Protein AF-0000000075203165 (afdb_homodimer)

Structure (mmCIF, N/CA/C/O backbone):
data_AF-0000000075203165-model_v1
#
loop_
_entity.id
_entity.type
_entity.pdbx_description
1 polymer 'Diaminopimelate epimerase-like protein'
#
loop_
_atom_site.group_PDB
_atom_site.id
_atom_site.type_symbol
_atom_site.label_atom_id
_atom_site.label_alt_id
_atom_site.label_comp_id
_atom_site.label_asym_id
_atom_site.label_entity_id
_atom_site.label_seq_id
_atom_site.pdbx_PDB_ins_code
_atom_site.Cartn_x
_atom_site.Cartn_y
_atom_site.Cartn_z
_atom_site.occupancy
_atom_site.B_iso_or_equiv
_atom_site.auth_seq_id
_atom_site.auth_comp_id
_atom_site.auth_asym_id
_atom_site.auth_atom_id
_atom_site.pdbx_PDB_model_num
ATOM 1 N N . MET A 1 1 ? 20.281 -0.376 -19.406 1 46.47 1 MET A N 1
ATOM 2 C CA . MET A 1 1 ? 20.969 0.023 -18.188 1 46.47 1 MET A CA 1
ATOM 3 C C . MET A 1 1 ? 19.984 0.314 -17.062 1 46.47 1 MET A C 1
ATOM 5 O O . MET A 1 1 ? 19 1.026 -17.266 1 46.47 1 MET A O 1
ATOM 9 N N . THR A 1 2 ? 20 -0.547 -16.016 1 71.94 2 THR A N 1
ATOM 10 C CA . THR A 1 2 ? 19.172 -0.411 -14.82 1 71.94 2 THR A CA 1
ATOM 11 C C . THR A 1 2 ? 19.469 0.906 -14.109 1 71.94 2 THR A C 1
ATOM 13 O O . THR A 1 2 ? 20.625 1.239 -13.859 1 71.94 2 THR A O 1
ATOM 16 N N . HIS A 1 3 ? 18.562 1.921 -14.336 1 83.69 3 HIS A N 1
ATOM 17 C CA . HIS A 1 3 ? 18.656 3.133 -13.523 1 83.69 3 HIS A CA 1
ATOM 18 C C . HIS A 1 3 ? 18.484 2.826 -12.047 1 83.69 3 HIS A C 1
ATOM 20 O O . HIS A 1 3 ? 17.688 1.962 -11.68 1 83.69 3 HIS A O 1
ATOM 26 N N . SER A 1 4 ? 19.438 3.387 -11.289 1 89.25 4 SER A N 1
ATOM 27 C CA . SER A 1 4 ? 19.344 3.205 -9.844 1 89.25 4 SER A CA 1
ATOM 28 C C . SER A 1 4 ? 19.062 4.527 -9.141 1 89.25 4 SER A C 1
ATOM 30 O O . SER A 1 4 ? 19.609 5.566 -9.516 1 89.25 4 SER A O 1
ATOM 32 N N . PHE A 1 5 ? 18.125 4.5 -8.219 1 89.38 5 PHE A N 1
ATOM 33 C CA . PHE A 1 5 ? 17.719 5.688 -7.473 1 89.38 5 PHE A CA 1
ATOM 34 C C . PHE A 1 5 ? 17.688 5.402 -5.977 1 89.38 5 PHE A C 1
ATOM 36 O O . PHE A 1 5 ? 17.125 4.391 -5.547 1 89.38 5 PHE A O 1
ATOM 43 N N . PRO A 1 6 ? 18.328 6.297 -5.25 1 91.94 6 PRO A N 1
ATOM 44 C CA . PRO A 1 6 ? 18.141 6.141 -3.805 1 91.94 6 PRO A CA 1
ATOM 45 C C . PRO A 1 6 ? 16.766 6.598 -3.334 1 91.94 6 PRO A C 1
ATOM 47 O O . PRO A 1 6 ? 16.219 7.582 -3.848 1 91.94 6 PRO A O 1
ATOM 50 N N . PHE A 1 7 ? 16.172 5.898 -2.439 1 94.19 7 PHE A N 1
ATOM 51 C CA . PHE A 1 7 ? 14.953 6.383 -1.816 1 94.19 7 PHE A CA 1
ATOM 52 C C . PHE A 1 7 ? 14.898 5.98 -0.347 1 94.19 7 PHE A C 1
ATOM 54 O O . PHE A 1 7 ? 15.688 5.148 0.105 1 94.19 7 PHE A O 1
ATOM 61 N N . TYR A 1 8 ? 14.102 6.668 0.383 1 96.62 8 TYR A N 1
ATOM 62 C CA . TYR A 1 8 ? 13.938 6.516 1.825 1 96.62 8 TYR A CA 1
ATOM 63 C C . TYR A 1 8 ? 12.469 6.379 2.195 1 96.62 8 TYR A C 1
ATOM 65 O O . TYR A 1 8 ? 11.594 6.898 1.497 1 96.62 8 TYR A O 1
ATOM 73 N N . LEU A 1 9 ? 12.219 5.582 3.197 1 97.12 9 LEU A N 1
ATOM 74 C CA . LEU A 1 9 ? 10.906 5.562 3.834 1 97.12 9 LEU A CA 1
ATOM 75 C C . LEU A 1 9 ? 10.953 6.246 5.195 1 97.12 9 LEU A C 1
ATOM 77 O O . LEU A 1 9 ? 11.867 6.004 5.984 1 97.12 9 LEU A O 1
ATOM 81 N N . ALA A 1 10 ? 10.047 7.137 5.426 1 97.5 10 ALA A N 1
ATOM 82 C CA . ALA A 1 10 ? 9.984 7.871 6.688 1 97.5 10 ALA A CA 1
ATOM 83 C C . ALA A 1 10 ? 8.547 8.016 7.168 1 97.5 10 ALA A C 1
ATOM 85 O O . ALA A 1 10 ? 7.621 8.133 6.359 1 97.5 10 ALA A O 1
ATOM 86 N N . SER A 1 11 ? 8.398 7.953 8.477 1 97.88 11 SER A N 1
ATOM 87 C CA . SER A 1 11 ? 7.117 8.266 9.102 1 97.88 11 SER A CA 1
ATOM 88 C C . SER A 1 11 ? 7.082 9.711 9.602 1 97.88 11 SER A C 1
ATOM 90 O O . SER A 1 11 ? 7.707 10.039 10.609 1 97.88 11 SER A O 1
ATOM 92 N N . ALA A 1 12 ? 6.328 10.539 8.883 1 98.44 12 ALA A N 1
ATOM 93 C CA . ALA A 1 12 ? 6.207 11.945 9.242 1 98.44 12 ALA A CA 1
ATOM 94 C C . ALA A 1 12 ? 5.289 12.125 10.453 1 98.44 12 ALA A C 1
ATOM 96 O O . ALA A 1 12 ? 4.332 11.367 10.625 1 98.44 12 ALA A O 1
ATOM 97 N N . PHE A 1 13 ? 5.594 13.102 11.281 1 98.56 13 PHE A N 1
ATOM 98 C CA . PHE A 1 13 ? 4.848 13.5 12.469 1 98.56 13 PHE A CA 1
ATOM 99 C C . PHE A 1 13 ? 4.941 12.422 13.547 1 98.56 13 PHE A C 1
ATOM 101 O O . PHE A 1 13 ? 3.977 12.188 14.281 1 98.56 13 PHE A O 1
ATOM 108 N N . SER A 1 14 ? 6.027 11.734 13.547 1 97.69 14 SER A N 1
ATOM 109 C CA . SER A 1 14 ? 6.328 10.734 14.57 1 97.69 14 SER A CA 1
ATOM 110 C C . SER A 1 14 ? 7.836 10.539 14.719 1 97.69 14 SER A C 1
ATOM 112 O O . SER A 1 14 ? 8.594 10.75 13.766 1 97.69 14 SER A O 1
ATOM 114 N N . ASN A 1 15 ? 8.273 10.211 15.898 1 95.88 15 ASN A N 1
ATOM 115 C CA . ASN A 1 15 ? 9.656 9.789 16.125 1 95.88 15 ASN A CA 1
ATOM 116 C C . ASN A 1 15 ? 9.773 8.266 16.172 1 95.88 15 ASN A C 1
ATOM 118 O O . ASN A 1 15 ? 10.828 7.734 16.516 1 95.88 15 ASN A O 1
ATOM 122 N N . ASP A 1 16 ? 8.648 7.66 15.836 1 95.5 16 ASP A N 1
ATOM 123 C CA . ASP A 1 16 ? 8.539 6.207 15.797 1 95.5 16 ASP A CA 1
ATOM 124 C C . ASP A 1 16 ? 8.195 5.719 14.391 1 95.5 16 ASP A C 1
ATOM 126 O O . ASP A 1 16 ? 7.359 6.324 13.711 1 95.5 16 ASP A O 1
ATOM 130 N N . ALA A 1 17 ? 8.859 4.648 13.969 1 95.38 17 ALA A N 1
ATOM 131 C CA . ALA A 1 17 ? 8.641 4.117 12.625 1 95.38 17 ALA A CA 1
ATOM 132 C C . ALA A 1 17 ? 7.191 3.688 12.438 1 95.38 17 ALA A C 1
ATOM 134 O O . ALA A 1 17 ? 6.684 3.68 11.312 1 95.38 17 ALA A O 1
ATOM 135 N N . PHE A 1 18 ? 6.527 3.293 13.516 1 95.44 18 PHE A N 1
ATOM 136 C CA . PHE A 1 18 ? 5.215 2.666 13.391 1 95.44 18 PHE A CA 1
ATOM 137 C C . PHE A 1 18 ? 4.109 3.664 13.703 1 95.44 18 PHE A C 1
ATOM 139 O O . PHE A 1 18 ? 2.936 3.293 13.781 1 95.44 18 PHE A O 1
ATOM 146 N N . GLY A 1 19 ? 4.449 4.949 13.844 1 97.19 19 GLY A N 1
ATOM 147 C CA . GLY A 1 19 ? 3.49 6.031 13.992 1 97.19 19 GLY A CA 1
ATOM 148 C C . GLY A 1 19 ? 3.492 6.996 12.82 1 97.19 19 GLY A C 1
ATOM 149 O O . GLY A 1 19 ? 4.102 6.719 11.789 1 97.19 19 GLY A O 1
ATOM 150 N N . GLY A 1 20 ? 2.742 8.023 12.969 1 98.19 20 GLY A N 1
ATOM 151 C CA . GLY A 1 20 ? 2.748 9.078 11.977 1 98.19 20 GLY A CA 1
ATOM 152 C C . GLY A 1 20 ? 2.199 8.641 10.633 1 98.19 20 GLY A C 1
ATOM 153 O O . GLY A 1 20 ? 1.329 7.773 10.562 1 98.19 20 GLY A O 1
ATOM 154 N N . ASN A 1 21 ? 2.584 9.336 9.68 1 98 21 ASN A N 1
ATOM 155 C CA . ASN A 1 21 ? 2.16 9.109 8.305 1 98 21 ASN A CA 1
ATOM 156 C C . ASN A 1 21 ? 3.346 8.773 7.406 1 98 21 ASN A C 1
ATOM 158 O O . ASN A 1 21 ? 4.184 9.625 7.125 1 98 21 ASN A O 1
ATOM 162 N N . PRO A 1 22 ? 3.41 7.539 6.938 1 96.81 22 PRO A N 1
ATOM 163 C CA . PRO A 1 22 ? 4.566 7.129 6.137 1 96.81 22 PRO A CA 1
ATOM 164 C C . PRO A 1 22 ? 4.598 7.789 4.762 1 96.81 22 PRO A C 1
ATOM 166 O O . PRO A 1 22 ? 3.545 8.102 4.199 1 96.81 22 PRO A O 1
ATOM 169 N N . ALA A 1 23 ? 5.77 8 4.258 1 97.44 23 ALA A N 1
ATOM 170 C CA . ALA A 1 23 ? 6.008 8.516 2.912 1 97.44 23 ALA A CA 1
ATOM 171 C C . ALA A 1 23 ? 7.34 8.023 2.357 1 97.44 23 ALA A C 1
ATOM 173 O O . ALA A 1 23 ? 8.273 7.758 3.117 1 97.44 23 ALA A O 1
ATOM 174 N N . ALA A 1 24 ? 7.391 7.84 1.071 1 97.19 24 ALA A N 1
ATOM 175 C CA . ALA A 1 24 ? 8.648 7.59 0.375 1 97.19 24 ALA A CA 1
ATOM 176 C C . ALA A 1 24 ? 9.258 8.891 -0.141 1 97.19 24 ALA A C 1
ATOM 178 O O . ALA A 1 24 ? 8.539 9.781 -0.601 1 97.19 24 ALA A O 1
ATOM 179 N N . VAL A 1 25 ? 10.492 9.008 0.014 1 97.25 25 VAL A N 1
ATOM 180 C CA . VAL A 1 25 ? 11.266 10.125 -0.516 1 97.25 25 VAL A CA 1
ATOM 181 C C . VAL A 1 25 ? 12.289 9.617 -1.53 1 97.25 25 VAL A C 1
ATOM 183 O O . VAL A 1 25 ? 13.203 8.867 -1.177 1 97.25 25 VAL A O 1
ATOM 186 N N . ILE A 1 26 ? 12.141 10.039 -2.742 1 95.62 26 ILE A N 1
ATOM 187 C CA . ILE A 1 26 ? 12.977 9.516 -3.811 1 95.62 26 ILE A CA 1
ATOM 188 C C . ILE A 1 26 ? 13.773 10.656 -4.449 1 95.62 26 ILE A C 1
ATOM 190 O O . ILE A 1 26 ? 13.211 11.695 -4.793 1 95.62 26 ILE A O 1
ATOM 194 N N . PHE A 1 27 ? 15.008 10.445 -4.59 1 93.38 27 PHE A N 1
ATOM 195 C CA . PHE A 1 27 ? 15.875 11.406 -5.262 1 93.38 27 PHE A CA 1
ATOM 196 C C . PHE A 1 27 ? 16.141 10.977 -6.699 1 93.38 27 PHE A C 1
ATOM 198 O O . PHE A 1 27 ? 16.703 9.906 -6.938 1 93.38 27 PHE A O 1
ATOM 205 N N . LEU A 1 28 ? 15.656 11.844 -7.57 1 92 28 LEU A N 1
ATOM 206 C CA . LEU A 1 28 ? 15.812 11.531 -8.984 1 92 28 LEU A CA 1
ATOM 207 C C . LEU A 1 28 ? 16.766 12.523 -9.656 1 92 28 LEU A C 1
ATOM 209 O O . LEU A 1 28 ? 16.688 13.727 -9.406 1 92 28 LEU A O 1
ATOM 213 N N . ASP A 1 29 ? 17.734 12.008 -10.219 1 79.62 29 ASP A N 1
ATOM 214 C CA . ASP A 1 29 ? 18.656 12.867 -10.945 1 79.62 29 ASP A CA 1
ATOM 215 C C . ASP A 1 29 ? 18.141 13.172 -12.344 1 79.62 29 ASP A C 1
ATOM 217 O O . ASP A 1 29 ? 17.062 12.719 -12.727 1 79.62 29 ASP A O 1
ATOM 221 N N . LYS A 1 30 ? 18.891 13.727 -13.281 1 65.44 30 LYS A N 1
ATOM 222 C CA . LYS A 1 30 ? 18.594 14.336 -14.57 1 65.44 30 LYS A CA 1
ATOM 223 C C . LYS A 1 30 ? 18.047 13.312 -15.562 1 65.44 30 LYS A C 1
ATOM 225 O O . LYS A 1 30 ? 18.734 12.953 -16.531 1 65.44 30 LYS A O 1
ATOM 230 N N . LEU A 1 31 ? 17.25 12.5 -15.008 1 63.91 31 LEU A N 1
ATOM 231 C CA . LEU A 1 31 ? 16.703 11.547 -15.969 1 63.91 31 LEU A CA 1
ATOM 232 C C . LEU A 1 31 ? 15.453 12.102 -16.641 1 63.91 31 LEU A C 1
ATOM 234 O O . LEU A 1 31 ? 14.812 13.008 -16.109 1 63.91 31 LEU A O 1
ATOM 238 N N . ASP A 1 32 ? 15.391 11.883 -17.859 1 76.38 32 ASP A N 1
ATOM 239 C CA . ASP A 1 32 ? 14.125 12.094 -18.562 1 76.38 32 ASP A CA 1
ATOM 240 C C . ASP A 1 32 ? 13.016 11.234 -17.969 1 76.38 32 ASP A C 1
ATOM 242 O O . ASP A 1 32 ? 12.719 10.148 -18.469 1 76.38 32 ASP A O 1
ATOM 246 N N . ILE A 1 33 ? 12.57 11.648 -16.922 1 84.5 33 ILE A N 1
ATOM 247 C CA . ILE A 1 33 ? 11.547 10.938 -16.172 1 84.5 33 ILE A CA 1
ATOM 248 C C . ILE A 1 33 ? 10.164 11.375 -16.641 1 84.5 33 ILE A C 1
ATOM 250 O O . ILE A 1 33 ? 9.859 12.57 -16.672 1 84.5 33 ILE A O 1
ATOM 254 N N . THR A 1 34 ? 9.406 10.375 -17.062 1 89.62 34 THR A N 1
ATOM 255 C CA . THR A 1 34 ? 8.047 10.641 -17.516 1 89.62 34 THR A CA 1
ATOM 256 C C . THR A 1 34 ? 7.066 10.586 -16.344 1 89.62 34 THR A C 1
ATOM 258 O O . THR A 1 34 ? 7.379 10.023 -15.297 1 89.62 34 THR A O 1
ATOM 261 N N . ASP A 1 35 ? 5.902 11.156 -16.578 1 91.94 35 ASP A N 1
ATOM 262 C CA . ASP A 1 35 ? 4.844 11.086 -15.578 1 91.94 35 ASP A CA 1
ATOM 263 C C . ASP A 1 35 ? 4.453 9.641 -15.289 1 91.94 35 ASP A C 1
ATOM 265 O O . ASP A 1 35 ? 4.262 9.258 -14.133 1 91.94 35 ASP A O 1
ATOM 269 N N . ASP A 1 36 ? 4.316 8.938 -16.359 1 91.38 36 ASP A N 1
ATOM 270 C CA . ASP A 1 36 ? 3.945 7.535 -16.219 1 91.38 36 ASP A CA 1
ATOM 271 C C . ASP A 1 36 ? 4.953 6.781 -15.352 1 91.38 36 ASP A C 1
ATOM 273 O O . ASP A 1 36 ? 4.57 5.926 -14.555 1 91.38 36 ASP A O 1
ATOM 277 N N . PHE A 1 37 ? 6.176 7.129 -15.539 1 90.88 37 PHE A N 1
ATOM 278 C CA . PHE A 1 37 ? 7.246 6.496 -14.781 1 90.88 37 PHE A CA 1
ATOM 279 C C . PHE A 1 37 ? 7.105 6.793 -13.297 1 90.88 37 PHE A C 1
ATOM 281 O O . PHE A 1 37 ? 7.238 5.895 -12.461 1 90.88 37 PHE A O 1
ATOM 288 N N . LEU A 1 38 ? 6.844 7.992 -12.93 1 93.56 38 LEU A N 1
ATOM 289 C CA . LEU A 1 38 ? 6.656 8.391 -11.539 1 93.56 38 LEU A CA 1
ATOM 290 C C . LEU A 1 38 ? 5.469 7.656 -10.922 1 93.56 38 LEU A C 1
ATOM 292 O O . LEU A 1 38 ? 5.551 7.18 -9.789 1 93.56 38 LEU A O 1
ATOM 296 N N . LEU A 1 39 ? 4.418 7.574 -11.703 1 94.44 39 LEU A N 1
ATOM 297 C CA . LEU A 1 39 ? 3.209 6.914 -11.219 1 94.44 39 LEU A CA 1
ATOM 298 C C . LEU A 1 39 ? 3.465 5.43 -10.961 1 94.44 39 LEU A C 1
ATOM 300 O O . LEU A 1 39 ? 2.998 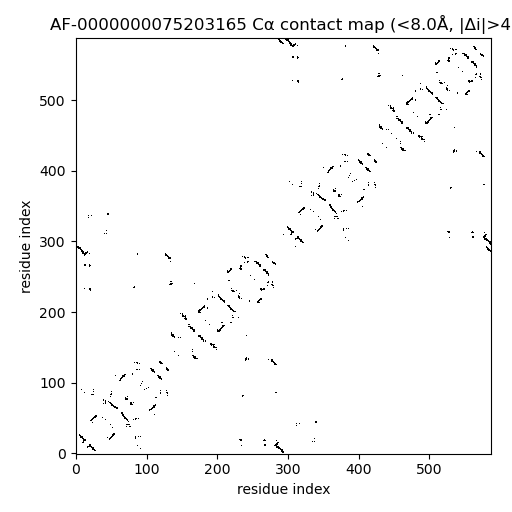4.879 -9.961 1 94.44 39 LEU A O 1
ATOM 304 N N . LYS A 1 40 ? 4.188 4.785 -11.844 1 92.56 40 LYS A N 1
ATOM 305 C CA . LYS A 1 40 ? 4.512 3.371 -11.688 1 92.56 40 LYS A CA 1
ATOM 306 C C . LYS A 1 40 ? 5.371 3.133 -10.453 1 92.56 40 LYS A C 1
ATOM 308 O O . LYS A 1 40 ? 5.168 2.158 -9.727 1 92.56 40 LYS A O 1
ATOM 313 N N . ILE A 1 41 ? 6.316 4.023 -10.188 1 93.12 41 ILE A N 1
ATOM 314 C CA . ILE A 1 41 ? 7.172 3.91 -9.016 1 93.12 41 ILE A CA 1
ATOM 315 C C . ILE A 1 41 ? 6.328 4.027 -7.746 1 93.12 41 ILE A C 1
ATOM 317 O O . ILE A 1 41 ? 6.457 3.211 -6.832 1 93.12 41 ILE A O 1
ATOM 321 N N . ALA A 1 42 ? 5.496 5.051 -7.77 1 94.69 42 ALA A N 1
ATOM 322 C CA . ALA A 1 42 ? 4.633 5.27 -6.613 1 94.69 42 ALA A CA 1
ATOM 323 C C . ALA A 1 42 ? 3.744 4.055 -6.355 1 94.69 42 ALA A C 1
ATOM 325 O O . ALA A 1 42 ? 3.574 3.633 -5.211 1 94.69 42 ALA A O 1
ATOM 326 N N . ASP A 1 43 ? 3.234 3.527 -7.422 1 92.44 43 ASP A N 1
ATOM 327 C CA . ASP A 1 43 ? 2.371 2.354 -7.32 1 92.44 43 ASP A CA 1
ATOM 328 C C . ASP A 1 43 ? 3.133 1.16 -6.746 1 92.44 43 ASP A C 1
ATOM 330 O O . ASP A 1 43 ? 2.607 0.429 -5.906 1 92.44 43 ASP A O 1
ATOM 334 N N . ASN A 1 44 ? 4.363 0.969 -7.137 1 93.25 44 ASN A N 1
ATOM 335 C CA . ASN A 1 44 ? 5.184 -0.137 -6.656 1 93.25 44 ASN A CA 1
ATOM 336 C C . ASN A 1 44 ? 5.512 0.012 -5.172 1 93.25 44 ASN A C 1
ATOM 338 O O . ASN A 1 44 ? 5.629 -0.983 -4.453 1 93.25 44 ASN A O 1
ATOM 342 N N . LEU A 1 45 ? 5.727 1.218 -4.758 1 93.5 45 LEU A N 1
ATOM 343 C CA . LEU A 1 45 ? 6.105 1.438 -3.365 1 93.5 45 LEU A CA 1
ATOM 344 C C . LEU A 1 45 ? 4.883 1.366 -2.453 1 93.5 45 LEU A C 1
ATOM 346 O O . LEU A 1 45 ? 5.004 1.01 -1.278 1 93.5 45 LEU A O 1
ATOM 350 N N . ASN A 1 46 ? 3.752 1.762 -3.021 1 92.38 46 ASN A N 1
ATOM 351 C CA . ASN A 1 46 ? 2.463 1.613 -2.355 1 92.38 46 ASN A CA 1
ATOM 352 C C . ASN A 1 46 ? 2.445 2.324 -1.005 1 92.38 46 ASN A C 1
ATOM 354 O O . ASN A 1 46 ? 1.959 1.773 -0.015 1 92.38 46 ASN A O 1
ATOM 358 N N . GLN A 1 47 ? 3.057 3.494 -0.896 1 94.5 47 GLN A N 1
ATOM 359 C CA . GLN A 1 47 ? 3.014 4.324 0.302 1 94.5 47 GLN A CA 1
ATOM 360 C C . GLN A 1 47 ? 1.894 5.359 0.216 1 94.5 47 GLN A C 1
ATOM 362 O O . GLN A 1 47 ? 1.436 5.695 -0.878 1 94.5 47 GLN A O 1
ATOM 367 N N . PRO A 1 48 ? 1.432 5.914 1.364 1 94.25 48 PRO A N 1
ATOM 368 C CA . PRO A 1 48 ? 0.386 6.941 1.356 1 94.25 48 PRO A CA 1
ATOM 369 C C . PRO A 1 48 ? 0.793 8.195 0.58 1 94.25 48 PRO A C 1
ATOM 371 O O . PRO A 1 48 ? -0.064 8.883 0.026 1 94.25 48 PRO A O 1
ATOM 374 N N . GLY A 1 49 ? 2.107 8.453 0.554 1 96 49 GLY A N 1
ATOM 375 C CA . GLY A 1 49 ? 2.648 9.578 -0.193 1 96 49 GLY A CA 1
ATOM 376 C C . GLY A 1 49 ? 4.066 9.344 -0.675 1 96 49 GLY A C 1
ATOM 377 O O . GLY A 1 49 ? 4.855 8.672 -0.003 1 96 49 GLY A O 1
ATOM 378 N N . VAL A 1 50 ? 4.355 9.883 -1.806 1 97 50 VAL A N 1
ATOM 379 C CA . VAL A 1 50 ? 5.703 9.836 -2.363 1 97 50 VAL A CA 1
ATOM 380 C C . VAL A 1 50 ? 6.148 11.234 -2.77 1 97 50 VAL A C 1
ATOM 382 O O . VAL A 1 50 ? 5.43 11.945 -3.479 1 97 50 VAL A O 1
ATOM 385 N N . ALA A 1 51 ? 7.266 11.617 -2.268 1 97.38 51 ALA A N 1
ATOM 386 C CA . ALA A 1 51 ? 7.918 12.852 -2.699 1 97.38 51 ALA A CA 1
ATOM 387 C C . ALA A 1 51 ? 9.07 12.555 -3.652 1 97.38 51 ALA A C 1
ATOM 389 O O . ALA A 1 51 ? 10.047 11.898 -3.271 1 97.38 51 ALA A O 1
ATOM 390 N N . PHE A 1 52 ? 8.914 13.008 -4.879 1 96.38 52 PHE A N 1
ATOM 391 C CA . PHE A 1 52 ? 9.992 12.922 -5.855 1 96.38 52 PHE A CA 1
ATOM 392 C C . PHE A 1 52 ? 10.805 14.211 -5.879 1 96.38 52 PHE A C 1
ATOM 394 O O . PHE A 1 52 ? 10.273 15.273 -6.211 1 96.38 52 PHE A O 1
ATOM 401 N N . LEU A 1 53 ? 12.055 14.117 -5.523 1 95.38 53 LEU A N 1
ATOM 402 C CA . LEU A 1 53 ? 12.93 15.281 -5.496 1 95.38 53 LEU A CA 1
ATOM 403 C C . LEU A 1 53 ? 13.844 15.305 -6.715 1 95.38 53 LEU A C 1
ATOM 405 O O . LEU A 1 53 ? 14.391 14.273 -7.105 1 95.38 53 LEU A O 1
ATOM 409 N N . PHE A 1 54 ? 13.93 16.453 -7.293 1 93.81 54 PHE A N 1
ATOM 410 C CA . PHE A 1 54 ? 14.797 16.703 -8.438 1 93.81 54 PHE A CA 1
ATOM 411 C C . PHE A 1 54 ? 15.758 17.859 -8.148 1 93.81 54 PHE A C 1
ATOM 413 O O . PHE A 1 54 ? 15.484 18.703 -7.293 1 93.81 54 PHE A O 1
ATOM 420 N N . PRO A 1 55 ? 16.875 17.828 -8.844 1 91.94 55 PRO A N 1
ATOM 421 C CA . PRO A 1 55 ? 17.75 18.984 -8.703 1 91.94 55 PRO A CA 1
ATOM 422 C C . PRO A 1 55 ? 17.094 20.297 -9.141 1 91.94 55 PRO A C 1
ATOM 424 O O . PRO A 1 55 ? 16.266 20.281 -10.055 1 91.94 55 PRO A O 1
ATOM 427 N N . ALA A 1 56 ? 17.422 21.328 -8.43 1 92.94 56 ALA A N 1
ATOM 428 C CA . ALA A 1 56 ? 17.016 22.688 -8.766 1 92.94 56 ALA A CA 1
ATOM 429 C C . ALA A 1 56 ? 18.219 23.625 -8.82 1 92.94 56 ALA A C 1
ATOM 431 O O . ALA A 1 56 ? 19.281 23.297 -8.289 1 92.94 56 ALA A O 1
ATOM 432 N N . PRO A 1 57 ? 18.109 24.75 -9.555 1 91.81 57 PRO A N 1
ATOM 433 C CA . PRO A 1 57 ? 19.219 25.719 -9.539 1 91.81 57 PRO A CA 1
ATOM 434 C C . PRO A 1 57 ? 19.609 26.141 -8.117 1 91.81 57 PRO A C 1
ATOM 436 O O . PRO A 1 57 ? 18.734 26.297 -7.254 1 91.81 57 PRO A O 1
ATOM 439 N N . PRO A 1 58 ? 20.859 26.281 -7.922 1 91.12 58 PRO A N 1
ATOM 440 C CA . PRO A 1 58 ? 21.328 26.609 -6.57 1 91.12 58 PRO A CA 1
ATOM 441 C C . PRO A 1 58 ? 20.828 27.969 -6.098 1 91.12 58 PRO A C 1
ATOM 443 O O . PRO A 1 58 ? 20.609 28.875 -6.91 1 91.12 58 PRO A O 1
ATOM 446 N N . SER A 1 59 ? 20.656 27.984 -4.828 1 92.44 59 SER A N 1
ATOM 447 C CA . SER A 1 59 ? 20.328 29.266 -4.211 1 92.44 59 SER A CA 1
ATOM 448 C C . SER A 1 59 ? 21.562 30.125 -4.008 1 92.44 59 SER A C 1
ATOM 450 O O . SER A 1 59 ? 22.672 29.609 -3.854 1 92.44 59 SER A O 1
ATOM 452 N N . THR A 1 60 ? 21.438 31.469 -4.008 1 93.31 60 THR A N 1
ATOM 453 C CA . THR A 1 60 ? 22.531 32.375 -3.705 1 93.31 60 THR A CA 1
ATOM 454 C C . THR A 1 60 ? 22.75 32.469 -2.197 1 93.31 60 THR A C 1
ATOM 456 O O . THR A 1 60 ? 23.797 32.938 -1.746 1 93.31 60 THR A O 1
ATOM 459 N N . ASP A 1 61 ? 21.812 32.125 -1.464 1 95.12 61 ASP A N 1
ATOM 460 C CA . ASP A 1 61 ? 21.906 32.062 -0.008 1 95.12 61 ASP A CA 1
ATOM 461 C C . ASP A 1 61 ? 22.438 30.719 0.459 1 95.12 61 ASP A C 1
ATOM 463 O O . ASP A 1 61 ? 21.812 29.688 0.228 1 95.12 61 ASP A O 1
ATOM 467 N N . PRO A 1 62 ? 23.578 30.734 1.133 1 93.06 62 PRO A N 1
ATOM 468 C CA . PRO A 1 62 ? 24.188 29.469 1.56 1 93.06 62 PRO A CA 1
ATOM 469 C C . PRO A 1 62 ? 23.328 28.719 2.582 1 93.06 62 PRO A C 1
ATOM 471 O O . PRO A 1 62 ? 23.547 27.531 2.822 1 93.06 62 PRO A O 1
ATOM 474 N N . LYS A 1 63 ? 22.406 29.344 3.189 1 96.5 63 LYS A N 1
ATOM 475 C CA . LYS A 1 63 ? 21.531 28.719 4.184 1 96.5 63 LYS A CA 1
ATOM 476 C C . LYS A 1 63 ? 20.312 28.078 3.527 1 96.5 63 LYS A C 1
ATOM 478 O O . LYS A 1 63 ? 19.516 27.422 4.199 1 96.5 63 LYS A O 1
ATOM 483 N N . VAL A 1 64 ? 20.203 28.266 2.201 1 96.69 64 VAL A N 1
ATOM 484 C CA . VAL A 1 64 ? 19.047 27.781 1.474 1 96.69 64 VAL A CA 1
ATOM 485 C C . VAL A 1 64 ? 19.484 26.75 0.428 1 96.69 64 VAL A C 1
ATOM 487 O O . VAL A 1 64 ? 20.438 27 -0.325 1 96.69 64 VAL A O 1
ATOM 490 N N . PHE A 1 65 ? 18.906 25.641 0.396 1 96.25 65 PHE A N 1
ATOM 491 C CA . PHE A 1 65 ? 19.078 24.641 -0.652 1 96.25 65 PHE A CA 1
ATOM 492 C C . PHE A 1 65 ? 17.766 24.375 -1.37 1 96.25 65 PHE A C 1
ATOM 494 O O . PHE A 1 65 ? 16.703 24.328 -0.738 1 96.25 65 PHE A O 1
ATOM 501 N N . LYS A 1 66 ? 17.875 24.172 -2.641 1 96 66 LYS A N 1
ATOM 502 C CA . LYS A 1 66 ? 16.656 24.094 -3.443 1 96 66 LYS A CA 1
ATOM 503 C C . LYS A 1 66 ? 16.5 22.719 -4.082 1 96 66 LYS A C 1
ATOM 505 O O . LYS A 1 66 ? 17.484 22.125 -4.523 1 96 66 LYS A O 1
ATOM 510 N N . PHE A 1 67 ? 15.305 22.219 -4.102 1 95.44 67 PHE A N 1
ATOM 511 C CA . PHE A 1 67 ? 14.875 21.078 -4.891 1 95.44 67 PHE A CA 1
ATOM 512 C C . PHE A 1 67 ? 13.641 21.422 -5.719 1 95.44 67 PHE A C 1
ATOM 514 O O . PHE A 1 67 ? 12.898 22.344 -5.383 1 95.44 67 PHE A O 1
ATOM 521 N N . LYS A 1 68 ? 13.5 20.781 -6.809 1 95.31 68 LYS A N 1
ATOM 522 C CA . LYS A 1 68 ? 12.148 20.578 -7.328 1 95.31 68 LYS A CA 1
ATOM 523 C C . LYS A 1 68 ? 11.492 19.359 -6.684 1 95.31 68 LYS A C 1
ATOM 525 O O . LYS A 1 68 ? 12.172 18.391 -6.332 1 95.31 68 LYS A O 1
ATOM 530 N N . ILE A 1 69 ? 10.203 19.422 -6.52 1 96.5 69 ILE A N 1
ATOM 531 C CA . ILE A 1 69 ? 9.539 18.328 -5.836 1 96.5 69 ILE A CA 1
ATOM 532 C C . ILE A 1 69 ? 8.195 18.031 -6.5 1 96.5 69 ILE A C 1
ATOM 534 O O . ILE A 1 69 ? 7.504 18.953 -6.941 1 96.5 69 ILE A O 1
ATOM 538 N N . ARG A 1 70 ? 7.82 16.812 -6.652 1 96 70 ARG A N 1
ATOM 539 C CA . ARG A 1 70 ? 6.508 16.344 -7.078 1 96 70 ARG A CA 1
ATOM 540 C C . ARG A 1 70 ? 5.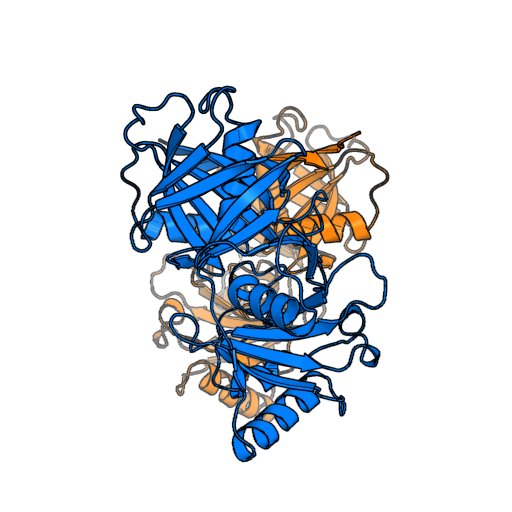949 15.312 -6.094 1 96 70 ARG A C 1
ATOM 542 O O . ARG A 1 70 ? 6.707 14.547 -5.492 1 96 70 ARG A O 1
ATOM 549 N N . TYR A 1 71 ? 4.672 15.344 -5.957 1 96.44 71 TYR A N 1
ATOM 550 C CA . TYR A 1 71 ? 4.023 14.484 -4.973 1 96.44 71 TYR A CA 1
ATOM 551 C C . TYR A 1 71 ? 3.025 13.547 -5.645 1 96.44 71 TYR A C 1
ATOM 553 O O . TYR A 1 71 ? 2.205 13.984 -6.453 1 96.44 71 TYR A O 1
ATOM 561 N N . ILE A 1 72 ? 3.104 12.297 -5.297 1 95.75 72 ILE A N 1
ATOM 562 C CA . ILE A 1 72 ? 2.076 11.336 -5.672 1 95.75 72 ILE A CA 1
ATOM 563 C C . ILE A 1 72 ? 1.49 10.688 -4.418 1 95.75 72 ILE A C 1
ATOM 565 O O . ILE A 1 72 ? 2.23 10.234 -3.543 1 95.75 72 ILE A O 1
ATOM 569 N N . VAL A 1 73 ? 0.243 10.75 -4.285 1 90.75 73 VAL A N 1
ATOM 570 C CA . VAL A 1 73 ? -0.434 10.148 -3.143 1 90.75 73 VAL A CA 1
ATOM 571 C C . VAL A 1 73 ? -1.285 8.969 -3.611 1 90.75 73 VAL A C 1
ATOM 573 O O . VAL A 1 73 ? -1.729 8.938 -4.762 1 90.75 73 VAL A O 1
ATOM 576 N N . GLY A 1 74 ? -1.371 7.926 -2.754 1 73.38 74 GLY A N 1
ATOM 577 C CA . GLY A 1 74 ? -2.08 6.66 -2.865 1 73.38 74 GLY A CA 1
ATOM 578 C C . GLY A 1 74 ? -2.633 6.406 -4.254 1 73.38 74 GLY A C 1
ATOM 579 O O . GLY A 1 74 ? -2.537 7.266 -5.133 1 73.38 74 GLY A O 1
ATOM 580 N N . PRO A 1 75 ? -3.463 5.395 -4.703 1 63.19 75 PRO A N 1
ATOM 581 C CA . PRO A 1 75 ? -2.828 4.609 -5.762 1 63.19 75 PRO A CA 1
ATOM 582 C C . PRO A 1 75 ? -2.602 5.418 -7.039 1 63.19 75 PRO A C 1
ATOM 584 O O . PRO A 1 75 ? -3.516 5.551 -7.859 1 63.19 75 PRO A O 1
ATOM 587 N N . GLY A 1 76 ? -1.632 6.484 -6.996 1 77.44 76 GLY A N 1
ATOM 588 C CA . GLY A 1 76 ? -1.124 6.91 -8.289 1 77.44 76 GLY A CA 1
ATOM 589 C C . GLY A 1 76 ? -1.67 8.258 -8.734 1 77.44 76 GLY A C 1
ATOM 590 O O . GLY A 1 76 ? -1.957 8.453 -9.914 1 77.44 76 GLY A O 1
ATOM 591 N N . THR A 1 77 ? -2.018 9.195 -7.738 1 87.75 77 THR A N 1
ATOM 592 C CA . THR A 1 77 ? -2.51 10.523 -8.094 1 87.75 77 THR A CA 1
ATOM 593 C C . THR A 1 77 ? -1.487 11.594 -7.727 1 87.75 77 THR A C 1
ATOM 595 O O . THR A 1 77 ? -1.085 11.703 -6.566 1 87.75 77 THR A O 1
ATOM 598 N N . GLU A 1 78 ? -1.177 12.359 -8.695 1 92.88 78 GLU A N 1
ATOM 599 C CA . GLU A 1 78 ? -0.311 13.5 -8.398 1 92.88 78 GLU A CA 1
ATOM 600 C C . GLU A 1 78 ? -1.091 14.625 -7.723 1 92.88 78 GLU A C 1
ATOM 602 O O . GLU A 1 78 ? -2.209 14.938 -8.133 1 92.88 78 GLU A O 1
ATOM 607 N N . VAL A 1 79 ? -0.607 15.156 -6.676 1 92.19 79 VAL A N 1
ATOM 608 C CA . VAL A 1 79 ? -1.239 16.25 -5.957 1 92.19 79 VAL A CA 1
ATOM 609 C C . VAL A 1 79 ? -0.3 17.453 -5.922 1 92.19 79 VAL A C 1
ATOM 611 O O . VAL A 1 79 ? 0.922 17.297 -5.988 1 92.19 79 VAL A O 1
ATOM 614 N N . PRO A 1 80 ? -0.857 18.594 -5.852 1 91 80 PRO A N 1
ATOM 615 C CA . PRO A 1 80 ? -0.017 19.797 -5.883 1 91 80 PRO A CA 1
ATOM 616 C C . PRO A 1 80 ? 0.827 19.969 -4.621 1 91 80 PRO A C 1
ATOM 618 O O . PRO A 1 80 ? 1.888 20.594 -4.66 1 91 80 PRO A O 1
ATOM 621 N N . LEU A 1 81 ? 0.34 19.484 -3.559 1 91.19 81 LEU A N 1
ATOM 622 C CA . LEU A 1 81 ? 1.014 19.625 -2.271 1 91.19 81 LEU A CA 1
ATOM 623 C C . LEU A 1 81 ? 0.679 18.453 -1.352 1 91.19 81 LEU A C 1
ATOM 625 O O . LEU A 1 81 ? -0.461 17.984 -1.328 1 91.19 81 LEU A O 1
ATOM 629 N N . CYS A 1 82 ? 1.64 18.047 -0.599 1 93.69 82 CYS A N 1
ATOM 630 C CA . CYS A 1 82 ? 1.47 17.016 0.414 1 93.69 82 CYS A CA 1
ATOM 631 C C . CYS A 1 82 ? 2.293 17.328 1.657 1 93.69 82 CYS A C 1
ATOM 633 O O . CYS A 1 82 ? 3.518 17.203 1.646 1 93.69 82 CYS A O 1
ATOM 635 N N . GLY A 1 83 ? 1.656 17.672 2.713 1 94.75 83 GLY A N 1
ATOM 636 C CA . GLY A 1 83 ? 2.322 18.125 3.922 1 94.75 83 GLY A CA 1
ATOM 637 C C . GLY A 1 83 ? 3.211 17.062 4.551 1 94.75 83 GLY A C 1
ATOM 638 O O . GLY A 1 83 ? 4.391 17.312 4.809 1 94.75 83 GLY A O 1
ATOM 639 N N . HIS A 1 84 ? 2.68 15.883 4.723 1 96.38 84 HIS A N 1
ATOM 640 C CA . HIS A 1 84 ? 3.461 14.867 5.418 1 96.38 84 HIS A CA 1
ATOM 641 C C . HIS A 1 84 ? 4.648 14.414 4.578 1 96.38 84 HIS A C 1
ATOM 643 O O . HIS A 1 84 ? 5.738 14.18 5.109 1 96.38 84 HIS A O 1
ATOM 649 N N . ALA A 1 85 ? 4.48 14.297 3.297 1 97.31 85 ALA A N 1
ATOM 650 C CA . ALA A 1 85 ? 5.598 13.93 2.434 1 97.31 85 ALA A CA 1
ATOM 651 C C . ALA A 1 85 ? 6.664 15.023 2.414 1 97.31 85 ALA A C 1
ATOM 653 O O . ALA A 1 85 ? 7.852 14.734 2.248 1 97.31 85 ALA A O 1
ATOM 654 N N . THR A 1 86 ? 6.234 16.297 2.576 1 97.69 86 THR A N 1
ATOM 655 C CA . THR A 1 86 ? 7.184 17.391 2.664 1 97.69 86 THR A CA 1
ATOM 656 C C . THR A 1 86 ? 8.023 17.281 3.936 1 97.69 86 THR A C 1
ATOM 658 O O . THR A 1 86 ? 9.242 17.469 3.9 1 97.69 86 THR A O 1
ATOM 661 N N . ILE A 1 87 ? 7.383 17 5.008 1 98.12 87 ILE A N 1
ATOM 662 C CA . ILE A 1 87 ? 8.078 16.828 6.277 1 98.12 87 ILE A CA 1
ATOM 663 C C . ILE A 1 87 ? 9.078 15.672 6.176 1 98.12 87 ILE A C 1
ATOM 665 O O . ILE A 1 87 ? 10.219 15.789 6.621 1 98.12 87 ILE A O 1
ATOM 669 N N . ALA A 1 88 ? 8.648 14.617 5.594 1 97.94 88 ALA A N 1
ATOM 670 C CA . ALA A 1 88 ? 9.539 13.469 5.383 1 97.94 88 ALA A CA 1
ATOM 671 C C . ALA A 1 88 ? 10.719 13.852 4.5 1 97.94 88 ALA A C 1
ATOM 673 O O . ALA A 1 88 ? 11.867 13.539 4.828 1 97.94 88 ALA A O 1
ATOM 674 N N . ALA A 1 89 ? 10.445 14.5 3.391 1 97.56 89 ALA A N 1
ATOM 675 C CA . ALA A 1 89 ? 11.484 14.93 2.465 1 97.56 89 ALA A CA 1
ATOM 676 C C . ALA A 1 89 ? 12.492 15.852 3.156 1 97.56 89 ALA A C 1
ATOM 678 O O . ALA A 1 89 ? 13.703 15.711 2.965 1 97.56 89 ALA A O 1
ATOM 679 N N . ALA A 1 90 ? 11.961 16.75 3.93 1 97.44 90 ALA A N 1
ATOM 680 C CA . ALA A 1 90 ? 12.828 17.672 4.66 1 97.44 90 ALA A CA 1
ATOM 681 C C . ALA A 1 90 ? 13.75 16.922 5.617 1 97.44 90 ALA A C 1
ATOM 683 O O . ALA A 1 90 ? 14.953 17.188 5.668 1 97.44 90 ALA A O 1
ATOM 684 N N . GLN A 1 91 ? 13.18 16.016 6.328 1 96.5 91 GLN A N 1
ATOM 685 C CA . GLN A 1 91 ? 13.961 15.234 7.281 1 96.5 91 GLN A CA 1
ATOM 686 C C . GLN A 1 91 ? 15.102 14.5 6.582 1 96.5 91 GLN A C 1
ATOM 688 O O . GLN A 1 91 ? 16.25 14.547 7.035 1 96.5 91 GLN A O 1
ATOM 693 N N . VAL A 1 92 ? 14.773 13.859 5.5 1 96.5 92 VAL A N 1
ATOM 694 C CA . VAL A 1 92 ? 15.766 13.094 4.762 1 96.5 92 VAL A CA 1
ATOM 695 C C . VAL A 1 92 ? 16.844 14.031 4.199 1 96.5 92 VAL A C 1
ATOM 697 O O . VAL A 1 92 ? 18.031 13.773 4.34 1 96.5 92 VAL A O 1
ATOM 700 N N . ALA A 1 93 ? 16.406 15.102 3.592 1 95.44 93 ALA A N 1
ATOM 701 C CA . ALA A 1 93 ? 17.328 16.031 2.939 1 95.44 93 ALA A CA 1
ATOM 702 C C . ALA A 1 93 ? 18.266 16.688 3.957 1 95.44 93 ALA A C 1
ATOM 704 O O . ALA A 1 93 ? 19.484 16.766 3.734 1 95.44 93 ALA A O 1
ATOM 705 N N . PHE A 1 94 ? 17.766 17.125 5.105 1 94.5 94 PHE A N 1
ATOM 706 C CA . PHE A 1 94 ? 18.547 17.797 6.125 1 94.5 94 PHE A CA 1
ATOM 707 C C . PHE A 1 94 ? 19.547 16.844 6.77 1 94.5 94 PHE A C 1
ATOM 709 O O . PHE A 1 94 ? 20.656 17.234 7.109 1 94.5 94 PHE A O 1
ATOM 716 N N . ASN A 1 95 ? 19.234 15.586 6.926 1 87.81 95 ASN A N 1
ATOM 717 C CA . ASN A 1 95 ? 20 14.742 7.836 1 87.81 95 ASN A CA 1
ATOM 718 C C . ASN A 1 95 ? 20.75 13.648 7.086 1 87.81 95 ASN A C 1
ATOM 720 O O . ASN A 1 95 ? 21.828 13.227 7.516 1 87.81 95 ASN A O 1
ATOM 724 N N . LEU A 1 96 ? 20.25 13.039 6.117 1 79.56 96 LEU A N 1
ATOM 725 C CA . LEU A 1 96 ? 20.859 11.867 5.5 1 79.56 96 LEU A CA 1
ATOM 726 C C . LEU A 1 96 ? 21.531 12.234 4.184 1 79.56 96 LEU A C 1
ATOM 728 O O . LEU A 1 96 ? 22.484 11.57 3.762 1 79.56 96 LEU A O 1
ATOM 732 N N . ARG A 1 97 ? 21.031 13.078 3.494 1 71.31 97 ARG A N 1
ATOM 733 C CA . ARG A 1 97 ? 21.688 13.508 2.262 1 71.31 97 ARG A CA 1
ATOM 734 C C . ARG A 1 97 ? 22.578 14.719 2.508 1 71.31 97 ARG A C 1
ATOM 736 O O . ARG A 1 97 ? 22.609 15.648 1.704 1 71.31 97 ARG A O 1
ATOM 743 N N . ARG A 1 98 ? 23.312 14.609 3.547 1 64.88 98 ARG A N 1
ATOM 744 C CA . ARG A 1 98 ? 24.188 15.695 3.984 1 64.88 98 ARG A CA 1
ATOM 745 C C . ARG A 1 98 ? 25.234 16.016 2.93 1 64.88 98 ARG A C 1
ATOM 747 O O . ARG A 1 98 ? 25.641 17.156 2.777 1 64.88 98 ARG A O 1
ATOM 754 N N . GLU A 1 99 ? 25.453 14.992 2.271 1 72.56 99 GLU A N 1
ATOM 755 C CA . GLU A 1 99 ? 26.438 15.25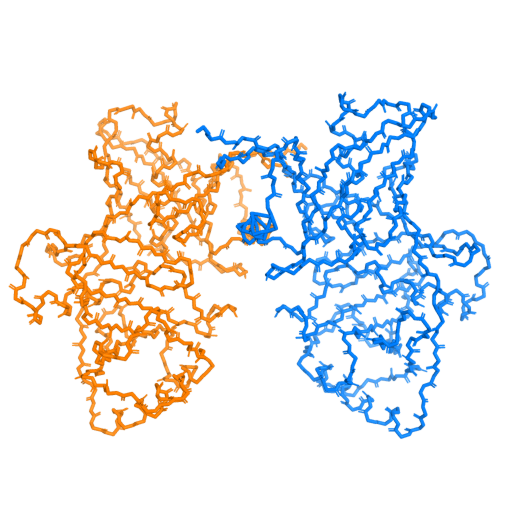8 1.229 1 72.56 99 GLU A CA 1
ATOM 756 C C . GLU A 1 99 ? 25.844 16.141 0.131 1 72.56 99 GLU A C 1
ATOM 758 O O . GLU A 1 99 ? 26.562 16.938 -0.484 1 72.56 99 GLU A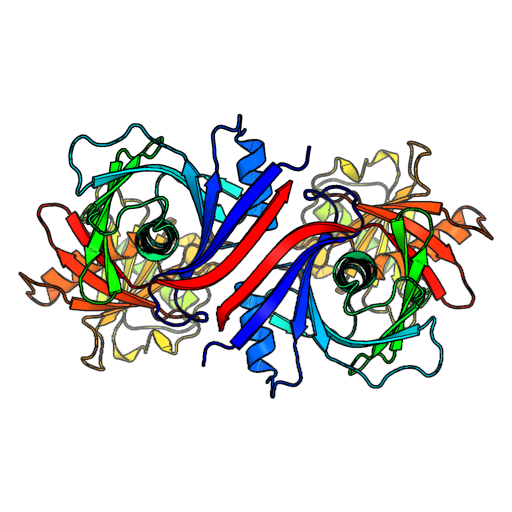 O 1
ATOM 763 N N . LEU A 1 100 ? 24.594 15.977 0.081 1 77.69 100 LEU A N 1
ATOM 764 C CA . LEU A 1 100 ? 23.938 16.812 -0.925 1 77.69 100 LEU A CA 1
ATOM 765 C C . LEU A 1 100 ? 23.594 18.188 -0.357 1 77.69 100 LEU A C 1
ATOM 767 O O . LEU A 1 100 ? 23.688 19.188 -1.063 1 77.69 100 LEU A O 1
ATOM 771 N N . VAL A 1 101 ? 23.234 18.125 0.924 1 87.06 101 VAL A N 1
ATOM 772 C CA . VAL A 1 101 ? 22.781 19.344 1.595 1 87.06 101 VAL A CA 1
ATOM 773 C C . VAL A 1 101 ? 23.75 19.688 2.721 1 87.06 101 VAL A C 1
ATOM 775 O O . VAL A 1 101 ? 23.891 18.953 3.693 1 87.06 101 VAL A O 1
ATOM 778 N N . SER A 1 102 ? 24.438 20.766 2.584 1 86.75 102 SER A N 1
ATOM 779 C CA . SER A 1 102 ? 25.422 21.188 3.57 1 86.75 102 SER A CA 1
ATOM 780 C C . SER A 1 102 ? 24.797 21.344 4.953 1 86.75 102 SER A C 1
ATOM 782 O O . SER A 1 102 ? 23.609 21.672 5.066 1 86.75 102 SER A O 1
ATOM 784 N N . GLY A 1 103 ? 25.547 21.141 5.988 1 88.56 103 GLY A N 1
ATOM 785 C CA . GLY A 1 103 ? 25.094 21.281 7.363 1 88.56 103 GLY A CA 1
ATOM 786 C C . GLY A 1 103 ? 24.688 22.703 7.703 1 88.56 103 GLY A C 1
ATOM 787 O O . GLY A 1 103 ? 23.953 22.922 8.68 1 88.56 103 GLY A O 1
ATOM 788 N N . GLU A 1 104 ? 25.109 23.625 6.891 1 91 104 GLU A N 1
ATOM 789 C CA . GLU A 1 104 ? 24.797 25.031 7.133 1 91 104 GLU A CA 1
ATOM 790 C C . GLU A 1 104 ? 23.375 25.359 6.668 1 91 104 GLU A C 1
ATOM 792 O O . GLU A 1 104 ? 22.828 26.406 7.047 1 91 104 GLU A O 1
ATOM 797 N N . VAL A 1 105 ? 22.891 24.5 5.848 1 94.06 105 VAL A N 1
ATOM 798 C CA . VAL A 1 105 ? 21.562 24.75 5.281 1 94.06 105 VAL A CA 1
ATOM 799 C C . VAL A 1 105 ? 20.516 24.672 6.383 1 94.06 105 VAL A C 1
ATOM 801 O O . VAL A 1 105 ? 20.469 23.719 7.152 1 94.06 105 VAL A O 1
ATOM 804 N N . ALA A 1 106 ? 19.688 25.734 6.461 1 96 106 ALA A N 1
ATOM 805 C CA . ALA A 1 106 ? 18.625 25.781 7.469 1 96 106 ALA A CA 1
ATOM 806 C C . ALA A 1 106 ? 17.25 25.844 6.82 1 96 106 ALA A C 1
ATOM 808 O O . ALA A 1 106 ? 16.234 25.656 7.496 1 96 106 ALA A O 1
ATOM 809 N N . VAL A 1 107 ? 17.266 26.094 5.527 1 97.56 107 VAL A N 1
ATOM 810 C CA . VAL A 1 107 ? 16 26.203 4.797 1 97.56 107 VAL A CA 1
ATOM 811 C C . VAL A 1 107 ? 16.078 25.391 3.514 1 97.56 107 VAL A C 1
ATOM 813 O O . VAL A 1 107 ? 17.047 25.484 2.76 1 97.56 107 VAL A O 1
ATOM 816 N N . LEU A 1 108 ? 15.102 24.562 3.346 1 97.25 108 LEU A N 1
ATOM 817 C CA . LEU A 1 108 ? 14.898 23.891 2.064 1 97.25 108 LEU A CA 1
ATOM 818 C C . LEU A 1 108 ? 13.758 24.531 1.29 1 97.25 108 LEU A C 1
ATOM 820 O O . LEU A 1 108 ? 12.68 24.781 1.844 1 97.25 108 LEU A O 1
ATOM 824 N N . GLU A 1 109 ? 14.008 24.859 0.08 1 97.38 109 GLU A N 1
ATOM 825 C CA . GLU A 1 109 ? 12.961 25.312 -0.83 1 97.38 109 GLU A CA 1
ATOM 826 C C . GLU A 1 109 ? 12.602 24.219 -1.845 1 97.38 109 GLU A C 1
ATOM 828 O O . GLU A 1 109 ? 13.453 23.781 -2.617 1 97.38 109 GLU A O 1
ATOM 833 N N . PHE A 1 110 ? 11.367 23.844 -1.789 1 96.94 110 PHE A N 1
ATOM 834 C CA . PHE A 1 110 ? 10.836 22.844 -2.717 1 96.94 110 PHE A CA 1
ATOM 835 C C . PHE A 1 110 ? 9.969 23.5 -3.779 1 96.94 110 PHE A C 1
ATOM 837 O O . PHE A 1 110 ? 8.836 23.906 -3.502 1 96.94 110 PHE A O 1
ATOM 844 N N . GLU A 1 111 ? 10.477 23.547 -4.965 1 96.31 111 GLU A N 1
ATOM 845 C CA . GLU A 1 111 ? 9.695 24.094 -6.074 1 96.31 111 GLU A CA 1
ATOM 846 C C . GLU A 1 111 ? 8.695 23.062 -6.594 1 96.31 111 GLU A C 1
ATOM 848 O O . GLU A 1 111 ? 9.086 22 -7.078 1 96.31 111 GLU A O 1
ATOM 853 N N . THR A 1 112 ? 7.43 23.391 -6.48 1 94.62 112 THR A N 1
ATOM 854 C CA . THR A 1 112 ? 6.375 22.5 -6.945 1 94.62 112 THR A CA 1
ATOM 855 C C . THR A 1 112 ? 5.871 22.922 -8.32 1 94.62 112 THR A C 1
ATOM 857 O O . THR A 1 112 ? 6.02 24.094 -8.711 1 94.62 112 THR A O 1
ATOM 860 N N . PRO A 1 113 ? 5.262 22.016 -9.078 1 89.56 113 PRO A N 1
ATOM 861 C CA . PRO A 1 113 ? 4.766 22.391 -10.406 1 89.56 113 PRO A CA 1
ATOM 862 C C . PRO A 1 113 ? 3.602 23.375 -10.344 1 89.56 113 PRO A C 1
ATOM 864 O O . PRO A 1 113 ? 3.482 24.25 -11.203 1 89.56 113 PRO A O 1
ATOM 867 N N . ALA A 1 114 ? 2.785 23.25 -9.32 1 86 114 ALA A N 1
ATOM 868 C CA . ALA A 1 114 ? 1.524 23.984 -9.406 1 86 114 ALA A CA 1
ATOM 869 C C . ALA A 1 114 ? 1.298 24.828 -8.156 1 86 114 ALA A C 1
ATOM 871 O O . ALA A 1 114 ? 0.392 25.672 -8.117 1 86 114 ALA A O 1
ATOM 872 N N . SER A 1 115 ? 2.1 24.625 -7.117 1 85.06 115 SER A N 1
ATOM 873 C CA . SER A 1 115 ? 1.787 25.281 -5.852 1 85.06 115 SER A CA 1
ATOM 874 C C . SER A 1 115 ? 2.912 26.219 -5.422 1 85.06 115 SER A C 1
ATOM 876 O O . SER A 1 115 ? 3.027 26.547 -4.238 1 85.06 115 SER A O 1
ATOM 878 N N . GLY A 1 116 ? 3.822 26.516 -6.367 1 91.31 116 GLY A N 1
ATOM 879 C CA . GLY A 1 116 ? 4.91 27.406 -6.02 1 91.31 116 GLY A CA 1
ATOM 880 C C . GLY A 1 116 ? 5.957 26.766 -5.129 1 91.31 116 GLY A C 1
ATOM 881 O O . GLY A 1 116 ? 6.211 25.562 -5.23 1 91.31 116 GLY A O 1
ATOM 882 N N . VAL A 1 117 ? 6.586 27.609 -4.293 1 94.5 117 VAL A N 1
ATOM 883 C CA . VAL A 1 117 ? 7.711 27.125 -3.492 1 94.5 117 VAL A CA 1
ATOM 884 C C . VAL A 1 117 ? 7.242 26.828 -2.068 1 94.5 117 VAL A C 1
ATOM 886 O O . VAL A 1 117 ? 6.66 27.688 -1.408 1 94.5 117 VAL A O 1
ATOM 889 N N . MET A 1 118 ? 7.426 25.609 -1.654 1 93.94 118 MET A N 1
ATOM 890 C CA . MET A 1 118 ? 7.234 25.203 -0.263 1 93.94 118 MET A CA 1
ATOM 891 C C . MET A 1 118 ? 8.547 25.266 0.503 1 93.94 118 MET A C 1
ATOM 893 O O . MET A 1 118 ? 9.57 24.75 0.033 1 93.94 118 MET A O 1
ATOM 897 N N . ARG A 1 119 ? 8.516 25.859 1.635 1 96.06 119 ARG A N 1
ATOM 898 C CA . ARG A 1 119 ? 9.734 25.938 2.443 1 96.06 119 ARG A CA 1
ATOM 899 C C . ARG A 1 119 ? 9.633 25.047 3.668 1 96.06 119 ARG A C 1
ATOM 901 O O . ARG A 1 119 ? 8.57 24.938 4.281 1 96.06 119 ARG A O 1
ATOM 908 N N . ALA A 1 120 ? 10.656 24.375 3.904 1 97.81 120 ALA A N 1
ATOM 909 C CA . ALA A 1 120 ? 10.844 23.656 5.16 1 97.81 120 ALA A CA 1
ATOM 910 C C . ALA A 1 120 ? 12 24.25 5.965 1 97.81 120 ALA A C 1
ATOM 912 O O . ALA A 1 120 ? 13.086 24.469 5.426 1 97.81 120 ALA A O 1
ATOM 913 N N . PHE A 1 121 ? 11.781 24.5 7.219 1 97.81 121 PHE A N 1
ATOM 914 C CA . PHE A 1 121 ? 12.781 25.078 8.109 1 97.81 121 PHE A CA 1
ATOM 915 C C . PHE A 1 121 ? 13.289 24.047 9.102 1 97.81 121 PHE A C 1
ATOM 917 O O . PHE A 1 121 ? 12.5 23.359 9.758 1 97.81 121 PHE A O 1
ATOM 924 N N . LYS A 1 122 ? 14.57 23.938 9.164 1 96.06 122 LYS A N 1
ATOM 925 C CA . LYS A 1 122 ? 15.203 23.047 10.141 1 96.06 122 LYS A CA 1
ATOM 926 C C . LYS A 1 122 ? 15.102 23.641 11.547 1 96.06 122 LYS A C 1
ATOM 928 O O . LYS A 1 122 ? 15.594 24.734 11.812 1 96.06 122 LYS A O 1
ATOM 933 N N . MET A 1 123 ? 14.453 22.891 12.414 1 95.31 123 MET A N 1
ATOM 934 C CA . MET A 1 123 ? 14.352 23.344 13.797 1 95.31 123 MET A CA 1
ATOM 935 C C . MET A 1 123 ? 15.406 22.672 14.664 1 95.31 123 MET A C 1
ATOM 937 O O . MET A 1 123 ? 15.992 21.656 14.273 1 95.31 123 MET A O 1
ATOM 941 N N . GLU A 1 124 ? 15.742 23.141 15.875 1 85.62 124 GLU A N 1
ATOM 942 C CA . GLU A 1 124 ? 16.844 22.688 16.719 1 85.62 124 GLU A CA 1
ATOM 943 C C . GLU A 1 124 ? 16.484 21.391 17.438 1 85.62 124 GLU A C 1
ATOM 945 O O . GLU A 1 124 ? 17.359 20.625 17.844 1 85.62 124 GLU A O 1
ATOM 950 N N . ASP A 1 125 ? 15.273 20.969 17.516 1 88.75 125 ASP A N 1
ATOM 951 C CA . ASP A 1 125 ? 14.883 19.844 18.375 1 88.75 125 ASP A CA 1
ATOM 952 C C . ASP A 1 125 ? 14.5 18.625 17.531 1 88.75 125 ASP A C 1
ATOM 954 O O . ASP A 1 125 ? 13.805 17.734 18 1 88.75 125 ASP A O 1
ATOM 958 N N . GLY A 1 126 ? 14.969 18.578 16.297 1 91.19 126 GLY A N 1
ATOM 959 C CA . GLY A 1 126 ? 14.656 17.438 15.453 1 91.19 126 GLY A CA 1
ATOM 960 C C . GLY A 1 126 ? 13.375 17.625 14.672 1 91.19 126 GLY A C 1
ATOM 961 O O . GLY A 1 126 ? 13.008 16.766 13.867 1 91.19 126 GLY A O 1
ATOM 962 N N . PHE A 1 127 ? 12.734 18.734 14.914 1 96.62 127 PHE A N 1
ATOM 963 C CA . PHE A 1 127 ? 11.523 19.062 14.172 1 96.62 127 PHE A CA 1
ATOM 964 C C . PHE A 1 127 ? 11.859 19.828 12.898 1 96.62 127 PHE A C 1
ATOM 966 O O . PHE A 1 127 ? 12.922 20.453 12.805 1 96.62 127 PHE A O 1
ATOM 973 N N . ASN A 1 128 ? 11.047 19.641 11.914 1 97.94 128 ASN A N 1
ATOM 974 C CA . ASN A 1 128 ? 11 20.5 10.742 1 97.94 128 ASN A CA 1
ATOM 975 C C . ASN A 1 128 ? 9.672 21.25 10.656 1 97.94 128 ASN A C 1
ATOM 977 O O . ASN A 1 128 ? 8.625 20.719 11.008 1 97.94 128 ASN A O 1
ATOM 981 N N . GLU A 1 129 ? 9.766 22.469 10.188 1 98.25 129 GLU A N 1
ATOM 982 C CA . GLU A 1 129 ? 8.562 23.297 10.102 1 98.25 129 GLU A CA 1
ATOM 983 C C . GLU A 1 129 ? 8.203 23.594 8.641 1 98.25 129 GLU A C 1
ATOM 985 O O . GLU A 1 129 ? 9.086 23.922 7.836 1 98.25 129 GLU A O 1
ATOM 990 N N . ILE A 1 130 ? 6.98 23.438 8.336 1 97.81 130 ILE A N 1
ATOM 991 C CA . ILE A 1 130 ? 6.422 23.953 7.09 1 97.81 130 ILE A CA 1
ATOM 992 C C . ILE A 1 130 ? 5.293 24.938 7.395 1 97.81 130 ILE A C 1
ATOM 994 O O . ILE A 1 130 ? 4.805 25 8.523 1 97.81 130 ILE A O 1
ATOM 998 N N . GLN A 1 131 ? 5.031 25.75 6.422 1 96.81 131 GLN A N 1
ATOM 999 C CA . GLN A 1 131 ? 3.965 26.734 6.562 1 96.81 131 GLN A CA 1
ATOM 1000 C C . GLN A 1 131 ? 2.902 26.547 5.484 1 96.81 131 GLN A C 1
ATOM 1002 O O . GLN A 1 131 ? 3.223 26.453 4.297 1 96.81 131 GLN A O 1
ATOM 1007 N N . LEU A 1 132 ? 1.68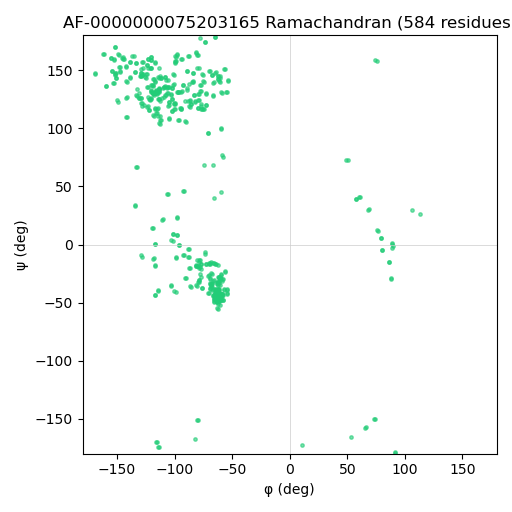6 26.406 5.91 1 95.06 132 LEU A N 1
ATOM 1008 C CA . LEU A 1 132 ? 0.542 26.234 5.02 1 95.06 132 LEU A CA 1
ATOM 1009 C C . LEU A 1 132 ? -0.475 27.344 5.219 1 95.06 132 LEU A C 1
ATOM 1011 O O . LEU A 1 132 ? -0.444 28.047 6.234 1 95.06 132 LEU A O 1
ATOM 1015 N N . PRO A 1 133 ? -1.323 27.531 4.27 1 94.75 133 PRO A N 1
ATOM 1016 C CA . PRO A 1 133 ? -2.287 28.625 4.387 1 94.75 133 PRO A CA 1
ATOM 1017 C C . PRO A 1 133 ? -3.207 28.484 5.594 1 94.75 133 PRO A C 1
ATOM 1019 O O . PRO A 1 133 ? -3.619 27.359 5.93 1 94.75 133 PRO A O 1
ATOM 1022 N N . LEU A 1 134 ? -3.443 29.594 6.188 1 96.75 134 LEU A N 1
ATOM 1023 C CA . LEU A 1 134 ? -4.438 29.656 7.254 1 96.75 134 LEU A CA 1
ATOM 1024 C C . LEU A 1 134 ? -5.84 29.812 6.684 1 96.75 134 LEU A C 1
ATOM 1026 O O . LEU A 1 134 ? -6.066 30.656 5.812 1 96.75 134 LEU A O 1
ATOM 1030 N N . ALA A 1 135 ? -6.746 28.938 7.125 1 97.06 135 ALA A N 1
ATOM 1031 C CA . ALA A 1 135 ? -8.133 29.031 6.672 1 97.06 135 ALA A CA 1
ATOM 1032 C C . ALA A 1 135 ? -9.094 29.031 7.852 1 97.06 135 ALA A C 1
ATOM 1034 O O . ALA A 1 135 ? -8.867 28.344 8.852 1 97.06 135 ALA A O 1
ATOM 1035 N N . LEU A 1 136 ? -10.18 29.781 7.652 1 97.12 136 LEU A N 1
ATOM 1036 C CA . LEU A 1 136 ? -11.211 29.844 8.68 1 97.12 136 LEU A CA 1
ATOM 1037 C C . LEU A 1 136 ? -12.375 28.922 8.344 1 97.12 136 LEU A C 1
ATOM 1039 O O . LEU A 1 136 ? -12.516 28.484 7.195 1 97.12 136 LEU A O 1
ATOM 1043 N N . VAL A 1 137 ? -13.078 28.547 9.367 1 98.06 137 VAL A N 1
ATOM 1044 C CA . VAL A 1 137 ? -14.273 27.734 9.18 1 98.06 137 VAL A CA 1
ATOM 1045 C C . VAL A 1 137 ? -15.516 28.578 9.453 1 98.06 137 VAL A C 1
ATOM 1047 O O . VAL A 1 137 ? -15.5 29.469 10.312 1 98.06 137 VAL A O 1
ATOM 1050 N N . GLU A 1 138 ? -16.516 28.297 8.688 1 97.75 138 GLU A N 1
ATOM 1051 C CA . GLU A 1 138 ? -17.812 28.938 8.883 1 97.75 138 GLU A CA 1
ATOM 1052 C C . GLU A 1 138 ? -18.859 27.922 9.328 1 97.75 138 GLU A C 1
ATOM 1054 O O . GLU A 1 138 ? -19.047 26.891 8.688 1 97.75 138 GLU A O 1
ATOM 1059 N N . GLU A 1 139 ? -19.562 28.281 10.32 1 98.19 139 GLU A N 1
ATOM 1060 C CA . GLU A 1 139 ? -20.594 27.375 10.836 1 98.19 139 GLU A CA 1
ATOM 1061 C C . GLU A 1 139 ? -21.719 27.188 9.812 1 98.19 139 GLU A C 1
ATOM 1063 O O . GLU A 1 139 ? -22.125 28.141 9.148 1 98.19 139 GLU A O 1
ATOM 1068 N N . VAL A 1 140 ? -22.141 25.969 9.734 1 98.12 140 VAL A N 1
ATOM 1069 C CA . VAL A 1 140 ? -23.188 25.672 8.766 1 98.12 140 VAL A CA 1
ATOM 1070 C C . VAL A 1 140 ? -24.547 26.078 9.32 1 98.12 140 VAL A C 1
ATOM 1072 O O . VAL A 1 140 ? -24.703 26.266 10.523 1 98.12 140 VAL A O 1
ATOM 1075 N N . GLY A 1 141 ? -25.516 26.188 8.414 1 97.56 141 GLY A N 1
ATOM 1076 C CA . GLY A 1 141 ? -26.859 26.516 8.828 1 97.56 141 GLY A CA 1
ATOM 1077 C C . GLY A 1 141 ? -27.562 25.344 9.508 1 97.56 141 GLY A C 1
ATOM 1078 O O . GLY A 1 141 ? -27.062 24.234 9.523 1 97.56 141 GLY A O 1
ATOM 1079 N N . ALA A 1 142 ? -28.766 25.641 10.016 1 97.38 142 ALA A N 1
ATOM 1080 C CA . ALA A 1 142 ? -29.516 24.688 10.844 1 97.38 142 ALA A CA 1
ATOM 1081 C C . ALA A 1 142 ? -29.859 23.422 10.055 1 97.38 142 ALA A C 1
ATOM 1083 O O . ALA A 1 142 ? -29.688 22.312 10.555 1 97.38 142 ALA A O 1
ATOM 1084 N N . ASP A 1 143 ? -30.281 23.547 8.914 1 97.31 143 ASP A N 1
ATOM 1085 C CA . ASP A 1 143 ? -30.672 22.406 8.102 1 97.31 143 ASP A CA 1
ATOM 1086 C C . ASP A 1 143 ? -29.469 21.516 7.777 1 97.31 143 ASP A C 1
ATOM 1088 O O . ASP A 1 143 ? -29.547 20.297 7.891 1 97.31 143 ASP A O 1
ATOM 1092 N N . GLU A 1 144 ? -28.453 22.188 7.367 1 97.75 144 GLU A N 1
ATOM 1093 C CA . GLU A 1 144 ? -27.234 21.453 7.051 1 97.75 144 GLU A CA 1
ATOM 1094 C C . GLU A 1 144 ? -26.656 20.781 8.289 1 97.75 144 GLU A C 1
ATOM 1096 O O . GLU A 1 144 ? -26.109 19.672 8.211 1 97.75 144 GLU A O 1
ATOM 1101 N N . ARG A 1 145 ? -26.75 21.469 9.344 1 98.38 145 ARG A N 1
ATOM 1102 C CA . ARG A 1 145 ? -26.266 20.891 10.602 1 98.38 145 ARG A CA 1
ATOM 1103 C C . ARG A 1 145 ? -27.016 19.609 10.922 1 98.38 145 ARG A C 1
ATOM 1105 O O . ARG A 1 145 ? -26.406 18.625 11.359 1 98.38 145 ARG A O 1
ATOM 1112 N N . GLU A 1 146 ? -28.281 19.609 10.758 1 98.31 146 GLU A N 1
ATOM 1113 C CA . GLU A 1 146 ? -29.094 18.406 11.031 1 98.31 146 GLU A CA 1
ATOM 1114 C C . GLU A 1 146 ? -28.672 17.25 10.133 1 98.31 146 GLU A C 1
ATOM 1116 O O . GLU A 1 146 ? -28.469 16.141 10.609 1 98.31 146 GLU A O 1
ATOM 1121 N N . ARG A 1 147 ? -28.531 17.547 8.922 1 98.56 147 ARG A N 1
ATOM 1122 C CA . ARG A 1 147 ? -28.141 16.516 7.953 1 98.56 147 ARG A CA 1
ATOM 1123 C C . ARG A 1 147 ? -26.75 15.953 8.289 1 98.56 147 ARG A C 1
ATOM 1125 O O . ARG A 1 147 ? -26.578 14.734 8.359 1 98.56 147 ARG A O 1
ATOM 1132 N N . LEU A 1 148 ? -25.859 16.828 8.516 1 98.81 148 LEU A N 1
ATOM 1133 C CA . LEU A 1 148 ? -24.484 16.422 8.758 1 98.81 148 LEU A CA 1
ATOM 1134 C C . LEU A 1 148 ? -24.344 15.711 10.094 1 98.81 148 LEU A C 1
ATOM 1136 O O . LEU A 1 148 ? -23.562 14.773 10.227 1 98.81 148 LEU A O 1
ATOM 1140 N N . SER A 1 149 ? -25.156 16.156 11.078 1 98.81 149 SER A N 1
ATOM 1141 C CA . SER A 1 149 ? -25.141 15.5 12.375 1 98.81 149 SER A CA 1
ATOM 1142 C C . SER A 1 149 ? -25.547 14.031 12.266 1 98.81 149 SER A C 1
ATOM 1144 O O . SER A 1 149 ? -24.969 13.164 12.922 1 98.81 149 SER A O 1
ATOM 1146 N N . LYS A 1 150 ? -26.484 13.781 11.445 1 98.69 150 LYS A N 1
ATOM 1147 C CA . LYS A 1 150 ? -26.938 12.414 11.242 1 98.69 150 LYS A CA 1
ATOM 1148 C C . LYS A 1 150 ? -25.844 11.547 10.633 1 98.69 150 LYS A C 1
ATOM 1150 O O . LYS A 1 150 ? -25.641 10.406 11.039 1 98.69 150 LYS A O 1
ATOM 1155 N N . LEU A 1 151 ? -25.156 12.117 9.711 1 98.75 151 LEU A N 1
ATOM 1156 C CA . LEU A 1 151 ? -24.078 11.391 9.055 1 98.75 151 LEU A CA 1
ATOM 1157 C C . LEU A 1 151 ? -22.938 11.125 10.023 1 98.75 151 LEU A C 1
ATOM 1159 O O . LEU A 1 151 ? -22.359 10.039 10.016 1 98.75 151 LEU A O 1
ATOM 1163 N N . VAL A 1 152 ? -22.656 12.094 10.852 1 98.81 152 VAL A N 1
ATOM 1164 C CA . VAL A 1 152 ? -21.609 11.938 11.852 1 98.81 152 VAL A CA 1
ATOM 1165 C C . VAL A 1 152 ? -22.016 10.859 12.859 1 98.81 152 VAL A C 1
ATOM 1167 O O . VAL A 1 152 ? -21.203 9.992 13.203 1 98.81 152 VAL A O 1
ATOM 1170 N N . ASN A 1 153 ? -23.281 10.914 13.281 1 98.81 153 ASN A N 1
ATOM 1171 C CA . ASN A 1 153 ? -23.781 9.883 14.188 1 98.81 153 ASN A CA 1
ATOM 1172 C C . ASN A 1 153 ? -23.672 8.492 13.562 1 98.81 153 ASN A C 1
ATOM 1174 O O . ASN A 1 153 ? -23.266 7.543 14.234 1 98.81 153 ASN A O 1
ATOM 1178 N N . ASN A 1 154 ? -24.016 8.453 12.352 1 98.62 154 ASN A N 1
ATOM 1179 C CA . ASN A 1 154 ? -23.906 7.184 11.648 1 98.62 154 ASN A CA 1
ATOM 1180 C C . ASN A 1 154 ? -22.453 6.695 11.594 1 98.62 154 ASN A C 1
ATOM 1182 O O . ASN A 1 154 ? -22.188 5.5 11.734 1 98.62 154 ASN A O 1
ATOM 1186 N N . ALA A 1 155 ? -21.547 7.582 11.352 1 98.56 155 ALA A N 1
ATOM 1187 C CA . ALA A 1 155 ? -20.141 7.223 11.305 1 98.56 155 ALA A CA 1
ATOM 1188 C C . ALA A 1 155 ? -19.656 6.691 12.656 1 98.56 155 ALA A C 1
ATOM 1190 O O . ALA A 1 155 ? -18.906 5.723 12.719 1 98.56 155 ALA A O 1
ATOM 1191 N N . PHE A 1 156 ? -20.156 7.293 13.688 1 98.5 156 PHE A N 1
ATOM 1192 C CA . PHE A 1 156 ? -19.781 6.863 15.031 1 98.5 156 PHE A CA 1
ATOM 1193 C C . PHE A 1 156 ? -20.531 5.59 15.422 1 98.5 156 PHE A C 1
ATOM 1195 O O . PHE A 1 156 ? -20.125 4.895 16.359 1 98.5 156 PHE A O 1
ATOM 1202 N N . GLY A 1 157 ? -21.594 5.305 14.773 1 98.06 157 GLY A N 1
ATOM 1203 C CA . GLY A 1 157 ? -22.438 4.176 15.141 1 98.06 157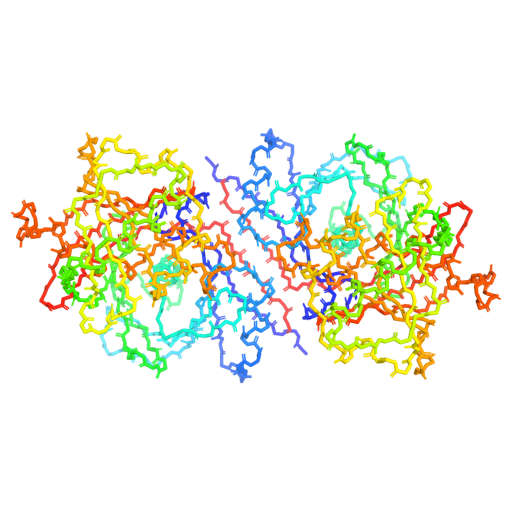 GLY A CA 1
ATOM 1204 C C . GLY A 1 157 ? -23.281 4.434 16.375 1 98.06 157 GLY A C 1
ATOM 1205 O O . GLY A 1 157 ? -23.828 3.496 16.969 1 98.06 157 GLY A O 1
ATOM 1206 N N . ARG A 1 158 ? -23.375 5.648 16.812 1 98.12 158 ARG A N 1
ATOM 1207 C CA . ARG A 1 158 ? -24.141 6.125 17.969 1 98.12 158 ARG A CA 1
ATOM 1208 C C . ARG A 1 158 ? -24.359 7.633 17.891 1 98.12 158 ARG A C 1
ATOM 1210 O O . ARG A 1 158 ? -23.672 8.328 17.125 1 98.12 158 ARG A O 1
ATOM 1217 N N . GLU A 1 159 ? -25.281 8.086 18.672 1 97.88 159 GLU A N 1
ATOM 1218 C CA . GLU A 1 159 ? -25.453 9.531 18.797 1 97.88 159 GLU A CA 1
ATOM 1219 C C . GLU A 1 159 ? -24.312 10.141 19.609 1 97.88 159 GLU A C 1
ATOM 1221 O O . GLU A 1 159 ? -23.953 9.625 20.672 1 97.88 159 GLU A O 1
ATOM 1226 N N . VAL A 1 160 ? -23.734 11.164 19.078 1 98.5 160 VAL A N 1
ATOM 1227 C CA . VAL A 1 160 ? -22.656 11.859 19.797 1 98.5 160 VAL A CA 1
ATOM 1228 C C . VAL A 1 160 ? -23.031 13.328 19.969 1 98.5 160 VAL A C 1
ATOM 1230 O O . VAL A 1 160 ? -23.797 13.883 19.172 1 98.5 160 VAL A O 1
ATOM 1233 N N . ASN A 1 161 ? -22.547 13.961 21 1 98.5 161 ASN A N 1
ATOM 1234 C CA . ASN A 1 161 ? -22.734 15.391 21.219 1 98.5 161 ASN A CA 1
ATOM 1235 C C . ASN A 1 161 ? -21.812 16.219 20.312 1 98.5 161 ASN A C 1
ATOM 1237 O O . ASN A 1 161 ? -20.594 16.141 20.438 1 98.5 161 ASN A O 1
ATOM 1241 N N . ILE A 1 162 ? -22.406 16.984 19.453 1 98.69 162 ILE A N 1
ATOM 1242 C CA . ILE A 1 162 ? -21.672 17.797 18.484 1 98.69 162 ILE A CA 1
ATOM 1243 C C . ILE A 1 162 ? -21.688 19.266 18.922 1 98.69 162 ILE A C 1
ATOM 1245 O O . ILE A 1 162 ? -22.766 19.859 19.062 1 98.69 162 ILE A O 1
ATOM 1249 N N . ASN A 1 163 ? -20.5 19.828 19.078 1 98.62 163 ASN A N 1
ATOM 1250 C CA . ASN A 1 163 ? -20.375 21.203 19.547 1 98.62 163 ASN A CA 1
ATOM 1251 C C . ASN A 1 163 ? -20.344 22.188 18.391 1 98.62 163 ASN A C 1
ATOM 1253 O O . ASN A 1 163 ? -20.719 23.359 18.562 1 98.62 163 ASN A O 1
ATOM 1257 N N . PHE A 1 164 ? -19.859 21.766 17.25 1 98.69 164 PHE A N 1
ATOM 1258 C CA . PHE A 1 164 ? -19.656 22.688 16.125 1 98.69 164 PHE A CA 1
ATOM 1259 C C . PHE A 1 164 ? -19.578 21.922 14.812 1 98.69 164 PHE A C 1
ATOM 1261 O O . PHE A 1 164 ? -19.031 20.812 14.766 1 98.69 164 PHE A O 1
ATOM 1268 N N . ILE A 1 165 ? -20.188 22.359 13.812 1 98.88 165 ILE A N 1
ATOM 1269 C CA . ILE A 1 165 ? -20.016 21.906 12.438 1 98.88 165 ILE A CA 1
ATOM 1270 C C . ILE A 1 165 ? -19.781 23.125 11.531 1 98.88 165 ILE A C 1
ATOM 1272 O O . ILE A 1 165 ? -20.609 24.031 11.469 1 98.88 165 ILE A O 1
ATOM 1276 N N . GLY A 1 166 ? -18.641 23.078 10.859 1 98.75 166 GLY A N 1
ATOM 1277 C CA . GLY A 1 166 ? -18.328 24.188 9.977 1 98.75 166 GLY A CA 1
ATOM 1278 C C . GLY A 1 166 ? -17.641 23.766 8.695 1 98.75 166 GLY A C 1
ATOM 1279 O O . GLY A 1 166 ? -17.016 22.703 8.641 1 98.75 166 GLY A O 1
ATOM 1280 N N . LYS A 1 167 ? -17.828 24.547 7.672 1 98.38 167 LYS A N 1
ATOM 1281 C CA . LYS A 1 167 ? -17.188 24.328 6.379 1 98.38 167 LYS A CA 1
ATOM 1282 C C . LYS A 1 167 ? -15.969 25.25 6.203 1 98.38 167 LYS A C 1
ATOM 1284 O O . LYS A 1 167 ? -15.969 26.375 6.684 1 98.38 167 LYS A O 1
ATOM 1289 N N . GLY A 1 168 ? -14.984 24.75 5.523 1 98.12 168 GLY A N 1
ATOM 1290 C CA . GLY A 1 168 ? -13.789 25.531 5.262 1 98.12 168 GLY A CA 1
ATOM 1291 C C . GLY A 1 168 ? -14.031 26.703 4.324 1 98.12 168 GLY A C 1
ATOM 1292 O O . GLY A 1 168 ? -14.844 26.609 3.4 1 98.12 168 GLY A O 1
ATOM 1293 N N . GLY A 1 169 ? -13.32 27.734 4.586 1 96.06 169 GLY A N 1
ATOM 1294 C CA . GLY A 1 169 ? -13.406 28.922 3.74 1 96.06 169 GLY A CA 1
ATOM 1295 C C . GLY A 1 169 ? -12.602 28.797 2.463 1 96.06 169 GLY A C 1
ATOM 1296 O O . GLY A 1 169 ? -12.453 27.703 1.913 1 96.06 169 GLY A O 1
ATOM 1297 N N . GLU A 1 170 ? -12.141 29.906 1.948 1 91.38 170 GLU A N 1
ATOM 1298 C CA . GLU A 1 170 ? -11.422 29.969 0.681 1 91.38 170 GLU A CA 1
ATOM 1299 C C . GLU A 1 170 ? -10.219 29.031 0.677 1 91.38 170 GLU A C 1
ATOM 1301 O O . GLU A 1 170 ? -9.453 29 1.642 1 91.38 170 GLU A O 1
ATOM 1306 N N . GLY A 1 171 ? -10.086 28.234 -0.378 1 91.38 171 GLY A N 1
ATOM 1307 C CA . GLY A 1 171 ? -8.992 27.281 -0.508 1 91.38 171 GLY A CA 1
ATOM 1308 C C . GLY A 1 171 ? -9.273 25.953 0.162 1 91.38 171 GLY A C 1
ATOM 1309 O O . GLY A 1 171 ? -8.555 24.969 -0.069 1 91.38 171 GLY A O 1
ATOM 1310 N N . PHE A 1 172 ? -10.297 25.969 1 1 96.38 172 PHE A N 1
ATOM 1311 C CA . PHE A 1 172 ? -10.609 24.766 1.761 1 96.38 172 PHE A CA 1
ATOM 1312 C C . PHE A 1 172 ? -12.109 24.484 1.735 1 96.38 172 PHE A C 1
ATOM 1314 O O . PHE A 1 172 ? -12.672 23.984 2.713 1 96.38 172 PHE A O 1
ATOM 1321 N N . ARG A 1 173 ? -12.758 24.797 0.658 1 95.94 173 ARG A N 1
ATOM 1322 C CA . ARG A 1 173 ? -14.211 24.734 0.565 1 95.94 173 ARG A CA 1
ATOM 1323 C C . ARG A 1 173 ? -14.695 23.281 0.577 1 95.94 173 ARG A C 1
ATOM 1325 O O . ARG A 1 173 ? -15.859 23.016 0.878 1 95.94 173 ARG A O 1
ATOM 1332 N N . ASN A 1 174 ? -13.82 22.391 0.332 1 96.31 174 ASN A N 1
ATOM 1333 C CA . ASN A 1 174 ? -14.188 20.984 0.315 1 96.31 174 ASN A CA 1
ATOM 1334 C C . ASN A 1 174 ? -13.852 20.297 1.64 1 96.31 174 ASN A C 1
ATOM 1336 O O . ASN A 1 174 ? -13.688 19.078 1.69 1 96.31 174 ASN A O 1
ATOM 1340 N N . SER A 1 175 ? -13.766 21.125 2.664 1 98.25 175 SER A N 1
ATOM 1341 C CA . SER A 1 175 ? -13.43 20.594 3.982 1 98.25 175 SER A CA 1
ATOM 1342 C C . SER A 1 175 ? -14.539 20.875 4.988 1 98.25 175 SER A C 1
ATOM 1344 O O . SER A 1 175 ? -15.125 21.969 5 1 98.25 175 SER A O 1
ATOM 1346 N N . LEU A 1 176 ? -14.812 19.875 5.758 1 98.81 176 LEU A N 1
ATOM 1347 C CA . LEU A 1 176 ? -15.766 19.953 6.863 1 98.81 176 LEU A CA 1
ATOM 1348 C C . LEU A 1 176 ? -15.062 19.75 8.203 1 98.81 176 LEU A C 1
ATOM 1350 O O . LEU A 1 176 ? -14.25 18.828 8.344 1 98.81 176 LEU A O 1
ATOM 1354 N N . LEU A 1 177 ? -15.281 20.594 9.109 1 98.94 177 LEU A N 1
ATOM 1355 C CA . LEU A 1 177 ? -14.75 20.453 10.461 1 98.94 177 LEU A CA 1
ATOM 1356 C C . LEU A 1 177 ? -15.875 20.234 11.469 1 98.94 177 LEU A C 1
ATOM 1358 O O . LEU A 1 177 ? -16.828 21.031 11.523 1 98.94 177 LEU A O 1
ATOM 1362 N N . VAL A 1 178 ? -15.797 19.203 12.211 1 98.94 178 VAL A N 1
ATOM 1363 C CA . VAL A 1 178 ? -16.797 18.844 13.219 1 98.94 178 VAL A CA 1
ATOM 1364 C C . VAL A 1 178 ? -16.125 18.703 14.578 1 98.94 178 VAL A C 1
ATOM 1366 O O . VAL A 1 178 ? -15.227 17.875 14.758 1 98.94 178 VAL A O 1
ATOM 1369 N N . GLU A 1 179 ? -16.484 19.469 15.508 1 98.94 179 GLU A N 1
ATOM 1370 C CA . GLU A 1 179 ? -16.062 19.281 16.891 1 98.94 179 GLU A CA 1
ATOM 1371 C C . GLU A 1 179 ? -17.094 18.484 17.688 1 98.94 179 GLU A C 1
ATOM 1373 O O . GLU A 1 179 ? -18.25 18.891 17.797 1 98.94 179 GLU A O 1
ATOM 1378 N N . VAL A 1 180 ? -16.688 17.391 18.125 1 98.62 180 VAL A N 1
ATOM 1379 C CA . VAL A 1 180 ? -17.531 16.625 19.047 1 98.62 180 VAL A CA 1
ATOM 1380 C C . VAL A 1 180 ? -17.078 16.844 20.484 1 98.62 180 VAL A C 1
ATOM 1382 O O . VAL A 1 180 ? -15.961 17.312 20.719 1 98.62 180 VAL A O 1
ATOM 1385 N N . ASP A 1 181 ? -17.984 16.516 21.406 1 98.19 181 ASP A N 1
ATOM 1386 C CA . ASP A 1 181 ? -17.672 16.688 22.812 1 98.19 181 ASP A CA 1
ATOM 1387 C C . ASP A 1 181 ? -16.484 15.82 23.234 1 98.19 181 ASP A C 1
ATOM 1389 O O . ASP A 1 181 ? -16.344 14.68 22.781 1 98.19 181 ASP A O 1
ATOM 1393 N N . ALA A 1 182 ? -15.672 16.391 24.109 1 96.38 182 ALA A N 1
ATOM 1394 C CA . ALA A 1 182 ? -14.461 15.703 24.547 1 96.38 182 ALA A CA 1
ATOM 1395 C C . ALA A 1 182 ? -14.797 14.359 25.188 1 96.38 182 ALA A C 1
ATOM 1397 O O . ALA A 1 182 ? -14.016 13.406 25.094 1 96.38 182 ALA A O 1
ATOM 1398 N N . LYS A 1 183 ? -15.93 14.195 25.797 1 95.69 183 LYS A N 1
ATOM 1399 C CA . LYS A 1 183 ? -16.344 12.984 26.5 1 95.69 183 LYS A CA 1
ATOM 1400 C C . LYS A 1 183 ? -16.594 11.844 25.516 1 95.69 183 LYS A C 1
ATOM 1402 O O . LYS A 1 183 ? -16.656 10.68 25.906 1 95.69 183 LYS A O 1
ATOM 1407 N N . GLU A 1 184 ? -16.734 12.164 24.219 1 96.31 184 GLU A N 1
ATOM 1408 C CA . GLU A 1 184 ? -17 11.141 23.219 1 96.31 184 GLU A CA 1
ATOM 1409 C C . GLU A 1 184 ? -15.742 10.312 22.938 1 96.31 184 GLU A C 1
ATOM 1411 O O . GLU A 1 184 ? -15.805 9.297 22.234 1 96.31 184 GLU A O 1
ATOM 1416 N N . ASN A 1 185 ? -14.609 10.68 23.453 1 95.75 185 ASN A N 1
ATOM 1417 C CA . ASN A 1 185 ? -13.344 9.961 23.344 1 95.75 185 ASN A CA 1
ATOM 1418 C C . ASN A 1 185 ? -13.031 9.602 21.891 1 95.75 185 ASN A C 1
ATOM 1420 O O . ASN A 1 185 ? -13.016 8.43 21.531 1 95.75 185 ASN A O 1
ATOM 1424 N N . LEU A 1 186 ? -12.688 10.578 21.156 1 97.56 186 LEU A N 1
ATOM 1425 C CA . LEU A 1 186 ? -12.422 10.43 19.719 1 97.56 186 LEU A CA 1
ATOM 1426 C C . LEU A 1 186 ? -11.367 9.352 19.469 1 97.56 186 LEU A C 1
ATOM 1428 O O . LEU A 1 186 ? -11.516 8.539 18.562 1 97.56 186 LEU A O 1
ATOM 1432 N N . LYS A 1 187 ? -10.367 9.242 20.281 1 95.81 187 LYS A N 1
ATOM 1433 C CA . LYS A 1 187 ? -9.266 8.297 20.141 1 95.81 187 LYS A CA 1
ATOM 1434 C C . LYS A 1 187 ? -9.758 6.859 20.25 1 95.81 187 LYS A C 1
ATOM 1436 O O . LYS A 1 187 ? -9.328 5.996 19.484 1 95.81 187 LYS A O 1
ATOM 1441 N N . ALA A 1 188 ? -10.633 6.625 21.078 1 95.81 188 ALA A N 1
ATOM 1442 C CA . ALA A 1 188 ? -11.055 5.258 21.375 1 95.81 188 ALA A CA 1
ATOM 1443 C C . ALA A 1 188 ? -12.25 4.859 20.5 1 95.81 188 ALA A C 1
ATOM 1445 O O . ALA A 1 188 ? -12.633 3.689 20.469 1 95.81 188 ALA A O 1
ATOM 1446 N N . SER A 1 189 ? -12.82 5.805 19.781 1 97.38 189 SER A N 1
ATOM 1447 C CA . SER A 1 189 ? -14.031 5.535 19.016 1 97.38 189 SER A CA 1
ATOM 1448 C C . SER A 1 189 ? -13.711 4.816 17.703 1 97.38 189 SER A C 1
ATOM 1450 O O . SER A 1 189 ? -12.742 5.152 17.031 1 97.38 189 SER A O 1
ATOM 1452 N N . SER A 1 190 ? -14.422 3.73 17.484 1 96.38 190 SER A N 1
ATOM 1453 C CA . SER A 1 190 ? -14.414 3.135 16.141 1 96.38 190 SER A CA 1
ATOM 1454 C C . SER A 1 190 ? -15.305 3.916 15.188 1 96.38 190 SER A C 1
ATOM 1456 O O . SER A 1 190 ? -16.516 4.031 15.406 1 96.38 190 SER A O 1
ATOM 1458 N N . ILE A 1 191 ? -14.781 4.441 14.156 1 97.75 191 ILE A N 1
ATOM 1459 C CA . ILE A 1 191 ? -15.531 5.312 13.25 1 97.75 191 ILE A CA 1
ATOM 1460 C C . ILE A 1 191 ? -15.539 4.711 11.852 1 97.75 191 ILE A C 1
ATOM 1462 O O . ILE A 1 191 ? -14.492 4.375 11.297 1 97.75 191 ILE A O 1
ATOM 1466 N N . ASP A 1 192 ? -16.703 4.531 11.32 1 96.88 192 ASP A N 1
ATOM 1467 C CA . ASP A 1 192 ? -16.906 4.102 9.938 1 96.88 192 ASP A CA 1
ATOM 1468 C C . ASP A 1 192 ? -16.891 5.293 8.984 1 96.88 192 ASP A C 1
ATOM 1470 O O . ASP A 1 192 ? -17.75 6.176 9.078 1 96.88 192 ASP A O 1
ATOM 1474 N N . ALA A 1 193 ? -15.984 5.266 8.055 1 97.31 193 ALA A N 1
ATOM 1475 C CA . ALA A 1 193 ? -15.82 6.414 7.164 1 97.31 193 ALA A CA 1
ATOM 1476 C C . ALA A 1 193 ? -16.906 6.445 6.102 1 97.31 193 ALA A C 1
ATOM 1478 O O . ALA A 1 193 ? -17.109 7.465 5.438 1 97.31 193 ALA A O 1
ATOM 1479 N N . ASN A 1 194 ? -17.594 5.406 5.875 1 94.56 194 ASN A N 1
ATOM 1480 C CA . ASN A 1 194 ? -18.5 5.262 4.742 1 94.56 194 ASN A CA 1
ATOM 1481 C C . ASN A 1 194 ? -19.594 6.32 4.766 1 94.56 194 ASN A C 1
ATOM 1483 O O . ASN A 1 194 ? -19.859 6.969 3.752 1 94.56 194 ASN A O 1
ATOM 1487 N N . PRO A 1 195 ? -20.281 6.547 5.938 1 97.88 195 PRO A N 1
ATOM 1488 C CA . PRO A 1 195 ? -21.328 7.566 5.953 1 97.88 195 PRO A CA 1
ATOM 1489 C C . PRO A 1 195 ? -20.812 8.953 5.59 1 97.88 195 PRO A C 1
ATOM 1491 O O . PRO A 1 195 ? -21.578 9.789 5.094 1 97.88 195 PRO A O 1
ATOM 1494 N N . LEU A 1 196 ? -19.609 9.195 5.801 1 98.44 196 LEU A N 1
ATOM 1495 C CA . LEU A 1 196 ? -19.031 10.516 5.578 1 98.44 196 LEU A CA 1
ATOM 1496 C C . LEU A 1 196 ? -18.906 10.805 4.086 1 98.44 196 LEU A C 1
ATOM 1498 O O . LEU A 1 196 ? -18.688 11.953 3.688 1 98.44 196 LEU A O 1
ATOM 1502 N N . LYS A 1 197 ? -18.984 9.758 3.238 1 96.81 197 LYS A N 1
ATOM 1503 C CA . LYS A 1 197 ? -19.016 9.953 1.793 1 96.81 197 LYS A CA 1
ATOM 1504 C C . LYS A 1 197 ? -20.172 10.867 1.39 1 96.81 197 LYS A C 1
ATOM 1506 O O . LYS A 1 197 ? -20.109 11.547 0.362 1 96.81 197 LYS A O 1
ATOM 1511 N N . GLU A 1 198 ? -21.141 10.93 2.217 1 97.81 198 GLU A N 1
ATOM 1512 C CA . GLU A 1 198 ? -22.391 11.617 1.857 1 97.81 198 GLU A CA 1
ATOM 1513 C C . GLU A 1 198 ? -22.391 13.047 2.385 1 97.81 198 GLU A C 1
ATOM 1515 O O . GLU A 1 198 ? -23.359 13.781 2.186 1 97.81 198 GLU A O 1
ATOM 1520 N N . THR A 1 199 ? -21.375 13.477 3.059 1 98.31 199 THR A N 1
ATOM 1521 C CA . THR A 1 199 ? -21.328 14.844 3.578 1 98.31 199 THR A CA 1
ATOM 1522 C C . THR A 1 199 ? -21.234 15.852 2.438 1 98.31 199 THR A C 1
ATOM 1524 O O . THR A 1 199 ? -21.609 17.016 2.6 1 98.31 199 THR A O 1
ATOM 1527 N N . GLY A 1 200 ? -20.688 15.383 1.298 1 97.19 200 GLY A N 1
ATOM 1528 C CA . GLY A 1 200 ? -20.438 16.266 0.177 1 97.19 200 GLY A CA 1
ATOM 1529 C C . GLY A 1 200 ? -19.062 16.922 0.225 1 97.19 200 GLY A C 1
ATOM 1530 O O . GLY A 1 200 ? -18.719 17.719 -0.647 1 97.19 200 GLY A O 1
ATOM 1531 N N . PHE A 1 201 ? -18.281 16.594 1.244 1 97.81 201 PHE A N 1
ATOM 1532 C CA . PHE A 1 201 ? -16.938 17.141 1.42 1 97.81 201 PHE A CA 1
ATOM 1533 C C . PHE A 1 201 ? -15.891 16.062 1.227 1 97.81 201 PHE A C 1
ATOM 1535 O O . PHE A 1 201 ? -16.094 14.914 1.64 1 97.81 201 PHE A O 1
ATOM 1542 N N . SER A 1 202 ? -14.789 16.406 0.644 1 95.62 202 SER A N 1
ATOM 1543 C CA . SER A 1 202 ? -13.711 15.453 0.41 1 95.62 202 SER A CA 1
ATOM 1544 C C . SER A 1 202 ? -12.898 15.211 1.677 1 95.62 202 SER A C 1
ATOM 1546 O O . SER A 1 202 ? -12.344 14.133 1.873 1 95.62 202 SER A O 1
ATOM 1548 N N . MET A 1 203 ? -12.797 16.266 2.498 1 97.38 203 MET A N 1
ATOM 1549 C CA . MET A 1 203 ? -12.086 16.172 3.768 1 97.38 203 MET A CA 1
ATOM 1550 C C . MET A 1 203 ? -13.039 16.359 4.945 1 97.38 203 MET A C 1
ATOM 1552 O O . MET A 1 203 ? -13.68 17.406 5.059 1 97.38 203 MET A O 1
ATOM 1556 N N . ASN A 1 204 ? -13.172 15.367 5.766 1 98.81 204 ASN A N 1
ATOM 1557 C CA . ASN A 1 204 ? -14 15.406 6.965 1 98.81 204 ASN A CA 1
ATOM 1558 C C . ASN A 1 204 ? -13.148 15.344 8.234 1 98.81 204 ASN A C 1
ATOM 1560 O O . ASN A 1 204 ? -12.617 14.289 8.578 1 98.81 204 ASN A O 1
ATOM 1564 N N . ILE A 1 205 ? -13.062 16.438 8.898 1 98.88 205 ILE A N 1
ATOM 1565 C CA . ILE A 1 205 ? -12.211 16.562 10.078 1 98.88 205 ILE A CA 1
ATOM 1566 C C . ILE A 1 205 ? -13.062 16.422 11.344 1 98.88 205 ILE A C 1
ATOM 1568 O O . ILE A 1 205 ? -14.023 17.172 11.531 1 98.88 205 ILE A O 1
ATOM 1572 N N . LEU A 1 206 ? -12.766 15.484 12.18 1 98.94 206 LEU A N 1
ATOM 1573 C CA . LEU A 1 206 ? -13.344 15.344 13.508 1 98.94 206 LEU A CA 1
ATOM 1574 C C . LEU A 1 206 ? -12.344 15.758 14.586 1 98.94 206 LEU A C 1
ATOM 1576 O O . LEU A 1 206 ? -11.172 15.383 14.531 1 98.94 206 LEU A O 1
ATOM 1580 N N . THR A 1 207 ? -12.82 16.516 15.547 1 98.88 207 THR A N 1
ATOM 1581 C CA . THR A 1 207 ? -11.883 17.016 16.547 1 98.88 207 THR A CA 1
ATOM 1582 C C . THR A 1 207 ? -12.562 17.156 17.906 1 98.88 207 THR A C 1
ATOM 1584 O O . THR A 1 207 ? -13.789 17.266 17.969 1 98.88 207 THR A O 1
ATOM 1587 N N . THR A 1 208 ? -11.805 17.062 18.938 1 98.31 208 THR A N 1
ATOM 1588 C CA . THR A 1 208 ? -12.211 17.359 20.297 1 98.31 208 THR A CA 1
ATOM 1589 C C . THR A 1 208 ? -11.109 18.109 21.047 1 98.31 208 THR A C 1
ATOM 1591 O O . THR A 1 208 ? -9.938 18.031 20.672 1 98.31 208 THR A O 1
ATOM 1594 N N . GLU A 1 209 ? -11.547 18.781 22.031 1 96.62 209 GLU A N 1
ATOM 1595 C CA . GLU A 1 209 ? -10.57 19.281 22.984 1 96.62 209 GLU A CA 1
ATOM 1596 C C . GLU A 1 209 ? -9.828 18.125 23.672 1 96.62 209 GLU A C 1
ATOM 1598 O O . GLU A 1 209 ? -10.383 17.047 23.859 1 96.62 209 GLU A O 1
ATOM 1603 N N . SER A 1 210 ? -8.562 18.406 23.938 1 94.5 210 SER A N 1
ATOM 1604 C CA . SER A 1 210 ? -7.805 17.406 24.672 1 94.5 210 SER A CA 1
ATOM 1605 C C . SER A 1 210 ? -8.141 17.422 26.156 1 94.5 210 SER A C 1
ATOM 1607 O O . SER A 1 210 ? -8.211 18.5 26.766 1 94.5 210 SER A O 1
ATOM 1609 N N . LEU A 1 211 ? -8.281 16.234 26.688 1 89.75 211 LEU A N 1
ATOM 1610 C CA . LEU A 1 211 ? -8.578 16.156 28.109 1 89.75 211 LEU A CA 1
ATOM 1611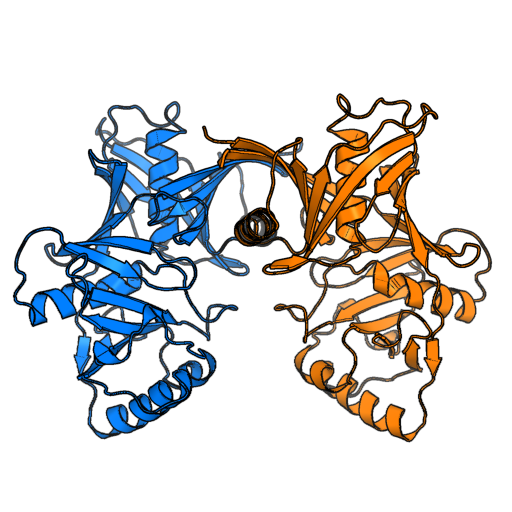 C C . LEU A 1 211 ? -7.316 15.883 28.922 1 89.75 211 LEU A C 1
ATOM 1613 O O . LEU A 1 211 ? -7.309 16.031 30.141 1 89.75 211 LEU A O 1
ATOM 1617 N N . THR A 1 212 ? -6.234 15.539 28.281 1 89.56 212 THR A N 1
ATOM 1618 C CA . THR A 1 212 ? -5.016 15.133 28.969 1 89.56 212 THR A CA 1
ATOM 1619 C C . THR A 1 212 ? -4.156 16.344 29.297 1 89.56 212 THR A C 1
ATOM 1621 O O . THR A 1 212 ? -3.285 16.281 30.172 1 89.56 212 THR A O 1
ATOM 1624 N N . GLY A 1 213 ? -4.348 17.469 28.625 1 88.38 213 GLY A N 1
ATOM 1625 C CA . GLY A 1 213 ? -3.514 18.641 28.797 1 88.38 213 GLY A CA 1
ATOM 1626 C C . GLY A 1 213 ? -2.205 18.562 28.031 1 88.38 213 GLY A C 1
ATOM 1627 O O . GLY A 1 213 ? -1.454 19.547 27.969 1 88.38 213 GLY A O 1
ATOM 1628 N N . GLU A 1 214 ? -1.931 17.453 27.406 1 92.12 214 GLU A N 1
ATOM 1629 C CA . GLU A 1 214 ? -0.686 17.25 26.672 1 92.12 214 GLU A CA 1
ATOM 1630 C C . GLU A 1 214 ? -0.727 17.969 25.328 1 92.12 214 GLU A C 1
ATOM 1632 O O . GLU A 1 214 ? 0.318 18.281 24.75 1 92.12 214 GLU A O 1
ATOM 1637 N N . GLU A 1 215 ? -1.905 18.141 24.781 1 97.06 215 GLU A N 1
ATOM 1638 C CA . GLU A 1 215 ? -2.123 18.828 23.516 1 97.06 215 GLU A CA 1
ATOM 1639 C C . GLU A 1 215 ? -3.305 19.797 23.609 1 97.06 215 GLU A C 1
ATOM 1641 O O . GLU A 1 215 ? -4.078 19.734 24.562 1 97.06 215 GLU A O 1
ATOM 1646 N N . ILE A 1 216 ? -3.395 20.719 22.688 1 97.69 216 ILE A N 1
ATOM 1647 C CA . ILE A 1 216 ? -4.512 21.656 22.641 1 97.69 216 ILE A CA 1
ATOM 1648 C C . ILE A 1 216 ? -5.781 20.922 22.203 1 97.69 216 ILE A C 1
ATOM 1650 O O . ILE A 1 216 ? -6.848 21.125 22.797 1 97.69 216 ILE A O 1
ATOM 1654 N N . PHE A 1 217 ? -5.656 20.047 21.234 1 98.44 217 PHE A N 1
ATOM 1655 C CA . PHE A 1 217 ? -6.77 19.297 20.672 1 98.44 217 PHE A CA 1
ATOM 1656 C C . PHE A 1 217 ? -6.281 17.984 20.047 1 98.44 217 PHE A C 1
ATOM 1658 O O . PHE A 1 217 ? -5.082 17.812 19.828 1 98.44 217 PHE A O 1
ATOM 1665 N N . VAL A 1 218 ? -7.18 17.062 19.875 1 98.5 218 VAL A N 1
ATOM 1666 C CA . VAL A 1 218 ? -6.938 15.867 19.078 1 98.5 218 VAL A CA 1
ATOM 1667 C C . VAL A 1 218 ? -7.875 15.844 17.875 1 98.5 218 VAL A C 1
ATOM 1669 O O . VAL A 1 218 ? -8.906 16.531 17.875 1 98.5 218 VAL A O 1
ATOM 1672 N N . SER A 1 219 ? -7.5 15.156 16.859 1 98.81 219 SER A N 1
ATOM 1673 C CA . SER A 1 219 ? -8.305 15.133 15.641 1 98.81 219 SER A CA 1
ATOM 1674 C C . SER A 1 219 ? -8.18 13.797 14.922 1 98.81 219 SER A C 1
ATOM 1676 O O . SER A 1 219 ? -7.336 12.977 15.273 1 98.81 219 SER A O 1
ATOM 1678 N N . ARG A 1 220 ? -9.047 13.531 14.062 1 98.75 220 ARG A N 1
ATOM 1679 C CA . ARG A 1 220 ? -9.016 12.531 13 1 98.75 220 ARG A CA 1
ATOM 1680 C C . ARG A 1 220 ? -9.5 13.109 11.68 1 98.75 220 ARG A C 1
ATOM 1682 O O . ARG A 1 220 ? -10.305 14.047 11.664 1 98.75 220 ARG A O 1
ATOM 1689 N N . MET A 1 221 ? -9.023 12.672 10.648 1 98.62 221 MET A N 1
ATOM 1690 C CA . MET A 1 221 ? -9.406 13.195 9.336 1 98.62 221 MET A CA 1
ATOM 1691 C C . MET A 1 221 ? -9.766 12.062 8.383 1 98.62 221 MET A C 1
ATOM 1693 O O . MET A 1 221 ? -8.984 11.133 8.188 1 98.62 221 MET A O 1
ATOM 1697 N N . PHE A 1 222 ? -10.938 12.125 7.785 1 98.19 222 PHE A N 1
ATOM 1698 C CA . PHE A 1 222 ? -11.469 11.102 6.895 1 98.19 222 PHE A CA 1
ATOM 1699 C C . PHE A 1 222 ? -11.711 11.664 5.5 1 98.19 222 PHE A C 1
ATOM 1701 O O . PHE A 1 222 ? -12.266 12.758 5.355 1 98.19 222 PHE A O 1
ATOM 1708 N N . ALA A 1 223 ? -11.227 10.992 4.5 1 94.94 223 ALA A N 1
ATOM 1709 C CA . ALA A 1 223 ? -11.445 11.305 3.092 1 94.94 223 ALA A CA 1
ATOM 1710 C C . ALA A 1 223 ? -11.836 10.055 2.307 1 94.94 223 ALA A C 1
ATOM 1712 O O . ALA A 1 223 ? -11.109 9.625 1.403 1 94.94 223 ALA A O 1
ATOM 1713 N N . PRO A 1 224 ? -12.992 9.5 2.58 1 93.94 224 PRO A N 1
ATOM 1714 C CA . PRO A 1 224 ? -13.367 8.18 2.059 1 93.94 224 PRO A CA 1
ATOM 1715 C C . PRO A 1 224 ? -13.578 8.188 0.545 1 93.94 224 PRO A C 1
ATOM 1717 O O . PRO A 1 224 ? -13.625 7.121 -0.076 1 93.94 224 PRO A O 1
ATOM 1720 N N . THR A 1 225 ? -13.719 9.336 -0.098 1 89.81 225 THR A N 1
ATOM 1721 C CA . THR A 1 225 ? -13.891 9.391 -1.546 1 89.81 225 THR A CA 1
ATOM 1722 C C . THR A 1 225 ? -12.531 9.445 -2.244 1 89.81 225 THR A C 1
ATOM 1724 O O . THR A 1 225 ? -12.453 9.305 -3.469 1 89.81 225 THR A O 1
ATOM 1727 N N . ILE A 1 226 ? -11.508 9.648 -1.467 1 86.25 226 ILE A N 1
ATOM 1728 C CA . ILE A 1 226 ? -10.172 9.828 -2.033 1 86.25 226 ILE A CA 1
ATOM 1729 C C . ILE A 1 226 ? -9.258 8.695 -1.57 1 86.25 226 ILE A C 1
ATOM 1731 O O . ILE A 1 226 ? -8.547 8.094 -2.379 1 86.25 226 ILE A O 1
ATOM 1735 N N . LEU A 1 227 ? -9.375 8.422 -0.345 1 87.25 227 LEU A N 1
ATOM 1736 C CA . LEU A 1 227 ? -8.484 7.434 0.258 1 87.25 227 LEU A CA 1
ATOM 1737 C C . LEU A 1 227 ? -9.164 6.066 0.323 1 87.25 227 LEU A C 1
ATOM 1739 O O . LEU A 1 227 ? -10.281 5.945 0.831 1 87.25 227 LEU A O 1
ATOM 1743 N N . SER A 1 228 ? -8.422 5.051 -0.139 1 78.94 228 SER A N 1
ATOM 1744 C CA . SER A 1 228 ? -8.977 3.699 -0.099 1 78.94 228 SER A CA 1
ATOM 1745 C C . SER A 1 228 ? -9.266 3.262 1.333 1 78.94 228 SER A C 1
ATOM 1747 O O . SER A 1 228 ? -10.242 2.562 1.59 1 78.94 228 SER A O 1
ATOM 1749 N N . SER A 1 229 ? -8.477 3.701 2.301 1 83.12 229 SER A N 1
ATOM 1750 C CA . SER A 1 229 ? -8.672 3.342 3.701 1 83.12 229 SER A CA 1
ATOM 1751 C C . SER A 1 229 ? -9.742 4.207 4.352 1 83.12 229 SER A C 1
ATOM 1753 O O . SER A 1 229 ? -10.227 3.895 5.438 1 83.12 229 SER A O 1
ATOM 1755 N N . GLY A 1 230 ? -10.055 5.312 3.732 1 91.81 230 GLY A N 1
ATOM 1756 C CA . GLY A 1 230 ? -11.047 6.246 4.246 1 91.81 230 GLY A CA 1
ATOM 1757 C C . GLY A 1 230 ? -10.461 7.27 5.199 1 91.81 230 GLY A C 1
ATOM 1758 O O . GLY A 1 230 ? -11 8.367 5.348 1 91.81 230 GLY A O 1
ATOM 1759 N N . GLU A 1 231 ? -9.398 6.906 5.918 1 96.56 231 GLU A N 1
ATOM 1760 C CA . GLU A 1 231 ? -8.828 7.77 6.945 1 96.56 231 GLU A CA 1
ATOM 1761 C C . GLU A 1 231 ? -7.352 8.047 6.676 1 96.56 231 GLU A C 1
ATOM 1763 O O . GLU A 1 231 ? -6.602 7.148 6.297 1 96.56 231 GLU A O 1
ATOM 1768 N N . ASP A 1 232 ? -7.039 9.32 6.836 1 96.31 232 ASP A N 1
ATOM 1769 C CA . ASP A 1 232 ? -5.629 9.703 6.758 1 96.31 232 ASP A CA 1
ATOM 1770 C C . ASP A 1 232 ? -4.934 9.5 8.102 1 96.31 232 ASP A C 1
ATOM 1772 O O . ASP A 1 232 ? -5.504 9.797 9.156 1 96.31 232 ASP A O 1
ATOM 1776 N N . HIS A 1 233 ? -3.699 9.023 8.078 1 97.12 233 HIS A N 1
ATOM 1777 C CA . HIS A 1 233 ? -2.963 8.773 9.312 1 97.12 233 HIS A CA 1
ATOM 1778 C C . HIS A 1 233 ? -2.672 10.078 10.055 1 97.12 233 HIS A C 1
ATOM 1780 O O . HIS A 1 233 ? -2.85 10.148 11.273 1 97.12 233 HIS A O 1
ATOM 1786 N N . VAL A 1 234 ? -2.168 11.039 9.414 1 98.38 234 VAL A N 1
ATOM 1787 C CA . VAL A 1 234 ? -1.936 12.398 9.867 1 98.38 234 VAL A CA 1
ATOM 1788 C C . VAL A 1 234 ? -2.047 13.367 8.695 1 98.38 234 VAL A C 1
ATOM 1790 O O . VAL A 1 234 ? -1.307 13.25 7.715 1 98.38 234 VAL A O 1
ATOM 1793 N N . CYS A 1 235 ? -2.914 14.297 8.844 1 97.06 235 CYS A N 1
ATOM 1794 C CA . CYS A 1 235 ? -3.205 15.203 7.742 1 97.06 235 CYS A CA 1
ATOM 1795 C C . CYS A 1 235 ? -2.74 16.625 8.062 1 97.06 235 CYS A C 1
ATOM 1797 O O . CYS A 1 235 ? -3.404 17.344 8.805 1 97.06 235 CYS A O 1
ATOM 1799 N N . GLY A 1 236 ? -1.701 17.078 7.371 1 95.62 236 GLY A N 1
ATOM 1800 C CA . GLY A 1 236 ? -1.221 18.438 7.555 1 95.62 236 GLY A CA 1
ATOM 1801 C C . GLY A 1 236 ? -2.252 19.484 7.188 1 95.62 236 GLY A C 1
ATOM 1802 O O . GLY A 1 236 ? -2.439 20.453 7.922 1 95.62 236 GLY A O 1
ATOM 1803 N N . ALA A 1 237 ? -2.932 19.281 6.074 1 94.44 237 ALA A N 1
ATOM 1804 C CA . ALA A 1 237 ? -3.885 20.25 5.559 1 94.44 237 ALA A CA 1
ATOM 1805 C C . ALA A 1 237 ? -5.043 20.469 6.531 1 94.44 237 ALA A C 1
ATOM 1807 O O . ALA A 1 237 ? -5.598 21.562 6.625 1 94.44 237 ALA A O 1
ATOM 1808 N N . ALA A 1 238 ? -5.395 19.438 7.25 1 97.94 238 ALA A N 1
ATOM 1809 C CA . ALA A 1 238 ? -6.473 19.562 8.227 1 97.94 238 ALA A CA 1
ATOM 1810 C C . ALA A 1 238 ? -6.137 20.609 9.281 1 97.94 238 ALA A C 1
ATOM 1812 O O . ALA A 1 238 ? -7.031 21.281 9.805 1 97.94 238 ALA A O 1
ATOM 1813 N N . HIS A 1 239 ? -4.891 20.766 9.555 1 98.19 239 HIS A N 1
ATOM 1814 C CA . HIS A 1 239 ? -4.469 21.656 10.625 1 98.19 239 HIS A CA 1
ATOM 1815 C C . HIS A 1 239 ? -4.5 23.109 10.172 1 98.19 239 HIS A C 1
ATOM 1817 O O . HIS A 1 239 ? -4.41 24.016 11 1 98.19 239 HIS A O 1
ATOM 1823 N N . CYS A 1 240 ? -4.621 23.281 8.844 1 97.62 240 CYS A N 1
ATOM 1824 C CA . CYS A 1 240 ? -4.852 24.625 8.336 1 97.62 240 CYS A CA 1
ATOM 1825 C C . CYS A 1 240 ? -6.164 25.203 8.859 1 97.62 240 CYS A C 1
ATOM 1827 O O . CYS A 1 240 ? -6.316 26.422 8.984 1 97.62 240 CYS A O 1
ATOM 1829 N N . LEU A 1 241 ? -7.117 24.344 9.164 1 98.56 241 LEU A N 1
ATOM 1830 C CA . LEU A 1 241 ? -8.422 24.734 9.703 1 98.56 241 LEU A CA 1
ATOM 1831 C C . LEU A 1 241 ? -8.453 24.531 11.219 1 98.56 241 LEU A C 1
ATOM 1833 O O . LEU A 1 241 ? -8.977 25.391 11.945 1 98.56 241 LEU A O 1
ATOM 1837 N N . LEU A 1 242 ? -7.879 23.469 11.648 1 98.81 242 LEU A N 1
ATOM 1838 C CA . LEU A 1 242 ? -7.93 23.094 13.062 1 98.81 242 LEU A CA 1
ATOM 1839 C C . LEU A 1 242 ? -7.227 24.125 13.922 1 98.81 242 LEU A C 1
ATOM 1841 O O . LEU A 1 242 ? -7.73 24.5 14.984 1 98.81 242 LEU A O 1
ATOM 1845 N N . THR A 1 243 ? -6.066 24.562 13.477 1 98.62 243 THR A N 1
ATOM 1846 C CA . THR A 1 243 ? -5.234 25.453 14.273 1 98.62 243 THR A CA 1
ATOM 1847 C C . THR A 1 243 ? -5.934 26.797 14.516 1 98.62 243 THR A C 1
ATOM 1849 O O . THR A 1 243 ? -6.18 27.172 15.656 1 98.62 243 THR A O 1
ATOM 1852 N N . PRO A 1 244 ? -6.359 27.484 13.438 1 98 244 PRO A N 1
ATOM 1853 C CA . PRO A 1 244 ? -7.055 28.75 13.711 1 98 244 PRO A CA 1
ATOM 1854 C C . PRO A 1 244 ? -8.352 28.547 14.484 1 98 244 PRO A C 1
ATOM 1856 O O . PRO A 1 244 ? -8.719 29.391 15.312 1 98 244 PRO A O 1
ATOM 1859 N N . TYR A 1 245 ? -9.102 27.469 14.305 1 98.62 245 TYR A N 1
ATOM 1860 C CA . TYR A 1 245 ? -10.344 27.203 15.016 1 98.62 245 TYR A CA 1
ATOM 1861 C C . TYR A 1 245 ? -10.102 27.078 16.516 1 98.62 245 TYR A C 1
ATOM 1863 O O . TYR A 1 245 ? -10.719 27.812 17.312 1 98.62 245 TYR A O 1
ATOM 1871 N N . TRP A 1 246 ? -9.156 26.266 16.906 1 98.44 246 TRP A N 1
ATOM 1872 C CA . TRP A 1 246 ? -8.922 26 18.328 1 98.44 246 TRP A CA 1
ATOM 1873 C C . TRP A 1 246 ? -8.203 27.172 18.984 1 98.44 246 TRP A C 1
ATOM 1875 O O . TRP A 1 246 ? -8.438 27.469 20.156 1 98.44 246 TRP A O 1
ATOM 1885 N N . PHE A 1 247 ? -7.277 27.781 18.234 1 98.12 247 PHE A N 1
ATOM 1886 C CA . PHE A 1 247 ? -6.59 28.938 18.781 1 98.12 247 PHE A CA 1
ATOM 1887 C C . PHE A 1 247 ? -7.578 30.047 19.109 1 98.12 247 PHE A C 1
ATOM 1889 O O . PHE A 1 247 ? -7.484 30.672 20.172 1 98.12 247 PHE A O 1
ATOM 1896 N N . SER A 1 248 ? -8.5 30.281 18.203 1 97.44 248 SER A N 1
ATOM 1897 C CA . SER A 1 248 ? -9.531 31.281 18.453 1 97.44 248 SER A CA 1
ATOM 1898 C C . SER A 1 248 ? -10.406 30.875 19.641 1 97.44 248 SER A C 1
ATOM 1900 O O . SER A 1 248 ? -10.641 31.672 20.547 1 97.44 248 SER A O 1
ATOM 1902 N N . LYS A 1 249 ? -10.852 29.688 19.656 1 97.19 249 LYS A N 1
ATOM 1903 C CA . LYS A 1 249 ? -11.758 29.188 20.688 1 97.19 249 LYS A CA 1
ATOM 1904 C C . LYS A 1 249 ? -11.102 29.234 22.062 1 97.19 249 LYS A C 1
ATOM 1906 O O . LYS A 1 249 ? -11.773 29.516 23.062 1 97.19 249 LYS A O 1
ATOM 1911 N N . LYS A 1 250 ? -9.852 29 22.094 1 96.44 250 LYS A N 1
ATOM 1912 C CA . LYS A 1 250 ? -9.141 28.922 23.375 1 96.44 250 LYS A CA 1
ATOM 1913 C C . LYS A 1 250 ? -8.375 30.203 23.672 1 96.44 250 LYS A C 1
ATOM 1915 O O . LYS A 1 250 ? -7.613 30.266 24.641 1 96.44 250 LYS A O 1
ATOM 1920 N N . ASN A 1 251 ? -8.445 31.203 22.875 1 96.94 251 ASN A N 1
ATOM 1921 C CA . ASN A 1 251 ? -7.82 32.531 23.016 1 96.94 251 ASN A CA 1
ATOM 1922 C C . ASN A 1 251 ? -6.297 32.406 23.062 1 96.94 251 ASN A C 1
ATOM 1924 O O . ASN A 1 251 ? -5.648 33 23.922 1 96.94 251 ASN A O 1
ATOM 1928 N N . ILE A 1 252 ? -5.809 31.516 22.203 1 96.12 252 ILE A N 1
ATOM 1929 C CA . ILE A 1 252 ? -4.367 31.406 22.016 1 96.12 252 ILE A CA 1
ATOM 1930 C C . ILE A 1 252 ? -3.912 32.406 20.953 1 96.12 252 ILE A C 1
ATOM 1932 O O . ILE A 1 252 ? -4.363 32.312 19.797 1 96.12 252 ILE A O 1
ATOM 1936 N N . THR A 1 253 ? -2.984 33.281 21.219 1 92.5 253 THR A N 1
ATOM 1937 C CA . THR A 1 253 ? -2.68 34.375 20.297 1 92.5 253 THR A CA 1
ATOM 1938 C C . THR A 1 253 ? -1.247 34.25 19.781 1 92.5 253 THR A C 1
ATOM 1940 O O . THR A 1 253 ? -0.886 34.906 18.781 1 92.5 253 THR A O 1
ATOM 1943 N N . GLU A 1 254 ? -0.41 33.438 20.516 1 90.75 254 GLU A N 1
ATOM 1944 C CA . GLU A 1 254 ? 0.989 33.344 20.109 1 90.75 254 GLU A CA 1
ATOM 1945 C C . GLU A 1 254 ? 1.581 32 20.531 1 90.75 254 GLU A C 1
ATOM 1947 O O . GLU A 1 254 ? 1.006 31.297 21.375 1 90.75 254 GLU A O 1
ATOM 1952 N N . GLY A 1 255 ? 2.723 31.688 19.781 1 94.12 255 GLY A N 1
ATOM 1953 C CA . GLY A 1 255 ? 3.457 30.5 20.188 1 94.12 255 GLY A CA 1
ATOM 1954 C C . GLY A 1 255 ? 3 29.234 19.469 1 94.12 255 GLY A C 1
ATOM 1955 O O . GLY A 1 255 ? 2.195 29.312 18.547 1 94.12 255 GLY A O 1
ATOM 1956 N N . LEU A 1 256 ? 3.639 28.141 19.859 1 96 256 LEU A N 1
ATOM 1957 C CA . LEU A 1 256 ? 3.309 26.828 19.328 1 96 256 LEU A CA 1
ATOM 1958 C C . LEU A 1 256 ? 2.58 25.984 20.375 1 96 256 LEU A C 1
ATOM 1960 O O . LEU A 1 256 ? 2.865 26.094 21.562 1 96 256 LEU A O 1
ATOM 1964 N N . GLY A 1 257 ? 1.639 25.266 19.906 1 96.94 257 GLY A N 1
ATOM 1965 C CA . GLY A 1 257 ? 0.982 24.266 20.719 1 96.94 257 GLY A CA 1
ATOM 1966 C C . GLY A 1 257 ? 1.039 22.875 20.109 1 96.94 257 GLY A C 1
ATOM 1967 O O . GLY A 1 257 ? 1.299 22.719 18.922 1 96.94 257 GLY A O 1
ATOM 1968 N N . THR A 1 258 ? 0.833 21.906 21.016 1 98.06 258 THR A N 1
ATOM 1969 C CA . THR A 1 258 ? 0.853 20.531 20.547 1 98.06 258 THR A CA 1
ATOM 1970 C C . THR A 1 258 ? -0.539 20.094 20.109 1 98.06 258 THR A C 1
ATOM 1972 O O . THR A 1 258 ? -1.535 20.406 20.766 1 98.06 258 THR A O 1
ATOM 1975 N N . ALA A 1 259 ? -0.642 19.469 19 1 98.44 259 ALA A N 1
ATOM 1976 C CA . ALA A 1 259 ? -1.834 18.812 18.484 1 98.44 259 ALA A CA 1
ATOM 1977 C C . ALA A 1 259 ? -1.541 17.344 18.141 1 98.44 259 ALA A C 1
ATOM 1979 O O . ALA A 1 259 ? -0.429 17.016 17.719 1 98.44 259 ALA A O 1
ATOM 1980 N N . THR A 1 260 ? -2.486 16.469 18.359 1 98.31 260 THR A N 1
ATOM 1981 C CA . THR A 1 260 ? -2.283 15.062 18.078 1 98.31 260 THR A CA 1
ATOM 1982 C C . THR A 1 260 ? -3.404 14.523 17.203 1 98.31 260 THR A C 1
ATOM 1984 O O . THR A 1 260 ? -4.586 14.719 17.5 1 98.31 260 THR A O 1
ATOM 1987 N N . GLN A 1 261 ? -3.078 14.031 16.031 1 98.5 261 GLN A N 1
ATOM 1988 C CA . GLN A 1 261 ? -4.059 13.227 15.32 1 98.5 261 GLN A CA 1
ATOM 1989 C C . GLN A 1 261 ? -4.117 11.805 15.875 1 98.5 261 GLN A C 1
ATOM 1991 O O . GLN A 1 261 ? -3.115 11.086 15.859 1 98.5 261 GLN A O 1
ATOM 1996 N N . VAL A 1 262 ? -5.266 11.391 16.266 1 97.94 262 VAL A N 1
ATOM 1997 C CA . VAL A 1 262 ? -5.402 10.148 17.016 1 97.94 262 VAL A CA 1
ATOM 1998 C C . VAL A 1 262 ? -5.988 9.062 16.125 1 97.94 262 VAL A C 1
ATOM 2000 O O . VAL A 1 262 ? -6.938 8.375 16.5 1 97.94 262 VAL A O 1
ATOM 2003 N N . SER A 1 263 ? -5.5 8.977 14.898 1 97.31 263 SER A N 1
ATOM 2004 C CA . SER A 1 263 ? -5.758 7.816 14.047 1 97.31 263 SER A CA 1
ATOM 2005 C C . SER A 1 263 ? -5.133 6.555 14.625 1 97.31 263 SER A C 1
ATOM 2007 O O . SER A 1 263 ? -4.492 6.598 15.68 1 97.31 263 SER A O 1
ATOM 2009 N N . LYS A 1 264 ? -5.316 5.438 13.969 1 93.62 264 LYS A N 1
ATOM 2010 C CA . LYS A 1 264 ? -4.742 4.18 14.43 1 93.62 264 LYS A CA 1
ATOM 2011 C C . LYS A 1 264 ? -3.234 4.301 14.625 1 93.62 264 LYS A C 1
ATOM 2013 O O . LYS A 1 264 ? -2.689 3.83 15.625 1 93.62 264 LYS A O 1
ATOM 2018 N N . ARG A 1 265 ? -2.525 4.957 13.711 1 95.56 265 ARG A N 1
ATOM 2019 C CA . ARG A 1 265 ? -1.081 5.129 13.812 1 95.56 265 ARG A CA 1
ATOM 2020 C C . ARG A 1 265 ? -0.732 6.273 14.766 1 95.56 265 ARG A C 1
ATOM 2022 O O . ARG A 1 265 ? 0.267 6.207 15.484 1 95.56 265 ARG A O 1
ATOM 2029 N N . GLY A 1 266 ? -1.594 7.289 14.711 1 97.38 266 GLY A N 1
ATOM 2030 C CA . GLY A 1 266 ? -1.341 8.453 15.539 1 97.38 266 GLY A CA 1
ATOM 2031 C C . GLY A 1 266 ? -0.226 9.336 15 1 97.38 266 GLY A C 1
ATOM 2032 O O . GLY A 1 266 ? 0.615 8.875 14.227 1 97.38 266 GLY A O 1
ATOM 2033 N N . GLY A 1 267 ? -0.223 10.539 15.375 1 98.12 267 GLY A N 1
ATOM 2034 C CA . GLY A 1 267 ? 0.834 11.477 15.039 1 98.12 267 GLY A CA 1
ATOM 2035 C C . GLY A 1 267 ? 0.75 12.773 15.82 1 98.12 267 GLY A C 1
ATOM 2036 O O . GLY A 1 267 ? -0.345 13.234 16.156 1 98.12 267 GLY A O 1
ATOM 2037 N N . MET A 1 268 ? 1.891 13.352 16.109 1 97.88 268 MET A N 1
ATOM 2038 C CA . MET A 1 268 ? 1.984 14.57 16.906 1 97.88 268 MET A CA 1
ATOM 2039 C C . MET A 1 268 ? 2.562 15.711 16.078 1 97.88 268 MET A C 1
ATOM 2041 O O . MET A 1 268 ? 3.533 15.523 15.344 1 97.88 268 MET A O 1
ATOM 2045 N N . LEU A 1 269 ? 1.895 16.828 16.172 1 98.12 269 LEU A N 1
ATOM 2046 C CA . LEU A 1 269 ? 2.326 18.047 15.5 1 98.12 269 LEU A CA 1
ATOM 2047 C C . LEU A 1 269 ? 2.469 19.188 16.5 1 98.12 269 LEU A C 1
ATOM 2049 O O . LEU A 1 269 ? 1.771 19.219 17.516 1 98.12 269 LEU A O 1
ATOM 2053 N N . LYS A 1 270 ? 3.375 20.062 16.297 1 98.19 270 LYS A N 1
ATOM 2054 C CA . LYS A 1 270 ? 3.318 21.391 16.875 1 98.19 270 LYS A CA 1
ATOM 2055 C C . LYS A 1 270 ? 2.744 22.391 15.875 1 98.19 270 LYS A C 1
ATOM 2057 O O . LYS A 1 270 ? 3.129 22.406 14.703 1 98.19 270 LYS A O 1
ATOM 2062 N N . VAL A 1 271 ? 1.791 23.156 16.359 1 98.44 271 VAL A N 1
ATOM 2063 C CA . VAL A 1 271 ? 1.107 24.047 15.422 1 98.44 271 VAL A CA 1
ATOM 2064 C C . VAL A 1 271 ? 1.101 25.469 15.984 1 98.44 271 VAL A C 1
ATOM 2066 O O . VAL A 1 271 ? 1.058 25.656 17.203 1 98.44 271 VAL A O 1
ATOM 2069 N N . GLY A 1 272 ? 1.154 26.438 15.117 1 98.19 272 GLY A N 1
ATOM 2070 C CA . GLY A 1 272 ? 1.072 27.859 15.438 1 98.19 272 GLY A CA 1
ATOM 2071 C C . GLY A 1 272 ? 0.497 28.688 14.312 1 98.19 272 GLY A C 1
ATOM 2072 O O . GLY A 1 272 ? 0.275 28.188 13.211 1 98.19 272 GLY A O 1
ATOM 2073 N N . LYS A 1 273 ? 0.214 29.938 14.648 1 96.94 273 LYS A N 1
ATOM 2074 C CA . LYS A 1 273 ? -0.309 30.875 13.648 1 96.94 273 LYS A CA 1
ATOM 2075 C C . LYS A 1 273 ? 0.748 31.891 13.25 1 96.94 273 LYS A C 1
ATOM 2077 O O . LYS A 1 273 ? 1.522 32.344 14.086 1 96.94 273 LYS A O 1
ATOM 2082 N N . GLY A 1 274 ? 0.821 32.062 12.047 1 93.75 274 GLY A N 1
ATOM 2083 C CA . GLY A 1 274 ? 1.529 33.188 11.484 1 93.75 274 GLY A CA 1
ATOM 2084 C C . GLY A 1 274 ? 0.623 34.156 10.719 1 93.75 274 GLY A C 1
ATOM 2085 O O . GLY A 1 274 ? -0.593 34.156 10.922 1 93.75 274 GLY A O 1
ATOM 2086 N N . GLU A 1 275 ? 1.322 35.094 10.008 1 93.31 275 GLU A N 1
ATOM 2087 C CA . GLU A 1 275 ? 0.546 36 9.18 1 93.31 275 GLU A CA 1
ATOM 2088 C C . GLU A 1 275 ? -0.044 35.281 7.969 1 93.31 275 GLU A C 1
ATOM 2090 O O . GLU A 1 275 ? 0.606 35.188 6.93 1 93.31 275 GLU A O 1
ATOM 2095 N N . GLY A 1 276 ? -1.196 34.875 8.078 1 94.38 276 GLY A N 1
ATOM 2096 C CA . GLY A 1 276 ? -1.896 34.25 6.977 1 94.38 276 GLY A CA 1
ATOM 2097 C C . GLY A 1 276 ? -1.495 32.781 6.777 1 94.38 276 GLY A C 1
ATOM 2098 O O . GLY A 1 276 ? -1.861 32.156 5.777 1 94.38 276 GLY A O 1
ATOM 2099 N N . VAL A 1 277 ? -0.676 32.312 7.707 1 96.12 277 VAL A N 1
ATOM 2100 C CA . VAL A 1 277 ? -0.216 30.938 7.539 1 96.12 277 VAL A CA 1
ATOM 2101 C C . VAL A 1 277 ? -0.338 30.188 8.867 1 96.12 277 VAL A C 1
ATOM 2103 O O . VAL A 1 277 ? -0.462 30.797 9.922 1 96.12 277 VAL A O 1
ATOM 2106 N N . VAL A 1 278 ? -0.424 28.906 8.758 1 97.44 278 VAL A N 1
ATOM 2107 C CA . VAL A 1 278 ? -0.273 28 9.891 1 97.44 278 VAL A CA 1
ATOM 2108 C C . VAL A 1 278 ? 1.118 27.375 9.867 1 97.44 278 VAL A C 1
ATOM 2110 O O . VAL A 1 278 ? 1.564 26.875 8.828 1 97.44 278 VAL A O 1
ATOM 2113 N N . ARG A 1 279 ? 1.814 27.531 10.969 1 97.94 279 ARG A N 1
ATOM 2114 C CA . ARG A 1 279 ? 3.086 26.844 11.172 1 97.94 279 ARG A CA 1
ATOM 2115 C C . ARG A 1 279 ? 2.865 25.422 11.656 1 97.94 279 ARG A C 1
ATOM 2117 O O . ARG A 1 279 ? 2.166 25.188 12.648 1 97.94 279 ARG A O 1
ATOM 2124 N N . ILE A 1 280 ? 3.383 24.5 10.938 1 98.19 280 ILE A N 1
ATOM 2125 C CA . ILE A 1 280 ? 3.258 23.094 11.281 1 98.19 280 ILE A CA 1
ATOM 2126 C C . ILE A 1 280 ? 4.645 22.469 11.438 1 98.19 280 ILE A C 1
ATOM 2128 O O . ILE A 1 280 ? 5.426 22.438 10.484 1 98.19 280 ILE A O 1
ATOM 2132 N N . GLN A 1 281 ? 4.953 22.031 12.625 1 98.25 281 GLN A N 1
ATOM 2133 C CA . GLN A 1 281 ? 6.219 21.359 12.906 1 98.25 281 GLN A CA 1
ATOM 2134 C C . GLN A 1 281 ? 6.004 19.875 13.188 1 98.25 281 GLN A C 1
ATOM 2136 O O . GLN A 1 281 ? 5.035 19.5 13.844 1 98.25 281 GLN A O 1
ATOM 2141 N N . GLY A 1 282 ? 6.781 19.094 12.625 1 98 282 GLY A N 1
ATOM 2142 C CA . GLY A 1 282 ? 6.75 17.656 12.891 1 98 282 GLY A CA 1
ATOM 2143 C C . GLY A 1 282 ? 8.117 17 12.797 1 98 282 GLY A C 1
ATOM 2144 O O . GLY A 1 282 ? 9.008 17.5 12.109 1 98 282 GLY A O 1
ATOM 2145 N N . GLN A 1 283 ? 8.336 15.969 13.555 1 97.69 283 GLN A N 1
ATOM 2146 C CA . GLN A 1 283 ? 9.461 15.062 13.352 1 97.69 283 GLN A CA 1
ATOM 2147 C C . GLN A 1 283 ? 9.156 14.047 12.25 1 97.69 283 GLN A C 1
ATOM 2149 O O . GLN A 1 283 ? 8.023 13.953 11.781 1 97.69 283 GLN A O 1
ATOM 2154 N N . ALA A 1 284 ? 10.117 13.398 11.789 1 97.56 284 ALA A N 1
ATOM 2155 C CA . ALA A 1 284 ? 9.961 12.266 10.883 1 97.56 284 ALA A CA 1
ATOM 2156 C C . ALA A 1 284 ? 10.977 11.172 11.195 1 97.56 284 ALA A C 1
ATOM 2158 O O . ALA A 1 284 ? 12.18 11.43 11.25 1 97.56 284 ALA A O 1
ATOM 2159 N N . CYS A 1 285 ? 10.547 10.016 11.398 1 96.94 285 CYS A N 1
ATOM 2160 C CA . CYS A 1 285 ? 11.414 8.875 11.633 1 96.94 285 CYS A CA 1
ATOM 2161 C C . CYS A 1 285 ? 11.781 8.188 10.32 1 96.94 285 CYS A C 1
ATOM 2163 O O . CYS A 1 285 ? 10.938 7.547 9.695 1 96.94 285 CYS A O 1
ATOM 2165 N N . VAL A 1 286 ? 12.977 8.383 9.898 1 96.19 286 VAL A N 1
ATOM 2166 C CA . VAL A 1 286 ? 13.445 7.645 8.734 1 96.19 286 VAL A CA 1
ATOM 2167 C C . VAL A 1 286 ? 13.734 6.195 9.117 1 96.19 286 VAL A C 1
ATOM 2169 O O . VAL A 1 286 ? 14.656 5.918 9.883 1 96.19 286 VAL A O 1
ATOM 2172 N N . PHE A 1 287 ? 12.953 5.281 8.5 1 95.81 287 PHE A N 1
ATOM 2173 C CA . PHE A 1 287 ? 13.07 3.918 9.008 1 95.81 287 PHE A CA 1
ATOM 2174 C C . PHE A 1 287 ? 13.609 2.986 7.926 1 95.81 287 PHE A C 1
ATOM 2176 O O . PHE A 1 287 ? 13.75 1.783 8.156 1 95.81 287 PHE A O 1
ATOM 2183 N N . SER A 1 288 ? 13.883 3.508 6.77 1 95.75 288 SER A N 1
ATOM 2184 C CA . SER A 1 288 ? 14.461 2.674 5.723 1 95.75 288 SER A CA 1
ATOM 2185 C C . SER A 1 288 ? 15.297 3.508 4.75 1 95.75 288 SER A C 1
ATOM 2187 O O . SER A 1 288 ? 14.953 4.656 4.461 1 95.75 288 SER A O 1
ATOM 2189 N N . SER A 1 289 ? 16.453 3.008 4.312 1 95.44 289 SER A N 1
ATOM 2190 C CA . SER A 1 289 ? 17.25 3.48 3.186 1 95.44 289 SER A CA 1
ATOM 2191 C C . SER A 1 289 ? 17.344 2.416 2.098 1 95.44 289 SER A C 1
ATOM 2193 O O . SER A 1 289 ? 17.609 1.248 2.387 1 95.44 289 SER A O 1
ATOM 2195 N N . ALA A 1 290 ? 17.094 2.863 0.878 1 95 290 ALA A N 1
ATOM 2196 C CA . ALA A 1 290 ? 17 1.852 -0.17 1 95 290 ALA A CA 1
ATOM 2197 C C . ALA A 1 290 ? 17.531 2.377 -1.496 1 95 290 ALA A C 1
ATOM 2199 O O . ALA A 1 290 ? 17.781 3.578 -1.643 1 95 290 ALA A O 1
ATOM 2200 N N . THR A 1 291 ? 17.859 1.435 -2.369 1 94.38 291 THR A N 1
ATOM 2201 C CA . THR A 1 291 ? 18.141 1.682 -3.779 1 94.38 291 THR A CA 1
ATOM 2202 C C . THR A 1 291 ? 17.125 0.965 -4.664 1 94.38 291 THR A C 1
ATOM 2204 O O . THR A 1 291 ? 16.828 -0.21 -4.449 1 94.38 291 THR A O 1
ATOM 2207 N N . MET A 1 292 ? 16.578 1.654 -5.551 1 92.81 292 MET A N 1
ATOM 2208 C CA . MET A 1 292 ? 15.688 1.066 -6.547 1 92.81 292 MET A CA 1
ATOM 2209 C C . MET A 1 292 ? 16.422 0.87 -7.875 1 92.81 292 MET A C 1
ATOM 2211 O O . MET A 1 292 ? 17.172 1.735 -8.305 1 92.81 292 MET A O 1
ATOM 2215 N N . TYR A 1 293 ? 16.156 -0.3 -8.469 1 91 293 TYR A N 1
ATOM 2216 C CA . TYR A 1 293 ? 16.75 -0.677 -9.742 1 91 293 TYR A CA 1
ATOM 2217 C C . TYR A 1 293 ? 15.695 -0.763 -10.836 1 91 293 TYR A C 1
ATOM 2219 O O . TYR A 1 293 ? 14.859 -1.671 -10.836 1 91 293 TYR A O 1
ATOM 2227 N N . LEU A 1 294 ? 15.703 0.275 -11.688 1 85.94 294 LEU A N 1
ATOM 2228 C CA . LEU A 1 294 ? 14.711 0.202 -12.758 1 85.94 294 LEU A CA 1
ATOM 2229 C C . LEU A 1 294 ? 15.375 0.342 -14.125 1 85.94 294 LEU A C 1
ATOM 2231 O O . LEU A 1 294 ? 16.359 1.06 -14.266 1 85.94 294 LEU A O 1
ATOM 2235 N N . MET B 1 1 ? 18.906 0.282 20.672 1 46.47 1 MET B N 1
ATOM 2236 C CA . MET B 1 1 ? 19.672 -0.113 19.5 1 46.47 1 MET B CA 1
ATOM 2237 C C . MET B 1 1 ? 18.766 -0.385 18.297 1 46.47 1 MET B C 1
ATOM 2239 O O . MET B 1 1 ? 17.75 -1.076 18.438 1 46.47 1 MET B O 1
ATOM 2243 N N . THR B 1 2 ? 18.859 0.5 17.266 1 71.69 2 THR B N 1
ATOM 2244 C CA . THR B 1 2 ? 18.125 0.382 16.031 1 71.69 2 THR B CA 1
ATOM 2245 C C . THR B 1 2 ? 18.453 -0.926 15.312 1 71.69 2 THR B C 1
ATOM 2247 O O . THR B 1 2 ? 19.625 -1.256 15.133 1 71.69 2 THR B O 1
ATOM 2250 N N . HIS B 1 3 ? 17.547 -1.949 15.477 1 83.19 3 HIS B N 1
ATOM 2251 C CA . HIS B 1 3 ? 17.703 -3.156 14.672 1 83.19 3 HIS B CA 1
ATOM 2252 C C . HIS B 1 3 ? 17.641 -2.836 13.18 1 83.19 3 HIS B C 1
ATOM 2254 O O . HIS B 1 3 ? 16.859 -1.975 12.758 1 83.19 3 HIS B O 1
ATOM 2260 N N . SER B 1 4 ? 18.656 -3.375 12.5 1 89.12 4 SER B N 1
ATOM 2261 C CA . SER B 1 4 ? 18.672 -3.188 11.055 1 89.12 4 SER B CA 1
ATOM 2262 C C . SER B 1 4 ? 18.484 -4.512 10.328 1 89.12 4 SER B C 1
ATOM 2264 O O . SER B 1 4 ? 19.016 -5.539 10.742 1 89.12 4 SER B O 1
ATOM 2266 N N . PHE B 1 5 ? 17.609 -4.508 9.336 1 89.31 5 PHE B N 1
ATOM 2267 C CA . PHE B 1 5 ? 17.312 -5.711 8.57 1 89.31 5 PHE B CA 1
ATOM 2268 C C . PHE B 1 5 ? 17.344 -5.418 7.07 1 89.31 5 PHE B C 1
ATOM 2270 O O . PHE B 1 5 ? 16.812 -4.406 6.617 1 89.31 5 PHE B O 1
ATOM 2277 N N . PRO B 1 6 ? 18.016 -6.312 6.371 1 91.94 6 PRO B N 1
ATOM 2278 C CA . PRO B 1 6 ? 17.906 -6.152 4.918 1 91.94 6 PRO B CA 1
ATOM 2279 C C . PRO B 1 6 ? 16.562 -6.617 4.367 1 91.94 6 PRO B C 1
ATOM 2281 O O . PRO B 1 6 ? 16 -7.609 4.848 1 91.94 6 PRO B O 1
ATOM 2284 N N . PHE B 1 7 ? 16.047 -5.926 3.443 1 94.19 7 PHE B N 1
ATOM 2285 C CA . PHE B 1 7 ? 14.867 -6.422 2.736 1 94.19 7 PHE B CA 1
ATOM 2286 C C . PHE B 1 7 ? 14.914 -6.023 1.268 1 94.19 7 PHE B C 1
ATOM 2288 O O . PHE B 1 7 ? 15.719 -5.176 0.871 1 94.19 7 PHE B O 1
ATOM 2295 N N . TYR B 1 8 ? 14.172 -6.715 0.486 1 96.62 8 TYR B N 1
ATOM 2296 C CA . TYR B 1 8 ? 14.102 -6.566 -0.964 1 96.62 8 TYR B CA 1
ATOM 2297 C C . TYR B 1 8 ? 12.656 -6.449 -1.434 1 96.62 8 TYR B C 1
ATOM 2299 O O . TYR B 1 8 ? 11.75 -6.984 -0.8 1 96.62 8 TYR B O 1
ATOM 2307 N N . LEU B 1 9 ? 12.469 -5.66 -2.449 1 97.06 9 LEU B N 1
ATOM 2308 C CA . LEU B 1 9 ? 11.203 -5.66 -3.172 1 97.06 9 LEU B CA 1
ATOM 2309 C C . LEU B 1 9 ? 11.344 -6.344 -4.527 1 97.06 9 LEU B C 1
ATOM 2311 O O . LEU B 1 9 ? 12.312 -6.094 -5.254 1 97.06 9 LEU B O 1
ATOM 2315 N N . ALA B 1 10 ? 10.477 -7.234 -4.82 1 97.5 10 ALA B N 1
ATOM 2316 C CA . ALA B 1 10 ? 10.5 -7.973 -6.082 1 97.5 10 ALA B CA 1
ATOM 2317 C C . ALA B 1 10 ? 9.102 -8.133 -6.656 1 97.5 10 ALA B C 1
ATOM 2319 O O . ALA B 1 10 ? 8.125 -8.258 -5.906 1 97.5 10 ALA B O 1
ATOM 2320 N N . SER B 1 11 ? 9.031 -8.062 -7.957 1 97.88 11 SER B N 1
ATOM 2321 C CA . SER B 1 11 ? 7.797 -8.391 -8.664 1 97.88 11 SER B CA 1
ATOM 2322 C C . SER B 1 11 ? 7.812 -9.836 -9.164 1 97.88 11 SER B C 1
ATOM 2324 O O . SER B 1 11 ? 8.516 -10.156 -10.125 1 97.88 11 SER B O 1
ATOM 2326 N N . ALA B 1 12 ? 7.027 -10.672 -8.516 1 98.44 12 ALA B N 1
ATOM 2327 C CA . ALA B 1 12 ? 6.949 -12.086 -8.883 1 98.44 12 ALA B CA 1
ATOM 2328 C C . ALA B 1 12 ? 6.109 -12.273 -10.141 1 98.44 12 ALA B C 1
ATOM 2330 O O . ALA B 1 12 ? 5.156 -11.531 -10.383 1 98.44 12 ALA B O 1
ATOM 2331 N N . PHE B 1 13 ? 6.48 -13.258 -10.945 1 98.56 13 PHE B N 1
ATOM 2332 C CA . PHE B 1 13 ? 5.82 -13.656 -12.18 1 98.56 13 PHE B CA 1
ATOM 2333 C C . PHE B 1 13 ? 5.973 -12.586 -13.258 1 98.56 13 PHE B C 1
ATOM 2335 O O . PHE B 1 13 ? 5.059 -12.359 -14.047 1 98.56 13 PHE B O 1
ATOM 2342 N N . SER B 1 14 ? 7.051 -11.883 -13.18 1 97.75 14 SER B N 1
ATOM 2343 C CA . SER B 1 14 ? 7.41 -10.883 -14.188 1 97.75 14 SER B CA 1
ATOM 2344 C C . SER B 1 14 ? 8.922 -10.672 -14.234 1 97.75 14 SER B C 1
ATOM 2346 O O . SER B 1 14 ? 9.609 -10.859 -13.227 1 97.75 14 SER B O 1
ATOM 2348 N N . ASN B 1 15 ? 9.445 -10.344 -15.375 1 95.94 15 ASN B N 1
ATOM 2349 C CA . ASN B 1 15 ? 10.828 -9.898 -15.5 1 95.94 15 ASN B CA 1
ATOM 2350 C C . ASN B 1 15 ? 10.93 -8.375 -15.555 1 95.94 15 ASN B C 1
ATOM 2352 O O . ASN B 1 15 ? 12.008 -7.828 -15.805 1 95.94 15 ASN B O 1
ATOM 2356 N N . ASP B 1 16 ? 9.773 -7.781 -15.305 1 95.56 16 ASP B N 1
ATOM 2357 C CA . ASP B 1 16 ? 9.641 -6.328 -15.273 1 95.56 16 ASP B CA 1
ATOM 2358 C C . ASP B 1 16 ? 9.195 -5.848 -13.898 1 95.56 16 ASP B C 1
ATOM 2360 O O . ASP B 1 16 ? 8.32 -6.453 -13.273 1 95.56 16 ASP B O 1
ATOM 2364 N N . ALA B 1 17 ? 9.828 -4.777 -13.422 1 95.31 17 ALA B N 1
ATOM 2365 C CA . ALA B 1 17 ? 9.523 -4.246 -12.102 1 95.31 17 ALA B CA 1
ATOM 2366 C C . ALA B 1 17 ? 8.055 -3.82 -12.008 1 95.31 17 ALA B C 1
ATOM 2368 O O . ALA B 1 17 ? 7.473 -3.809 -10.922 1 95.31 17 ALA B O 1
ATOM 2369 N N . PHE B 1 18 ? 7.465 -3.436 -13.133 1 95.31 18 PHE B N 1
ATOM 2370 C CA . PHE B 1 18 ? 6.145 -2.818 -13.102 1 95.31 18 PHE B CA 1
ATOM 2371 C C . PHE B 1 18 ? 5.066 -3.828 -13.484 1 95.31 18 PHE B C 1
ATOM 2373 O O . PHE B 1 18 ? 3.898 -3.467 -13.633 1 95.31 18 PHE B O 1
ATOM 2380 N N . GLY B 1 19 ? 5.434 -5.109 -13.594 1 97.19 19 GLY B N 1
ATOM 2381 C CA . GLY B 1 19 ? 4.496 -6.203 -13.805 1 97.19 19 GLY B CA 1
ATOM 2382 C C . GLY B 1 19 ? 4.43 -7.164 -12.633 1 97.19 19 GLY B C 1
ATOM 2383 O O . GLY B 1 19 ? 4.969 -6.883 -11.562 1 97.19 19 GLY B O 1
ATOM 2384 N N . GLY B 1 20 ? 3.707 -8.203 -12.828 1 98.19 20 GLY B N 1
ATOM 2385 C CA . GLY B 1 20 ? 3.658 -9.258 -11.836 1 98.19 20 GLY B CA 1
ATOM 2386 C C . GLY B 1 20 ? 3.018 -8.82 -10.531 1 98.19 20 GLY B C 1
ATOM 2387 O O . GLY B 1 20 ? 2.145 -7.949 -10.523 1 98.19 20 GLY B O 1
ATOM 2388 N N . ASN B 1 21 ? 3.338 -9.516 -9.555 1 98 21 ASN B N 1
ATOM 2389 C CA . ASN B 1 21 ? 2.822 -9.289 -8.211 1 98 21 ASN B CA 1
ATOM 2390 C C . ASN B 1 21 ? 3.939 -8.938 -7.234 1 98 21 ASN B C 1
ATOM 2392 O O . ASN B 1 21 ? 4.77 -9.789 -6.902 1 98 21 ASN B O 1
ATOM 2396 N N . PRO B 1 22 ? 3.965 -7.699 -6.773 1 96.81 22 PRO B N 1
ATOM 2397 C CA . PRO B 1 22 ? 5.062 -7.277 -5.898 1 96.81 22 PRO B CA 1
ATOM 2398 C C . PRO B 1 22 ? 5.004 -7.934 -4.52 1 96.81 22 PRO B C 1
ATOM 2400 O O . PRO B 1 22 ? 3.916 -8.242 -4.027 1 96.81 22 PRO B O 1
ATOM 2403 N N . ALA B 1 23 ? 6.137 -8.141 -3.943 1 97.44 23 ALA B N 1
ATOM 2404 C CA . ALA B 1 23 ? 6.285 -8.656 -2.584 1 97.44 23 ALA B CA 1
ATOM 2405 C C . ALA B 1 23 ? 7.57 -8.148 -1.94 1 97.44 23 ALA B C 1
ATOM 2407 O O . ALA B 1 23 ? 8.555 -7.871 -2.633 1 97.44 23 ALA B O 1
ATOM 2408 N N . ALA B 1 24 ? 7.527 -7.961 -0.656 1 97.12 24 ALA B N 1
ATOM 2409 C CA . ALA B 1 24 ? 8.734 -7.699 0.125 1 97.12 24 ALA B CA 1
ATOM 2410 C C . ALA B 1 24 ? 9.32 -8.992 0.681 1 97.12 24 ALA B C 1
ATOM 2412 O O . ALA B 1 24 ? 8.578 -9.891 1.088 1 97.12 24 ALA B O 1
ATOM 2413 N N . VAL B 1 25 ? 10.57 -9.102 0.609 1 97.25 25 VAL B N 1
ATOM 2414 C CA . VAL B 1 25 ? 11.32 -10.211 1.19 1 97.25 25 VAL B CA 1
ATOM 2415 C C . VAL B 1 25 ? 12.266 -9.688 2.268 1 97.25 25 VAL B C 1
ATOM 2417 O O . VAL B 1 25 ? 13.188 -8.93 1.976 1 97.25 25 VAL B O 1
ATOM 2420 N N . ILE B 1 26 ? 12.039 -10.125 3.459 1 95.62 26 ILE B N 1
ATOM 2421 C CA . ILE B 1 26 ? 12.805 -9.586 4.582 1 95.62 26 ILE B CA 1
ATOM 2422 C C . ILE B 1 26 ? 13.562 -10.711 5.273 1 95.62 26 ILE B C 1
ATOM 2424 O O . ILE B 1 26 ? 12.984 -11.758 5.59 1 95.62 26 ILE B O 1
ATOM 2428 N N . PHE B 1 27 ? 14.781 -10.492 5.5 1 93.38 27 PHE B N 1
ATOM 2429 C CA . PHE B 1 27 ? 15.617 -11.438 6.23 1 93.38 27 PHE B CA 1
ATOM 2430 C C . PHE B 1 27 ? 15.789 -11 7.68 1 93.38 27 PHE B C 1
ATOM 2432 O O . PHE B 1 27 ? 16.312 -9.922 7.953 1 93.38 27 PHE B O 1
ATOM 2439 N N . LEU B 1 28 ? 15.273 -11.867 8.531 1 92.06 28 LEU B N 1
ATOM 2440 C CA . LEU B 1 28 ? 15.336 -11.562 9.953 1 92.06 28 LEU B CA 1
ATOM 2441 C C . LEU B 1 28 ? 16.25 -12.547 10.68 1 92.06 28 LEU B C 1
ATOM 2443 O O . LEU B 1 28 ? 16.172 -13.75 10.438 1 92.06 28 LEU B O 1
ATOM 2447 N N . ASP B 1 29 ? 17.172 -12.016 11.344 1 80.94 29 ASP B N 1
ATOM 2448 C CA . ASP B 1 29 ? 18.016 -12.875 12.164 1 80.94 29 ASP B CA 1
ATOM 2449 C C . ASP B 1 29 ? 17.312 -13.266 13.453 1 80.94 29 ASP B C 1
ATOM 2451 O O . ASP B 1 29 ? 16.188 -12.82 13.719 1 80.94 29 ASP B O 1
ATOM 2455 N N . LYS B 1 30 ? 17.859 -14.078 14.328 1 66.75 30 LYS B N 1
ATOM 2456 C CA . LYS B 1 30 ? 17.328 -14.695 15.539 1 66.75 30 LYS B CA 1
ATOM 2457 C C . LYS B 1 30 ? 16.875 -13.641 16.547 1 66.75 30 LYS B C 1
ATOM 2459 O O . LYS B 1 30 ? 17.641 -13.266 17.438 1 66.75 30 LYS B O 1
ATOM 2464 N N . LEU B 1 31 ? 16.219 -12.758 16.016 1 64.88 31 LEU B N 1
ATOM 2465 C CA . LEU B 1 31 ? 15.695 -11.789 16.969 1 64.88 31 LEU B CA 1
ATOM 2466 C C . LEU B 1 31 ? 14.375 -12.273 17.562 1 64.88 31 LEU B C 1
ATOM 2468 O O . LEU B 1 31 ? 13.727 -13.156 17 1 64.88 31 LEU B O 1
ATOM 2472 N N . ASP B 1 32 ? 14.234 -12.047 18.797 1 77.06 32 ASP B N 1
ATOM 2473 C CA . ASP B 1 32 ? 12.938 -12.227 19.438 1 77.06 32 ASP B CA 1
ATOM 2474 C C . ASP B 1 32 ? 11.875 -11.352 18.766 1 77.06 32 ASP B C 1
ATOM 2476 O O . ASP B 1 32 ? 11.547 -10.273 19.266 1 77.06 32 ASP B O 1
ATOM 2480 N N . ILE B 1 33 ? 11.492 -11.773 17.688 1 84.62 33 ILE B N 1
ATOM 2481 C CA . ILE B 1 33 ? 10.531 -11.039 16.875 1 84.62 33 ILE B CA 1
ATOM 2482 C C . ILE B 1 33 ? 9.109 -11.492 17.219 1 84.62 33 ILE B C 1
ATOM 2484 O O . ILE B 1 33 ? 8.812 -12.688 17.188 1 84.62 33 ILE B O 1
ATOM 2488 N N . THR B 1 34 ? 8.32 -10.492 17.609 1 89.75 34 THR B N 1
ATOM 2489 C CA . THR B 1 34 ? 6.93 -10.781 17.969 1 89.75 34 THR B CA 1
ATOM 2490 C C . THR B 1 34 ? 6.039 -10.727 16.734 1 89.75 34 THR B C 1
ATOM 2492 O O . THR B 1 34 ? 6.422 -10.164 15.703 1 89.75 34 THR B O 1
ATOM 2495 N N . ASP B 1 35 ? 4.867 -11.32 16.859 1 91.88 35 ASP B N 1
ATOM 2496 C CA . ASP B 1 35 ? 3.877 -11.258 15.789 1 91.88 35 ASP B CA 1
ATOM 2497 C C . ASP B 1 35 ? 3.496 -9.812 15.477 1 91.88 35 ASP B C 1
ATOM 2499 O O . ASP B 1 35 ? 3.375 -9.438 14.305 1 91.88 35 ASP B O 1
ATOM 2503 N N . ASP B 1 36 ? 3.279 -9.109 16.531 1 91.38 36 ASP B N 1
ATOM 2504 C CA . ASP B 1 36 ? 2.902 -7.711 16.375 1 91.38 36 ASP B CA 1
ATOM 2505 C C . ASP B 1 36 ? 3.959 -6.945 15.578 1 91.38 36 ASP B C 1
ATOM 2507 O O . ASP B 1 36 ? 3.623 -6.094 14.742 1 91.38 36 ASP B O 1
ATOM 2511 N N . PHE B 1 37 ? 5.176 -7.277 15.844 1 90.94 37 PHE B N 1
ATOM 2512 C CA . PHE B 1 37 ? 6.285 -6.629 15.164 1 90.94 37 PHE B CA 1
ATOM 2513 C C . PHE B 1 37 ? 6.25 -6.93 13.664 1 90.94 37 PHE B C 1
ATOM 2515 O O . PHE B 1 37 ? 6.43 -6.035 12.844 1 90.94 37 PHE B O 1
ATOM 2522 N N . LEU B 1 38 ? 6.035 -8.133 13.289 1 93.56 38 LEU B N 1
ATOM 2523 C CA . LEU B 1 38 ? 5.949 -8.531 11.891 1 93.56 38 LEU B CA 1
ATOM 2524 C C . LEU B 1 38 ? 4.801 -7.812 11.188 1 93.56 38 LEU B C 1
ATOM 2526 O O . LEU B 1 38 ? 4.957 -7.332 10.062 1 93.56 38 LEU B O 1
ATOM 2530 N N . LEU B 1 39 ? 3.695 -7.738 11.891 1 94.38 39 LEU B N 1
ATOM 2531 C CA . LEU B 1 39 ? 2.516 -7.094 11.328 1 94.38 39 LEU B CA 1
ATOM 2532 C C . LEU B 1 39 ? 2.771 -5.609 11.086 1 94.38 39 LEU B C 1
ATOM 2534 O O . LEU B 1 39 ? 2.365 -5.062 10.055 1 94.38 39 LEU B O 1
ATOM 2538 N N . LYS B 1 40 ? 3.428 -4.953 12.008 1 92.56 40 LYS B N 1
ATOM 2539 C CA . LYS B 1 40 ? 3.746 -3.531 11.883 1 92.56 40 LYS B CA 1
ATOM 2540 C C . LYS B 1 40 ? 4.684 -3.283 10.703 1 92.56 40 LYS B C 1
ATOM 2542 O O . LYS B 1 40 ? 4.516 -2.311 9.961 1 92.56 40 LYS B O 1
ATOM 2547 N N . ILE B 1 41 ? 5.652 -4.168 10.508 1 93.19 41 ILE B N 1
ATOM 2548 C CA . ILE B 1 41 ? 6.582 -4.047 9.391 1 93.19 41 ILE B CA 1
ATOM 2549 C C . ILE B 1 41 ? 5.824 -4.172 8.07 1 93.19 41 ILE B C 1
ATOM 2551 O O . ILE B 1 41 ? 6.008 -3.355 7.164 1 93.19 41 ILE B O 1
ATOM 2555 N N . ALA B 1 42 ? 5.012 -5.203 8.039 1 94.62 42 ALA B N 1
ATOM 2556 C CA . ALA B 1 42 ? 4.23 -5.43 6.828 1 94.62 42 ALA B CA 1
ATOM 2557 C C . ALA B 1 42 ? 3.344 -4.227 6.516 1 94.62 42 ALA B C 1
ATOM 2559 O O . ALA B 1 42 ? 3.246 -3.807 5.359 1 94.62 42 ALA B O 1
ATOM 2560 N N . ASP B 1 43 ? 2.75 -3.701 7.535 1 92.44 43 ASP B N 1
ATOM 2561 C CA . ASP B 1 43 ? 1.883 -2.539 7.379 1 92.44 43 ASP B CA 1
ATOM 2562 C C . ASP B 1 43 ? 2.666 -1.336 6.855 1 92.44 43 ASP B C 1
ATOM 2564 O O . ASP B 1 43 ? 2.191 -0.612 5.98 1 92.44 43 ASP B O 1
ATOM 2568 N N . ASN B 1 44 ? 3.871 -1.139 7.328 1 93.25 44 ASN B N 1
ATOM 2569 C CA . ASN B 1 44 ? 4.707 -0.02 6.906 1 93.25 44 ASN B CA 1
ATOM 2570 C C . ASN B 1 44 ? 5.145 -0.162 5.453 1 93.25 44 ASN B C 1
ATOM 2572 O O . ASN B 1 44 ? 5.301 0.835 4.746 1 93.25 44 ASN B O 1
ATOM 2576 N N . LEU B 1 45 ? 5.395 -1.361 5.051 1 93.44 45 LEU B N 1
ATOM 2577 C CA . LEU B 1 45 ? 5.871 -1.575 3.689 1 93.44 45 LEU B CA 1
ATOM 2578 C C . LEU B 1 45 ? 4.715 -1.519 2.695 1 93.44 45 LEU B C 1
ATOM 2580 O O . LEU B 1 45 ? 4.914 -1.168 1.529 1 93.44 45 LEU B O 1
ATOM 2584 N N . ASN B 1 46 ? 3.555 -1.918 3.188 1 92.31 46 ASN B N 1
ATOM 2585 C CA . ASN B 1 46 ? 2.314 -1.779 2.434 1 92.31 46 ASN B CA 1
ATOM 2586 C C . ASN B 1 46 ? 2.395 -2.492 1.087 1 92.31 46 ASN B C 1
ATOM 2588 O O . ASN B 1 46 ? 1.973 -1.948 0.065 1 92.31 46 ASN B O 1
ATOM 2592 N N . GLN B 1 47 ? 3.021 -3.66 1.023 1 94.5 47 GLN B N 1
ATOM 2593 C CA . GLN B 1 47 ? 3.072 -4.492 -0.173 1 94.5 47 GLN B CA 1
ATOM 2594 C C . GLN B 1 47 ? 1.958 -5.535 -0.166 1 94.5 47 GLN B C 1
ATOM 2596 O O . GLN B 1 47 ? 1.426 -5.875 0.893 1 94.5 47 GLN B O 1
ATOM 2601 N N . PRO B 1 48 ? 1.589 -6.098 -1.346 1 94.25 48 PRO B N 1
ATOM 2602 C CA . PRO B 1 48 ? 0.558 -7.137 -1.412 1 94.25 48 PRO B CA 1
ATOM 2603 C C . PRO B 1 48 ? 0.922 -8.383 -0.61 1 94.25 48 PRO B C 1
ATOM 2605 O O . PRO B 1 48 ? 0.036 -9.086 -0.119 1 94.25 48 PRO B O 1
ATOM 2608 N N . GLY B 1 49 ? 2.236 -8.625 -0.492 1 95.94 49 GLY B N 1
ATOM 2609 C CA . GLY B 1 49 ? 2.738 -9.742 0.29 1 95.94 49 GLY B CA 1
ATOM 2610 C C . GLY B 1 49 ? 4.121 -9.5 0.868 1 95.94 49 GLY B C 1
ATOM 2611 O O . GLY B 1 49 ? 4.945 -8.82 0.251 1 95.94 49 GLY B O 1
ATOM 2612 N N . VAL B 1 50 ? 4.328 -10.031 2.012 1 96.94 50 VAL B N 1
ATOM 2613 C CA . VAL B 1 50 ? 5.633 -9.961 2.66 1 96.94 50 VAL B CA 1
ATOM 2614 C C . VAL B 1 50 ? 6.066 -11.359 3.098 1 96.94 50 VAL B C 1
ATOM 2616 O O . VAL B 1 50 ? 5.312 -12.07 3.764 1 96.94 50 VAL B O 1
ATOM 2619 N N . ALA B 1 51 ? 7.219 -11.734 2.68 1 97.31 51 ALA B N 1
ATOM 2620 C CA . ALA B 1 51 ? 7.855 -12.961 3.156 1 97.31 51 ALA B CA 1
ATOM 2621 C C . ALA B 1 51 ? 8.938 -12.656 4.184 1 97.31 51 ALA B C 1
ATOM 2623 O O . ALA B 1 51 ? 9.93 -11.992 3.871 1 97.31 51 ALA B O 1
ATOM 2624 N N . PHE B 1 52 ? 8.703 -13.109 5.391 1 96.38 52 PHE B N 1
ATOM 2625 C CA . PHE B 1 52 ? 9.719 -13.008 6.438 1 96.38 52 PHE B CA 1
ATOM 2626 C C . PHE B 1 52 ? 10.531 -14.289 6.523 1 96.38 52 PHE B C 1
ATOM 2628 O O . PHE B 1 52 ? 9.992 -15.359 6.82 1 96.38 52 PHE B O 1
ATOM 2635 N N . LEU B 1 53 ? 11.805 -14.188 6.258 1 95.38 53 LEU B N 1
ATOM 2636 C CA . LEU B 1 53 ? 12.695 -15.344 6.289 1 95.38 53 LEU B CA 1
ATOM 2637 C C . LEU B 1 53 ? 13.523 -15.352 7.566 1 95.38 53 LEU B C 1
ATOM 2639 O O . LEU B 1 53 ? 14.047 -14.312 7.98 1 95.38 53 LEU B O 1
ATOM 2643 N N . PHE B 1 54 ? 13.586 -16.5 8.148 1 93.94 54 PHE B N 1
ATOM 2644 C CA . PHE B 1 54 ? 14.375 -16.734 9.352 1 93.94 54 PHE B CA 1
ATOM 2645 C C . PHE B 1 54 ? 15.367 -17.875 9.125 1 93.94 54 PHE B C 1
ATOM 2647 O O . PHE B 1 54 ? 15.164 -18.719 8.258 1 93.94 54 PHE B O 1
ATOM 2654 N N . PRO B 1 55 ? 16.438 -17.828 9.891 1 91.94 55 PRO B N 1
ATOM 2655 C CA . PRO B 1 55 ? 17.344 -18.984 9.805 1 91.94 55 PRO B CA 1
ATOM 2656 C C . PRO B 1 55 ? 16.672 -20.297 10.203 1 91.94 55 PRO B C 1
ATOM 2658 O O . PRO B 1 55 ? 15.781 -20.297 11.055 1 91.94 55 PRO B O 1
ATOM 2661 N N . ALA B 1 56 ? 17.078 -21.312 9.523 1 93 56 ALA B N 1
ATOM 2662 C CA . ALA B 1 56 ? 16.656 -22.688 9.836 1 93 56 ALA B CA 1
ATOM 2663 C C . ALA B 1 56 ? 17.875 -23.609 9.961 1 93 56 ALA B C 1
ATOM 2665 O O . ALA B 1 56 ? 18.953 -23.281 9.492 1 93 56 ALA B O 1
ATOM 2666 N N . PRO B 1 57 ? 17.719 -24.734 10.695 1 91.88 57 PRO B N 1
ATOM 2667 C CA . PRO B 1 57 ? 18.828 -25.688 10.742 1 91.88 57 PRO B CA 1
ATOM 2668 C C . PRO B 1 57 ? 19.312 -26.109 9.352 1 91.88 57 PRO B C 1
ATOM 2670 O O . PRO B 1 57 ? 18.516 -26.266 8.438 1 91.88 57 PRO B O 1
ATOM 2673 N N . PRO B 1 58 ? 20.578 -26.234 9.242 1 90.94 58 PRO B N 1
ATOM 2674 C CA . PRO B 1 58 ? 21.125 -26.562 7.926 1 90.94 58 PRO B CA 1
ATOM 2675 C C . PRO B 1 58 ? 20.703 -27.938 7.422 1 90.94 58 PRO B C 1
ATOM 2677 O O . PRO B 1 58 ? 20.438 -28.828 8.227 1 90.94 58 PRO B O 1
ATOM 2680 N N . SER B 1 59 ? 20.594 -27.953 6.141 1 92.31 59 SER B N 1
ATOM 2681 C CA . SER B 1 59 ? 20.328 -29.234 5.508 1 92.31 59 SER B CA 1
ATOM 2682 C C . SER B 1 59 ? 21.594 -30.078 5.395 1 92.31 59 SER B C 1
ATOM 2684 O O . SER B 1 59 ? 22.688 -29.547 5.312 1 92.31 59 SER B O 1
ATOM 2686 N N . THR B 1 60 ? 21.484 -31.422 5.391 1 93.25 60 THR B N 1
ATOM 2687 C CA . THR B 1 60 ? 22.609 -32.312 5.164 1 93.25 60 THR B CA 1
ATOM 2688 C C . THR B 1 60 ? 22.922 -32.438 3.674 1 93.25 60 THR B C 1
ATOM 2690 O O . THR B 1 60 ? 24.016 -32.875 3.295 1 93.25 60 THR B O 1
ATOM 2693 N N . ASP B 1 61 ? 22.031 -32.094 2.885 1 95 61 ASP B N 1
ATOM 2694 C CA . ASP B 1 61 ? 22.219 -32.031 1.438 1 95 61 ASP B CA 1
ATOM 2695 C C . ASP B 1 61 ? 22.766 -30.672 1.002 1 95 61 ASP B C 1
ATOM 2697 O O . ASP B 1 61 ? 22.109 -29.656 1.187 1 95 61 ASP B O 1
ATOM 2701 N N . PRO B 1 62 ? 23.938 -30.688 0.398 1 92.94 62 PRO B N 1
ATOM 2702 C CA . PRO B 1 62 ? 24.562 -29.406 0.008 1 92.94 62 PRO B CA 1
ATOM 2703 C C . PRO B 1 62 ? 23.766 -28.672 -1.068 1 92.94 62 PRO B C 1
ATOM 2705 O O . PRO B 1 62 ? 23.984 -27.484 -1.301 1 92.94 62 PRO B O 1
ATOM 2708 N N . LYS B 1 63 ? 22.891 -29.297 -1.728 1 96.38 63 LYS B N 1
ATOM 2709 C CA . LYS B 1 63 ? 22.078 -28.688 -2.777 1 96.38 63 LYS B CA 1
ATOM 2710 C C . LYS B 1 63 ? 20.812 -28.062 -2.203 1 96.38 63 LYS B C 1
ATOM 2712 O O . LYS B 1 63 ? 20.047 -27.422 -2.928 1 96.38 63 LYS B O 1
ATOM 2717 N N . VAL B 1 64 ? 20.625 -28.25 -0.896 1 96.62 64 VAL B N 1
ATOM 2718 C CA . VAL B 1 64 ? 19.406 -27.766 -0.247 1 96.62 64 VAL B CA 1
ATOM 2719 C C . VAL B 1 64 ? 19.766 -26.734 0.824 1 96.62 64 VAL B C 1
ATOM 2721 O O . VAL B 1 64 ? 20.656 -26.969 1.637 1 96.62 64 VAL B O 1
ATOM 2724 N N . PHE B 1 65 ? 19.172 -25.641 0.817 1 96.12 65 PHE B N 1
ATOM 2725 C CA . PHE B 1 65 ? 19.266 -24.625 1.872 1 96.12 65 PHE B CA 1
ATOM 2726 C C . PHE B 1 65 ? 17.906 -24.375 2.504 1 96.12 65 PHE B C 1
ATOM 2728 O O . PHE B 1 65 ? 16.891 -24.328 1.804 1 96.12 65 PHE B O 1
ATOM 2735 N N . LYS B 1 66 ? 17.922 -24.172 3.771 1 95.94 66 LYS B N 1
ATOM 2736 C CA . LYS B 1 66 ? 16.656 -24.109 4.492 1 95.94 66 LYS B CA 1
ATOM 2737 C C . LYS B 1 66 ? 16.453 -22.734 5.117 1 95.94 66 LYS B C 1
ATOM 2739 O O . LYS B 1 66 ? 17.391 -22.125 5.621 1 95.94 66 LYS B O 1
ATOM 2744 N N . PHE B 1 67 ? 15.242 -22.266 5.07 1 95.44 67 PHE B N 1
ATOM 2745 C CA . PHE B 1 67 ? 14.75 -21.109 5.824 1 95.44 67 PHE B CA 1
ATOM 2746 C C . PHE B 1 67 ? 13.461 -21.469 6.57 1 95.44 67 PHE B C 1
ATOM 2748 O O . PHE B 1 67 ? 12.758 -22.406 6.184 1 95.44 67 PHE B O 1
ATOM 2755 N N . LYS B 1 68 ? 13.234 -20.828 7.645 1 95.38 68 LYS B N 1
ATOM 2756 C CA . LYS B 1 68 ? 11.852 -20.641 8.07 1 95.38 68 LYS B CA 1
ATOM 2757 C C . LYS B 1 68 ? 11.227 -19.438 7.379 1 95.38 68 LYS B C 1
ATOM 2759 O O . LYS B 1 68 ? 11.914 -18.469 7.07 1 95.38 68 LYS B O 1
ATOM 2764 N N . ILE B 1 69 ? 9.945 -19.516 7.137 1 96.5 69 ILE B N 1
ATOM 2765 C CA . ILE B 1 69 ? 9.312 -18.422 6.406 1 96.5 69 ILE B CA 1
ATOM 2766 C C . ILE B 1 69 ? 7.926 -18.156 6.98 1 96.5 69 ILE B C 1
ATOM 2768 O O . ILE B 1 69 ? 7.219 -19.078 7.383 1 96.5 69 ILE B O 1
ATOM 2772 N N . ARG B 1 70 ? 7.523 -16.922 7.098 1 96.12 70 ARG B N 1
ATOM 2773 C CA . ARG B 1 70 ? 6.184 -16.469 7.438 1 96.12 70 ARG B CA 1
ATOM 2774 C C . ARG B 1 70 ? 5.684 -15.445 6.414 1 96.12 70 ARG B C 1
ATOM 2776 O O . ARG B 1 70 ? 6.469 -14.68 5.859 1 96.12 70 ARG B O 1
ATOM 2783 N N . TYR B 1 71 ? 4.418 -15.484 6.184 1 96.44 71 TYR B N 1
ATOM 2784 C CA . TYR B 1 71 ? 3.828 -14.633 5.156 1 96.44 71 TYR B CA 1
ATOM 2785 C C . TYR B 1 71 ? 2.775 -13.711 5.754 1 96.44 71 TYR B C 1
ATOM 2787 O O . TYR B 1 71 ? 1.905 -14.156 6.508 1 96.44 71 TYR B O 1
ATOM 2795 N N . ILE B 1 72 ? 2.854 -12.453 5.398 1 95.69 72 ILE B N 1
ATOM 2796 C CA . ILE B 1 72 ? 1.791 -11.5 5.703 1 95.69 72 ILE B CA 1
ATOM 2797 C C . ILE B 1 72 ? 1.288 -10.867 4.406 1 95.69 72 ILE B C 1
ATOM 2799 O O . ILE B 1 72 ? 2.082 -10.406 3.582 1 95.69 72 ILE B O 1
ATOM 2803 N N . VAL B 1 73 ? -0.019 -10.93 4.191 1 91.38 73 VAL B N 1
ATOM 2804 C CA . VAL B 1 73 ? -0.623 -10.352 2.996 1 91.38 73 VAL B CA 1
ATOM 2805 C C . VAL B 1 73 ? -1.518 -9.18 3.387 1 91.38 73 VAL B C 1
ATOM 2807 O O . VAL B 1 73 ? -2.098 -9.164 4.473 1 91.38 73 VAL B O 1
ATOM 2810 N N . GLY B 1 74 ? -1.702 -8.164 2.475 1 76.56 74 GLY B N 1
ATOM 2811 C CA . GLY B 1 74 ? -2.57 -7.016 2.674 1 76.56 74 GLY B CA 1
ATOM 2812 C C . GLY B 1 74 ? -2.283 -6.266 3.963 1 76.56 74 GLY B C 1
ATOM 2813 O O . GLY B 1 74 ? -1.261 -6.504 4.609 1 76.56 74 GLY B O 1
ATOM 2814 N N . PRO B 1 75 ? -3.301 -5.402 4.273 1 63.72 75 PRO B N 1
ATOM 2815 C CA . PRO B 1 75 ? -2.795 -4.707 5.457 1 63.72 75 PRO B CA 1
ATOM 2816 C C . PRO B 1 75 ? -2.83 -5.582 6.711 1 63.72 75 PRO B C 1
ATOM 2818 O O . PRO B 1 75 ? -3.902 -5.832 7.266 1 63.72 75 PRO B O 1
ATOM 2821 N N . GLY B 1 76 ? -1.966 -6.691 6.809 1 77.75 76 GLY B N 1
ATOM 2822 C CA . GLY B 1 76 ? -1.587 -7.105 8.148 1 77.75 76 GLY B CA 1
ATOM 2823 C C . GLY B 1 76 ? -2.146 -8.461 8.539 1 77.75 76 GLY B C 1
ATOM 2824 O O . GLY B 1 76 ? -2.514 -8.68 9.695 1 77.75 76 GLY B O 1
ATOM 2825 N N . THR B 1 77 ? -2.443 -9.391 7.52 1 87.75 77 THR B N 1
ATOM 2826 C CA . THR B 1 77 ? -2.943 -10.719 7.836 1 87.75 77 THR B CA 1
ATOM 2827 C C . THR B 1 77 ? -1.884 -11.781 7.543 1 87.75 77 THR B C 1
ATOM 2829 O O . THR B 1 77 ? -1.4 -11.883 6.414 1 87.75 77 THR B O 1
ATOM 2832 N N . GLU B 1 78 ? -1.632 -12.562 8.516 1 92.88 78 GLU B N 1
ATOM 2833 C CA . GLU B 1 78 ? -0.737 -13.688 8.281 1 92.88 78 GLU B CA 1
ATOM 2834 C C . GLU B 1 78 ? -1.459 -14.82 7.559 1 92.88 78 GLU B C 1
ATOM 2836 O O . GLU B 1 78 ? -2.598 -15.148 7.895 1 92.88 78 GLU B O 1
ATOM 2841 N N . VAL B 1 79 ? -0.908 -15.359 6.551 1 92.06 79 VAL B N 1
ATOM 2842 C CA . VAL B 1 79 ? -1.48 -16.469 5.793 1 92.06 79 VAL B CA 1
ATOM 2843 C C . VAL B 1 79 ? -0.53 -17.672 5.824 1 92.06 79 VAL B C 1
ATOM 2845 O O . VAL B 1 79 ? 0.683 -17.5 5.977 1 92.06 79 VAL B O 1
ATOM 2848 N N . PRO B 1 80 ? -1.063 -18.812 5.719 1 91.12 80 PRO B N 1
ATOM 2849 C C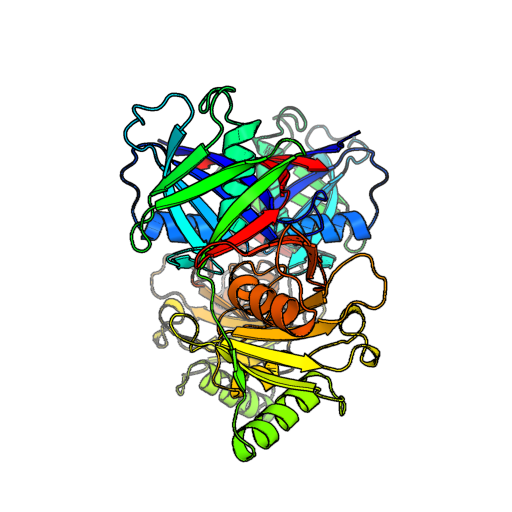A . PRO B 1 80 ? -0.216 -20 5.809 1 91.12 80 PRO B CA 1
ATOM 2850 C C . PRO B 1 80 ? 0.718 -20.156 4.609 1 91.12 80 PRO B C 1
ATOM 2852 O O . PRO B 1 80 ? 1.785 -20.766 4.727 1 91.12 80 PRO B O 1
ATOM 2855 N N . LEU B 1 81 ? 0.299 -19.688 3.512 1 91.25 81 LEU B N 1
ATOM 2856 C CA . LEU B 1 81 ? 1.067 -19.812 2.277 1 91.25 81 LEU B CA 1
ATOM 2857 C C . LEU B 1 81 ? 0.779 -18.656 1.33 1 91.25 81 LEU B C 1
ATOM 2859 O O . LEU B 1 81 ? -0.366 -18.203 1.218 1 91.25 81 LEU B O 1
ATOM 2863 N N . CYS B 1 82 ? 1.782 -18.234 0.659 1 93.69 82 CYS B N 1
ATOM 2864 C CA . CYS B 1 82 ? 1.668 -17.203 -0.367 1 93.69 82 CYS B CA 1
ATOM 2865 C C . CYS B 1 82 ? 2.574 -17.516 -1.553 1 93.69 82 CYS B C 1
ATOM 2867 O O . CYS B 1 82 ? 3.795 -17.359 -1.461 1 93.69 82 CYS B O 1
ATOM 2869 N N . GLY B 1 83 ? 2.018 -17.859 -2.645 1 94.75 83 GLY B N 1
ATOM 2870 C CA . GLY B 1 83 ? 2.766 -18.312 -3.807 1 94.75 83 GLY B CA 1
ATOM 2871 C C . GLY B 1 83 ? 3.682 -17.25 -4.379 1 94.75 83 GLY B C 1
ATOM 2872 O O . GLY B 1 83 ? 4.879 -17.484 -4.566 1 94.75 83 GLY B O 1
ATOM 2873 N N . HIS B 1 84 ? 3.15 -16.062 -4.598 1 96.31 84 HIS B N 1
ATOM 2874 C CA . HIS B 1 84 ? 3.967 -15.039 -5.242 1 96.31 84 HIS B CA 1
ATOM 2875 C C . HIS B 1 84 ? 5.09 -14.57 -4.328 1 96.31 84 HIS B C 1
ATOM 2877 O O . HIS B 1 84 ? 6.211 -14.336 -4.785 1 96.31 84 HIS B O 1
ATOM 2883 N N . ALA B 1 85 ? 4.84 -14.461 -3.059 1 97.25 85 ALA B N 1
ATOM 2884 C CA . ALA B 1 85 ? 5.895 -14.078 -2.125 1 97.25 85 ALA B CA 1
ATOM 2885 C C . ALA B 1 85 ? 6.969 -15.156 -2.035 1 97.25 85 ALA B C 1
ATOM 2887 O O . ALA B 1 85 ? 8.141 -14.859 -1.788 1 97.25 85 ALA B O 1
ATOM 2888 N N . THR B 1 86 ? 6.562 -16.438 -2.219 1 97.69 86 THR B N 1
ATOM 2889 C CA . THR B 1 86 ? 7.527 -17.531 -2.24 1 97.69 86 THR B CA 1
ATOM 2890 C C . THR B 1 86 ? 8.445 -17.406 -3.453 1 97.69 86 THR B C 1
ATOM 2892 O O . THR B 1 86 ? 9.664 -17.578 -3.334 1 97.69 86 THR B O 1
ATOM 2895 N N . ILE B 1 87 ? 7.883 -17.125 -4.566 1 98.12 87 ILE B N 1
ATOM 2896 C CA . ILE B 1 87 ? 8.664 -16.953 -5.789 1 98.12 87 ILE B CA 1
ATOM 2897 C C . ILE B 1 87 ? 9.633 -15.781 -5.621 1 98.12 87 ILE B C 1
ATOM 2899 O O . ILE B 1 87 ? 10.812 -15.891 -5.984 1 98.12 87 ILE B O 1
ATOM 2903 N N . ALA B 1 88 ? 9.164 -14.727 -5.074 1 97.94 88 ALA B N 1
ATOM 2904 C CA . ALA B 1 88 ? 10.016 -13.57 -4.809 1 97.94 88 ALA B CA 1
ATOM 2905 C C . ALA B 1 88 ? 11.148 -13.938 -3.846 1 97.94 88 ALA B C 1
ATOM 2907 O O . ALA B 1 88 ? 12.312 -13.617 -4.094 1 97.94 88 ALA B O 1
ATOM 2908 N N . ALA B 1 89 ? 10.797 -14.594 -2.756 1 97.5 89 ALA B N 1
ATOM 2909 C CA . ALA B 1 89 ? 11.781 -15.008 -1.76 1 97.5 89 ALA B CA 1
ATOM 2910 C C . ALA B 1 89 ? 12.836 -15.922 -2.379 1 97.5 89 ALA B C 1
ATOM 2912 O O . ALA B 1 89 ? 14.031 -15.773 -2.105 1 97.5 89 ALA B O 1
ATOM 2913 N N . ALA B 1 90 ? 12.375 -16.828 -3.188 1 97.31 90 ALA B N 1
ATOM 2914 C CA . ALA B 1 90 ? 13.297 -17.734 -3.857 1 97.31 90 ALA B CA 1
ATOM 2915 C C . ALA B 1 90 ? 14.273 -16.969 -4.75 1 97.31 90 ALA B C 1
ATOM 2917 O O . ALA B 1 90 ? 15.484 -17.219 -4.715 1 97.31 90 ALA B O 1
ATOM 2918 N N . GLN B 1 91 ? 13.742 -16.078 -5.5 1 96.44 91 GLN B N 1
ATOM 2919 C CA . GLN B 1 91 ? 14.578 -15.297 -6.398 1 96.44 91 GLN B CA 1
ATOM 2920 C C . GLN B 1 91 ? 15.664 -14.547 -5.625 1 96.44 91 GLN B C 1
ATOM 2922 O O . GLN B 1 91 ? 16.828 -14.578 -5.996 1 96.44 91 GLN B O 1
ATOM 2927 N N . VAL B 1 92 ? 15.258 -13.906 -4.57 1 96.38 92 VAL B N 1
ATOM 2928 C CA . VAL B 1 92 ? 16.188 -13.117 -3.766 1 96.38 92 VAL B CA 1
ATOM 2929 C C . VAL B 1 92 ? 17.219 -14.047 -3.131 1 96.38 92 VAL B C 1
ATOM 2931 O O . VAL B 1 92 ? 18.422 -13.773 -3.193 1 96.38 92 VAL B O 1
ATOM 2934 N N . ALA B 1 93 ? 16.766 -15.125 -2.553 1 95.31 93 ALA B N 1
ATOM 2935 C CA . ALA B 1 93 ? 17.656 -16.031 -1.837 1 95.31 93 ALA B CA 1
ATOM 2936 C C . ALA B 1 93 ? 18.672 -16.688 -2.787 1 95.31 93 ALA B C 1
ATOM 2938 O O . ALA B 1 93 ? 19.859 -16.75 -2.484 1 95.31 93 ALA B O 1
ATOM 2939 N N . PHE B 1 94 ? 18.25 -17.125 -3.965 1 94.25 94 PHE B N 1
ATOM 2940 C CA . PHE B 1 94 ? 19.109 -17.812 -4.926 1 94.25 94 PHE B CA 1
ATOM 2941 C C . PHE B 1 94 ? 20.141 -16.844 -5.5 1 94.25 94 PHE B C 1
ATOM 2943 O O . PHE B 1 94 ? 21.281 -17.219 -5.777 1 94.25 94 PHE B O 1
ATOM 2950 N N . ASN B 1 95 ? 19.828 -15.578 -5.668 1 87.44 95 ASN B N 1
ATOM 2951 C CA . ASN B 1 95 ? 20.641 -14.727 -6.52 1 87.44 95 ASN B CA 1
ATOM 2952 C C . ASN B 1 95 ? 21.328 -13.625 -5.711 1 87.44 95 ASN B C 1
ATOM 2954 O O . ASN B 1 95 ? 22.438 -13.188 -6.059 1 87.44 95 ASN B O 1
ATOM 2958 N N . LEU B 1 96 ? 20.766 -13.023 -4.805 1 78.69 96 LEU B N 1
ATOM 2959 C CA . LEU B 1 96 ? 21.312 -11.836 -4.156 1 78.69 96 LEU B CA 1
ATOM 2960 C C . LEU B 1 96 ? 21.891 -12.188 -2.791 1 78.69 96 LEU B C 1
ATOM 2962 O O . LEU B 1 96 ? 22.812 -11.508 -2.309 1 78.69 96 LEU B O 1
ATOM 2966 N N . ARG B 1 97 ? 21.328 -13.039 -2.133 1 70.56 97 ARG B N 1
ATOM 2967 C CA . ARG B 1 97 ? 21.906 -13.453 -0.862 1 70.56 97 ARG B CA 1
ATOM 2968 C C . ARG B 1 97 ? 22.844 -14.656 -1.049 1 70.56 97 ARG B C 1
ATOM 2970 O O . ARG B 1 97 ? 22.812 -15.594 -0.256 1 70.56 97 ARG B O 1
ATOM 2977 N N . ARG B 1 98 ? 23.656 -14.539 -2.043 1 63.78 98 ARG B N 1
ATOM 2978 C CA . ARG B 1 98 ? 24.562 -15.617 -2.432 1 63.78 98 ARG B CA 1
ATOM 2979 C C . ARG B 1 98 ? 25.547 -15.922 -1.318 1 63.78 98 ARG B C 1
ATOM 2981 O O . ARG B 1 98 ? 25.969 -17.062 -1.145 1 63.78 98 ARG B O 1
ATOM 2988 N N . GLU B 1 99 ? 25.703 -14.867 -0.662 1 71.62 99 GLU B N 1
ATOM 2989 C CA . GLU B 1 99 ? 26.625 -15.133 0.434 1 71.62 99 GLU B CA 1
ATOM 2990 C C . GLU B 1 99 ? 25.984 -16.031 1.494 1 71.62 99 GLU B C 1
ATOM 2992 O O . GLU B 1 99 ? 26.672 -16.812 2.148 1 71.62 99 GLU B O 1
ATOM 2997 N N . LEU B 1 100 ? 24.719 -15.875 1.464 1 76.44 100 LEU B N 1
ATOM 2998 C CA . LEU B 1 100 ? 24.016 -16.719 2.43 1 76.44 100 LEU B CA 1
ATOM 2999 C C . LEU B 1 100 ? 23.734 -18.094 1.847 1 76.44 100 LEU B C 1
ATOM 3001 O O . LEU B 1 100 ? 23.781 -19.109 2.562 1 76.44 100 LEU B O 1
ATOM 3005 N N . VAL B 1 101 ? 23.438 -18.062 0.547 1 86.25 101 VAL B N 1
ATOM 3006 C CA . VAL B 1 101 ? 23.062 -19.281 -0.144 1 86.25 101 VAL B CA 1
ATOM 3007 C C . VAL B 1 101 ? 24.109 -19.625 -1.198 1 86.25 101 VAL B C 1
ATOM 3009 O O . VAL B 1 101 ? 24.297 -18.891 -2.164 1 86.25 101 VAL B O 1
ATOM 3012 N N . SER B 1 102 ? 24.812 -20.688 -1.017 1 86 102 SER B N 1
ATOM 3013 C CA . SER B 1 102 ? 25.859 -21.109 -1.933 1 86 102 SER B CA 1
ATOM 3014 C C . SER B 1 102 ? 25.328 -21.266 -3.354 1 86 102 SER B C 1
ATOM 3016 O O . SER B 1 102 ? 24.156 -21.609 -3.549 1 86 102 SER B O 1
ATOM 3018 N N . GLY B 1 103 ? 26.156 -21.062 -4.34 1 88.19 103 GLY B N 1
ATOM 3019 C CA . GLY B 1 103 ? 25.812 -21.219 -5.742 1 88.19 103 GLY B CA 1
ATOM 3020 C C . GLY B 1 103 ? 25.422 -22.641 -6.105 1 88.19 103 GLY B C 1
ATOM 3021 O O . GLY B 1 103 ? 24.781 -22.859 -7.133 1 88.19 103 GLY B O 1
ATOM 3022 N N . GLU B 1 104 ? 25.781 -23.562 -5.25 1 90.62 104 GLU B N 1
ATOM 3023 C CA . GLU B 1 104 ? 25.5 -24.969 -5.512 1 90.62 104 GLU B CA 1
ATOM 3024 C C . GLU B 1 104 ? 24.062 -25.312 -5.145 1 90.62 104 GLU B C 1
ATOM 3026 O O . GLU B 1 104 ? 23.547 -26.344 -5.559 1 90.62 104 GLU B O 1
ATOM 3031 N N . VAL B 1 105 ? 23.516 -24.453 -4.359 1 93.88 105 VAL B N 1
ATOM 3032 C CA . VAL B 1 105 ? 22.156 -24.719 -3.883 1 93.88 105 VAL B CA 1
ATOM 3033 C C . VAL B 1 105 ? 21.172 -24.656 -5.055 1 93.88 105 VAL B C 1
ATOM 3035 O O . VAL B 1 105 ? 21.188 -23.688 -5.828 1 93.88 105 VAL B O 1
ATOM 3038 N N . ALA B 1 106 ? 20.359 -25.703 -5.188 1 95.88 106 ALA B N 1
ATOM 3039 C CA . ALA B 1 106 ? 19.375 -25.766 -6.262 1 95.88 106 ALA B CA 1
ATOM 3040 C C . ALA B 1 106 ? 17.953 -25.844 -5.707 1 95.88 106 ALA B C 1
ATOM 3042 O O . ALA B 1 106 ? 16.984 -25.656 -6.441 1 95.88 106 ALA B O 1
ATOM 3043 N N . VAL B 1 107 ? 17.891 -26.094 -4.418 1 97.5 107 VAL B N 1
ATOM 3044 C CA . VAL B 1 107 ? 16.578 -26.234 -3.771 1 97.5 107 VAL B CA 1
ATOM 3045 C C . VAL B 1 107 ? 16.562 -25.406 -2.486 1 97.5 107 VAL B C 1
ATOM 3047 O O . VAL B 1 107 ? 17.484 -25.484 -1.67 1 97.5 107 VAL B O 1
ATOM 3050 N N . LEU B 1 108 ? 15.57 -24.594 -2.379 1 97.19 108 LEU B N 1
ATOM 3051 C CA . LEU B 1 108 ? 15.273 -23.922 -1.116 1 97.19 108 LEU B CA 1
ATOM 3052 C C . LEU B 1 108 ? 14.086 -24.594 -0.417 1 97.19 108 LEU B C 1
ATOM 3054 O O . LEU B 1 108 ? 13.055 -24.844 -1.041 1 97.19 108 LEU B O 1
ATOM 3058 N N . GLU B 1 109 ? 14.258 -24.906 0.805 1 97.31 109 GLU B N 1
ATOM 3059 C CA . GLU B 1 109 ? 13.156 -25.375 1.646 1 97.31 109 GLU B CA 1
ATOM 3060 C C . GLU B 1 109 ? 12.719 -24.297 2.637 1 97.31 109 GLU B C 1
ATOM 3062 O O . GLU B 1 109 ? 13.516 -23.844 3.463 1 97.31 109 GLU B O 1
ATOM 3067 N N . PHE B 1 110 ? 11.484 -23.922 2.506 1 96.94 110 PHE B N 1
ATOM 3068 C CA . PHE B 1 110 ? 10.883 -22.938 3.396 1 96.94 110 PHE B CA 1
ATOM 3069 C C . PHE B 1 110 ? 9.953 -23.609 4.402 1 96.94 110 PHE B C 1
ATOM 3071 O O . PHE B 1 110 ? 8.852 -24.031 4.047 1 96.94 110 PHE B O 1
ATOM 3078 N N . GLU B 1 111 ? 10.375 -23.641 5.605 1 96.38 111 GLU B N 1
ATOM 3079 C CA . GLU B 1 111 ? 9.531 -24.188 6.66 1 96.38 111 GLU B CA 1
ATOM 3080 C C . GLU B 1 111 ? 8.484 -23.172 7.113 1 96.38 111 GLU B C 1
ATOM 3082 O O . GLU B 1 111 ? 8.828 -22.109 7.629 1 96.38 111 GLU B O 1
ATOM 3087 N N . THR B 1 112 ? 7.223 -23.531 6.914 1 94.62 112 THR B N 1
ATOM 3088 C CA . THR B 1 112 ? 6.129 -22.641 7.305 1 94.62 112 THR B CA 1
ATOM 3089 C C . THR B 1 112 ? 5.543 -23.078 8.648 1 94.62 112 THR B C 1
ATOM 3091 O O . THR B 1 112 ? 5.684 -24.234 9.055 1 94.62 112 THR B O 1
ATOM 3094 N N . PRO B 1 113 ? 4.871 -22.172 9.359 1 89.75 113 PRO B N 1
ATOM 3095 C CA . PRO B 1 113 ? 4.293 -22.547 10.656 1 89.75 113 PRO B CA 1
ATOM 3096 C C . PRO B 1 113 ? 3.15 -23.547 10.523 1 89.75 113 PRO B C 1
ATOM 3098 O O . PRO B 1 113 ? 2.984 -24.406 11.391 1 89.75 113 PRO B O 1
ATOM 3101 N N . ALA B 1 114 ? 2.398 -23.438 9.461 1 85.94 114 ALA B N 1
ATOM 3102 C CA . ALA B 1 114 ? 1.147 -24.203 9.469 1 85.94 114 ALA B CA 1
ATOM 3103 C C . ALA B 1 114 ? 1.005 -25.031 8.203 1 85.94 114 ALA B C 1
ATOM 3105 O O . ALA B 1 114 ? 0.102 -25.875 8.102 1 85.94 114 ALA B O 1
ATOM 3106 N N . SER B 1 115 ? 1.882 -24.828 7.223 1 85.38 115 SER B N 1
ATOM 3107 C CA . SER B 1 115 ? 1.661 -25.484 5.938 1 85.38 115 SER B CA 1
ATOM 3108 C C . SER B 1 115 ? 2.826 -26.406 5.578 1 85.38 115 SER B C 1
ATOM 3110 O O . SER B 1 115 ? 3.023 -26.734 4.406 1 85.38 115 SER B O 1
ATOM 3112 N N . GLY B 1 116 ? 3.67 -26.688 6.582 1 91.31 116 GLY B N 1
ATOM 3113 C CA . GLY B 1 116 ? 4.789 -27.578 6.305 1 91.31 116 GLY B CA 1
ATOM 3114 C C . GLY B 1 116 ? 5.887 -26.906 5.488 1 91.31 116 GLY B C 1
ATOM 3115 O O . GLY B 1 116 ? 6.125 -25.703 5.617 1 91.31 116 GLY B O 1
ATOM 3116 N N . VAL B 1 117 ? 6.598 -27.734 4.684 1 94.5 117 VAL B N 1
ATOM 3117 C CA . VAL B 1 117 ? 7.766 -27.25 3.961 1 94.5 117 VAL B CA 1
ATOM 3118 C C . VAL B 1 117 ? 7.391 -26.953 2.51 1 94.5 117 VAL B C 1
ATOM 3120 O O . VAL B 1 117 ? 6.867 -27.828 1.812 1 94.5 117 VAL B O 1
ATOM 3123 N N . MET B 1 118 ? 7.582 -25.734 2.105 1 93.94 118 MET B N 1
ATOM 3124 C CA . MET B 1 118 ? 7.477 -25.328 0.706 1 93.94 118 MET B CA 1
ATOM 3125 C C . MET B 1 118 ? 8.844 -25.359 0.028 1 93.94 118 MET B C 1
ATOM 3127 O O . MET B 1 118 ? 9.82 -24.828 0.561 1 93.94 118 MET B O 1
ATOM 3131 N N . ARG B 1 119 ? 8.891 -25.969 -1.095 1 96.06 119 ARG B N 1
ATOM 3132 C CA . ARG B 1 119 ? 10.156 -26.047 -1.819 1 96.06 119 ARG B CA 1
ATOM 3133 C C . ARG B 1 119 ? 10.125 -25.141 -3.051 1 96.06 119 ARG B C 1
ATOM 3135 O O . ARG B 1 119 ? 9.109 -25.047 -3.738 1 96.06 119 ARG B O 1
ATOM 3142 N N . ALA B 1 120 ? 11.164 -24.469 -3.23 1 97.81 120 ALA B N 1
ATOM 3143 C CA . ALA B 1 120 ? 11.422 -23.75 -4.473 1 97.81 120 ALA B CA 1
ATOM 3144 C C . ALA B 1 120 ? 12.633 -24.328 -5.199 1 97.81 120 ALA B C 1
ATOM 3146 O O . ALA B 1 120 ? 13.688 -24.547 -4.59 1 97.81 120 ALA B O 1
ATOM 3147 N N . PHE B 1 121 ? 12.508 -24.594 -6.461 1 97.81 121 PHE B N 1
ATOM 3148 C CA . PHE B 1 121 ? 13.57 -25.156 -7.285 1 97.81 121 PHE B CA 1
ATOM 3149 C C . PHE B 1 121 ? 14.133 -24.109 -8.242 1 97.81 121 PHE B C 1
ATOM 3151 O O . PHE B 1 121 ? 13.375 -23.438 -8.945 1 97.81 121 PHE B O 1
ATOM 3158 N N . LYS B 1 122 ? 15.414 -24 -8.211 1 96.06 122 LYS B N 1
ATOM 3159 C CA . LYS B 1 122 ? 16.094 -23.109 -9.148 1 96.06 122 LYS B CA 1
ATOM 3160 C C . LYS B 1 122 ? 16.094 -23.688 -10.562 1 96.06 122 LYS B C 1
ATOM 3162 O O . LYS B 1 122 ? 16.609 -24.781 -10.781 1 96.06 122 LYS B O 1
ATOM 3167 N N . MET B 1 123 ? 15.5 -22.953 -11.469 1 95.25 123 MET B N 1
ATOM 3168 C CA . MET B 1 123 ? 15.5 -23.422 -12.852 1 95.25 123 MET B CA 1
ATOM 3169 C C . MET B 1 123 ? 16.609 -22.75 -13.648 1 95.25 123 MET B C 1
ATOM 3171 O O . MET B 1 123 ? 17.156 -21.734 -13.227 1 95.25 123 MET B O 1
ATOM 3175 N N . GLU B 1 124 ? 17.031 -23.203 -14.828 1 85.69 124 GLU B N 1
ATOM 3176 C CA . GLU B 1 124 ? 18.188 -22.734 -15.594 1 85.69 124 GLU B CA 1
ATOM 3177 C C . GLU B 1 124 ? 17.859 -21.469 -16.359 1 85.69 124 GLU B C 1
ATOM 3179 O O . GLU B 1 124 ? 18.766 -20.703 -16.719 1 85.69 124 GLU B O 1
ATOM 3184 N N . ASP B 1 125 ? 16.641 -21.047 -16.516 1 88.88 125 ASP B N 1
ATOM 3185 C CA . ASP B 1 125 ? 16.297 -19.938 -17.391 1 88.88 125 ASP B CA 1
ATOM 3186 C C . ASP B 1 125 ? 15.844 -18.719 -16.578 1 88.88 125 ASP B C 1
ATOM 3188 O O . ASP B 1 125 ? 15.164 -17.844 -17.109 1 88.88 125 ASP B O 1
ATOM 3192 N N . GLY B 1 126 ? 16.219 -18.672 -15.32 1 91.19 126 GLY B N 1
ATOM 3193 C CA . GLY B 1 126 ? 15.844 -17.531 -14.5 1 91.19 126 GLY B CA 1
ATOM 3194 C C . GLY B 1 126 ? 14.516 -17.703 -13.805 1 91.19 126 GLY B C 1
ATOM 3195 O O . GLY B 1 126 ? 14.086 -16.844 -13.031 1 91.19 126 GLY B O 1
ATOM 3196 N N . PHE B 1 127 ? 13.906 -18.828 -14.078 1 96.69 127 PHE B N 1
ATOM 3197 C CA . PHE B 1 127 ? 12.648 -19.172 -13.422 1 96.69 127 PHE B CA 1
ATOM 3198 C C . PHE B 1 127 ? 12.906 -19.922 -12.117 1 96.69 127 PHE B C 1
ATOM 3200 O O . PHE B 1 127 ? 13.961 -20.531 -11.953 1 96.69 127 PHE B O 1
ATOM 3207 N N . ASN B 1 128 ? 12.031 -19.734 -11.203 1 97.88 128 ASN B N 1
ATOM 3208 C CA . ASN B 1 128 ? 11.906 -20.594 -10.023 1 97.88 128 ASN B CA 1
ATOM 3209 C C . ASN B 1 128 ? 10.586 -21.375 -10.031 1 97.88 128 ASN B C 1
ATOM 3211 O O . ASN B 1 128 ? 9.555 -20.844 -10.453 1 97.88 128 ASN B O 1
ATOM 3215 N N . GLU B 1 129 ? 10.664 -22.594 -9.562 1 98.25 129 GLU B N 1
ATOM 3216 C CA . GLU B 1 129 ? 9.469 -23.422 -9.555 1 98.25 129 GLU B CA 1
ATOM 3217 C C . GLU B 1 129 ? 9.023 -23.719 -8.125 1 98.25 129 GLU B C 1
ATOM 3219 O O . GLU B 1 129 ? 9.844 -24.047 -7.262 1 98.25 129 GLU B O 1
ATOM 3224 N N . ILE B 1 130 ? 7.777 -23.578 -7.902 1 97.81 130 ILE B N 1
ATOM 3225 C CA . ILE B 1 130 ? 7.145 -24.094 -6.691 1 97.81 130 ILE B CA 1
ATOM 3226 C C . ILE B 1 130 ? 6.051 -25.094 -7.066 1 97.81 130 ILE B C 1
ATOM 3228 O O . ILE B 1 130 ? 5.633 -25.172 -8.227 1 97.81 130 ILE B O 1
ATOM 3232 N N . GLN B 1 131 ? 5.734 -25.906 -6.117 1 96.81 131 GLN B N 1
ATOM 3233 C CA . GLN B 1 131 ? 4.688 -26.891 -6.324 1 96.81 131 GLN B CA 1
ATOM 3234 C C . GLN B 1 131 ? 3.551 -26.719 -5.32 1 96.81 131 GLN B C 1
ATOM 3236 O O . GLN B 1 131 ? 3.793 -26.625 -4.117 1 96.81 131 GLN B O 1
ATOM 3241 N N . LEU B 1 132 ? 2.363 -26.594 -5.824 1 95.12 132 LEU B N 1
ATOM 3242 C CA . LEU B 1 132 ? 1.162 -26.438 -5.016 1 95.12 132 LEU B CA 1
ATOM 3243 C C . LEU B 1 132 ? 0.17 -27.562 -5.277 1 95.12 132 LEU B C 1
ATOM 3245 O O . LEU B 1 132 ? 0.279 -28.266 -6.281 1 95.12 132 LEU B O 1
ATOM 3249 N N . PRO B 1 133 ? -0.743 -27.75 -4.387 1 94.81 133 PRO B N 1
ATOM 3250 C CA . PRO B 1 133 ? -1.688 -28.844 -4.562 1 94.81 133 PRO B CA 1
ATOM 3251 C C . PRO B 1 133 ? -2.525 -28.719 -5.832 1 94.81 133 PRO B C 1
ATOM 3253 O O . PRO B 1 133 ? -2.92 -27.609 -6.199 1 94.81 133 PRO B O 1
ATOM 3256 N N . LEU B 1 134 ? -2.713 -29.828 -6.438 1 96.81 134 LEU B N 1
ATOM 3257 C CA . LEU B 1 134 ? -3.635 -29.906 -7.566 1 96.81 134 LEU B CA 1
ATOM 3258 C C . LEU B 1 134 ? -5.07 -30.078 -7.082 1 96.81 134 LEU B C 1
ATOM 3260 O O . LEU B 1 134 ? -5.344 -30.922 -6.227 1 96.81 134 LEU B O 1
ATOM 3264 N N . ALA B 1 135 ? -5.957 -29.219 -7.582 1 97.19 135 ALA B N 1
ATOM 3265 C CA . ALA B 1 135 ? -7.367 -29.312 -7.215 1 97.19 135 ALA B CA 1
ATOM 3266 C C . ALA B 1 135 ? -8.258 -29.328 -8.453 1 97.19 135 ALA B C 1
ATOM 3268 O O . ALA B 1 135 ? -7.977 -28.641 -9.438 1 97.19 135 ALA B O 1
ATOM 3269 N N . LEU B 1 136 ? -9.336 -30.094 -8.328 1 97.19 136 LEU B N 1
ATOM 3270 C CA . LEU B 1 136 ? -10.297 -30.156 -9.422 1 97.19 136 LEU B CA 1
ATOM 3271 C C . LEU B 1 136 ? -11.492 -29.25 -9.156 1 97.19 136 LEU B C 1
ATOM 3273 O O . LEU B 1 136 ? -11.711 -28.828 -8.023 1 97.19 136 LEU B O 1
ATOM 3277 N N . VAL B 1 137 ? -12.141 -28.875 -10.219 1 98.06 137 VAL B N 1
ATOM 3278 C CA . VAL B 1 137 ? -13.359 -28.078 -10.109 1 98.06 137 VAL B CA 1
ATOM 3279 C C . VAL B 1 137 ? -14.57 -28.938 -10.461 1 98.06 137 VAL B C 1
ATOM 3281 O O . VAL B 1 137 ? -14.492 -29.812 -11.32 1 98.06 137 VAL B O 1
ATOM 3284 N N . GLU B 1 138 ? -15.609 -28.656 -9.766 1 97.75 138 GLU B N 1
ATOM 3285 C CA . GLU B 1 138 ? -16.891 -29.312 -10.039 1 97.75 138 GLU B CA 1
ATOM 3286 C C . GLU B 1 138 ? -17.922 -28.312 -10.547 1 97.75 138 GLU B C 1
ATOM 3288 O O . GLU B 1 138 ? -18.156 -27.281 -9.922 1 97.75 138 GLU B O 1
ATOM 3293 N N . GLU B 1 139 ? -18.562 -28.672 -11.594 1 98.25 139 GLU B N 1
ATOM 3294 C CA . GLU B 1 139 ? -19.562 -27.781 -12.172 1 98.25 139 GLU B CA 1
ATOM 3295 C C . GLU B 1 139 ? -20.734 -27.594 -11.227 1 98.25 139 GLU B C 1
ATOM 3297 O O . GLU B 1 139 ? -21.188 -28.547 -10.586 1 98.25 139 GLU B O 1
ATOM 3302 N N . VAL B 1 140 ? -21.188 -26.391 -11.18 1 98.12 140 VAL B N 1
ATOM 3303 C CA . VAL B 1 140 ? -22.297 -26.094 -10.273 1 98.12 140 VAL B CA 1
ATOM 3304 C C . VAL B 1 140 ? -23.609 -26.531 -10.914 1 98.12 140 VAL B C 1
ATOM 3306 O O . VAL B 1 140 ? -23.688 -26.719 -12.125 1 98.12 140 VAL B O 1
ATOM 3309 N N . GLY B 1 141 ? -24.625 -26.641 -10.07 1 97.56 141 GLY B N 1
ATOM 3310 C CA . GLY B 1 141 ? -25.938 -26.969 -10.57 1 97.56 141 GLY B CA 1
ATOM 3311 C C . GLY B 1 141 ? -26.625 -25.828 -11.297 1 97.56 141 GLY B C 1
ATOM 3312 O O . GLY B 1 141 ? -26.125 -24.703 -11.273 1 97.56 141 GLY B O 1
ATOM 3313 N N . ALA B 1 142 ? -27.766 -26.125 -11.867 1 97.31 142 ALA B N 1
ATOM 3314 C CA . ALA B 1 142 ? -28.469 -25.172 -12.742 1 97.31 142 ALA B CA 1
ATOM 3315 C C . ALA B 1 142 ? -28.875 -23.922 -11.977 1 97.31 142 ALA B C 1
ATOM 3317 O O . ALA B 1 142 ? -28.688 -22.797 -12.469 1 97.31 142 ALA B O 1
ATOM 3318 N N . ASP B 1 143 ? -29.375 -24.047 -10.859 1 97.31 143 ASP B N 1
ATOM 3319 C CA . ASP B 1 143 ? -29.828 -22.906 -10.07 1 97.31 143 ASP B CA 1
ATOM 3320 C C . ASP B 1 143 ? -28.656 -22.016 -9.672 1 97.31 143 ASP B C 1
ATOM 3322 O O . ASP B 1 143 ? -28.734 -20.781 -9.797 1 97.31 143 ASP B O 1
ATOM 3326 N N . GLU B 1 144 ? -27.656 -22.672 -9.203 1 97.75 144 GLU B N 1
ATOM 3327 C CA . GLU B 1 144 ? -26.469 -21.922 -8.812 1 97.75 144 GLU B CA 1
ATOM 3328 C C . GLU B 1 144 ? -25.812 -21.25 -10.016 1 97.75 144 GLU B C 1
ATOM 3330 O O . GLU B 1 144 ? -25.297 -20.141 -9.906 1 97.75 144 GLU B O 1
ATOM 3335 N N . ARG B 1 145 ? -25.828 -21.938 -11.078 1 98.38 145 ARG B N 1
ATOM 3336 C CA . ARG B 1 145 ? -25.297 -21.359 -12.297 1 98.38 145 ARG B CA 1
ATOM 3337 C C . ARG B 1 145 ? -26.031 -20.078 -12.672 1 98.38 145 ARG B C 1
ATOM 3339 O O . ARG B 1 145 ? -25.406 -19.078 -13.07 1 98.38 145 ARG B O 1
ATOM 3346 N N . GLU B 1 146 ? -27.297 -20.078 -12.594 1 98.31 146 GLU B N 1
ATOM 3347 C CA . GLU B 1 146 ? -28.094 -18.891 -12.914 1 98.31 146 GLU B CA 1
ATOM 3348 C C . GLU B 1 146 ? -27.75 -17.734 -11.992 1 98.31 146 GLU B C 1
ATOM 3350 O O . GLU B 1 146 ? -27.516 -16.609 -12.461 1 98.31 146 GLU B O 1
ATOM 3355 N N . ARG B 1 147 ? -27.672 -18.016 -10.758 1 98.56 147 ARG B N 1
ATOM 3356 C CA . ARG B 1 147 ? -27.359 -17 -9.773 1 98.56 147 ARG B CA 1
ATOM 3357 C C . ARG B 1 147 ? -25.969 -16.422 -10.023 1 98.56 147 ARG B C 1
ATOM 3359 O O . ARG B 1 147 ? -25.797 -15.195 -10.086 1 98.56 147 ARG B O 1
ATOM 3366 N N . LEU B 1 148 ? -25.047 -17.281 -10.195 1 98.81 148 LEU B N 1
ATOM 3367 C CA . LEU B 1 148 ? -23.656 -16.875 -10.359 1 98.81 148 LEU B CA 1
ATOM 3368 C C . LEU B 1 148 ? -23.453 -16.156 -11.688 1 98.81 148 LEU B C 1
ATOM 3370 O O . LEU B 1 148 ? -22.656 -15.211 -11.773 1 98.81 148 LEU B O 1
ATOM 3374 N N . SER B 1 149 ? -24.188 -16.594 -12.719 1 98.81 149 SER B N 1
ATOM 3375 C CA . SER B 1 149 ? -24.094 -15.945 -14.016 1 98.81 149 SER B CA 1
ATOM 3376 C C . SER B 1 149 ? -24.531 -14.484 -13.93 1 98.81 149 SER B C 1
ATOM 3378 O O . SER B 1 149 ? -23.906 -13.609 -14.555 1 98.81 149 SER B O 1
ATOM 3380 N N . LYS B 1 150 ? -25.516 -14.242 -13.164 1 98.75 150 LYS B N 1
ATOM 3381 C CA . LYS B 1 150 ? -26 -12.875 -12.992 1 98.75 150 LYS B CA 1
ATOM 3382 C C . LYS B 1 150 ? -24.938 -12 -12.32 1 98.75 150 LYS B C 1
ATOM 3384 O O . LYS B 1 150 ? -24.719 -10.852 -12.719 1 98.75 150 LYS B O 1
ATOM 3389 N N . LEU B 1 151 ? -24.328 -12.57 -11.359 1 98.75 151 LEU B N 1
ATOM 3390 C CA . LEU B 1 151 ? -23.297 -11.836 -10.633 1 98.75 151 LEU B CA 1
ATOM 3391 C C . LEU B 1 151 ? -22.094 -11.562 -11.523 1 98.75 151 LEU B C 1
ATOM 3393 O O . LEU B 1 151 ? -21.516 -10.469 -11.492 1 98.75 151 LEU B O 1
ATOM 3397 N N . VAL B 1 152 ? -21.75 -12.523 -12.344 1 98.81 152 VAL B N 1
ATOM 3398 C CA . VAL B 1 152 ? -20.641 -12.359 -13.273 1 98.81 152 VAL B CA 1
ATOM 3399 C C . VAL B 1 152 ? -21 -11.289 -14.312 1 98.81 152 VAL B C 1
ATOM 3401 O O . VAL B 1 152 ? -20.172 -10.414 -14.602 1 98.81 152 VAL B O 1
ATOM 3404 N N . ASN B 1 153 ? -22.219 -11.352 -14.805 1 98.81 153 ASN B N 1
ATOM 3405 C CA . ASN B 1 153 ? -22.672 -10.328 -15.742 1 98.81 153 ASN B CA 1
ATOM 3406 C C . ASN B 1 153 ? -22.625 -8.938 -15.117 1 98.81 153 ASN B C 1
ATOM 3408 O O . ASN B 1 153 ? -22.188 -7.977 -15.758 1 98.81 153 ASN B O 1
ATOM 3412 N N . ASN B 1 154 ? -23.047 -8.891 -13.93 1 98.62 154 ASN B N 1
ATOM 3413 C CA . ASN B 1 154 ? -22.984 -7.617 -13.219 1 98.62 154 ASN B CA 1
ATOM 3414 C C . ASN B 1 154 ? -21.562 -7.117 -13.07 1 98.62 154 ASN B C 1
ATOM 3416 O O . ASN B 1 154 ? -21.297 -5.922 -13.203 1 98.62 154 ASN B O 1
ATOM 3420 N N . ALA B 1 155 ? -20.656 -7.996 -12.781 1 98.56 155 ALA B N 1
ATOM 3421 C CA . ALA B 1 155 ? -19.25 -7.625 -12.648 1 98.56 155 ALA B CA 1
ATOM 3422 C C . ALA B 1 155 ? -18.703 -7.09 -13.969 1 98.56 155 ALA B C 1
ATOM 3424 O O . ALA B 1 155 ? -17.938 -6.109 -13.977 1 98.56 155 ALA B O 1
ATOM 3425 N N . PHE B 1 156 ? -19.125 -7.691 -15.031 1 98.5 156 PHE B N 1
ATOM 3426 C CA . PHE B 1 156 ? -18.672 -7.266 -16.344 1 98.5 156 PHE B CA 1
ATOM 3427 C C . PHE B 1 156 ? -19.391 -5.996 -16.781 1 98.5 156 PHE B C 1
ATOM 3429 O O . PHE B 1 156 ? -18.938 -5.301 -17.703 1 98.5 156 PHE B O 1
ATOM 3436 N N . GLY B 1 157 ? -20.516 -5.727 -16.203 1 98.12 157 GLY B N 1
ATOM 3437 C CA . GLY B 1 157 ? -21.344 -4.609 -16.625 1 98.12 157 GLY B CA 1
ATOM 3438 C C . GLY B 1 157 ? -22.109 -4.875 -17.906 1 98.12 157 GLY B C 1
ATOM 3439 O O . GLY B 1 157 ? -22.609 -3.945 -18.531 1 98.12 157 GLY B O 1
ATOM 3440 N N . ARG B 1 158 ? -22.156 -6.086 -18.359 1 98.19 158 ARG B N 1
ATOM 3441 C CA . ARG B 1 158 ? -22.828 -6.574 -19.547 1 98.19 158 ARG B CA 1
ATOM 3442 C C . ARG B 1 158 ? -23.031 -8.086 -19.484 1 98.19 158 ARG B C 1
ATOM 3444 O O . ARG B 1 158 ? -22.406 -8.766 -18.688 1 98.19 158 ARG B O 1
ATOM 3451 N N . GLU B 1 159 ? -23.906 -8.555 -20.328 1 97.88 159 GLU B N 1
ATOM 3452 C CA . GLU B 1 159 ? -24.047 -10 -20.453 1 97.88 159 GLU B CA 1
ATOM 3453 C C . GLU B 1 159 ? -22.859 -10.602 -21.188 1 97.88 159 GLU B C 1
ATOM 3455 O O . GLU B 1 159 ? -22.438 -10.094 -22.234 1 97.88 159 GLU B O 1
ATOM 3460 N N . VAL B 1 160 ? -22.297 -11.609 -20.609 1 98.56 160 VAL B N 1
ATOM 3461 C CA . VAL B 1 160 ? -21.188 -12.297 -21.25 1 98.56 160 VAL B CA 1
ATOM 3462 C C . VAL B 1 160 ? -21.531 -13.766 -21.453 1 98.56 160 VAL B C 1
ATOM 3464 O O . VAL B 1 160 ? -22.344 -14.328 -20.719 1 98.56 160 VAL B O 1
ATOM 3467 N N . ASN B 1 161 ? -20.969 -14.406 -22.453 1 98.56 161 ASN B N 1
ATOM 3468 C CA . ASN B 1 161 ? -21.125 -15.836 -22.672 1 98.56 161 ASN B CA 1
ATOM 3469 C C . ASN B 1 161 ? -20.266 -16.656 -21.719 1 98.56 161 ASN B C 1
ATOM 3471 O O . ASN B 1 161 ? -19.047 -16.578 -21.766 1 98.56 161 ASN B O 1
ATOM 3475 N N . ILE B 1 162 ? -20.906 -17.422 -20.891 1 98.69 162 ILE B N 1
ATOM 3476 C CA . ILE B 1 162 ? -20.219 -18.219 -19.891 1 98.69 162 ILE B CA 1
ATOM 3477 C C . ILE B 1 162 ? -20.203 -19.688 -20.312 1 98.69 162 ILE B C 1
ATOM 3479 O O . ILE B 1 162 ? -21.25 -20.281 -20.531 1 98.69 162 ILE B O 1
ATOM 3483 N N . ASN B 1 163 ? -19 -20.234 -20.406 1 98.62 163 ASN B N 1
ATOM 3484 C CA . ASN B 1 163 ? -18.828 -21.609 -20.875 1 98.62 163 ASN B CA 1
ATOM 3485 C C . ASN B 1 163 ? -18.859 -22.594 -19.719 1 98.62 163 ASN B C 1
ATOM 3487 O O . ASN B 1 163 ? -19.219 -23.766 -19.906 1 98.62 163 ASN B O 1
ATOM 3491 N N . PHE B 1 164 ? -18.453 -22.172 -18.531 1 98.69 164 PHE B N 1
ATOM 3492 C CA . PHE B 1 164 ? -18.312 -23.078 -17.406 1 98.69 164 PHE B CA 1
ATOM 3493 C C . PHE B 1 164 ? -18.328 -22.312 -16.078 1 98.69 164 PHE B C 1
ATOM 3495 O O . PHE B 1 164 ? -17.797 -21.203 -16 1 98.69 164 PHE B O 1
ATOM 3502 N N . ILE B 1 165 ? -19 -22.766 -15.125 1 98.88 165 ILE B N 1
ATOM 3503 C CA . ILE B 1 165 ? -18.922 -22.312 -13.742 1 98.88 165 ILE B CA 1
ATOM 3504 C C . ILE B 1 165 ? -18.719 -23.516 -12.82 1 98.88 165 ILE B C 1
ATOM 3506 O O . ILE B 1 165 ? -19.547 -24.438 -12.812 1 98.88 165 ILE B O 1
ATOM 3510 N N . GLY B 1 166 ? -17.641 -23.469 -12.07 1 98.75 166 GLY B N 1
ATOM 3511 C CA . GLY B 1 166 ? -17.375 -24.578 -11.172 1 98.75 166 GLY B CA 1
ATOM 3512 C C . GLY B 1 166 ? -16.781 -24.141 -9.844 1 98.75 166 GLY B C 1
ATOM 3513 O O . GLY B 1 166 ? -16.172 -23.062 -9.758 1 98.75 166 GLY B O 1
ATOM 3514 N N . LYS B 1 167 ? -17.016 -24.938 -8.836 1 98.38 167 LYS B N 1
ATOM 3515 C CA . LYS B 1 167 ? -16.453 -24.703 -7.512 1 98.38 167 LYS B CA 1
ATOM 3516 C C . LYS B 1 167 ? -15.25 -25.609 -7.254 1 98.38 167 LYS B C 1
ATOM 3518 O O . LYS B 1 167 ? -15.211 -26.734 -7.73 1 98.38 167 LYS B O 1
ATOM 3523 N N . GLY B 1 168 ? -14.305 -25.094 -6.512 1 98.19 168 GLY B N 1
ATOM 3524 C CA . GLY B 1 168 ? -13.125 -25.859 -6.172 1 98.19 168 GLY B CA 1
ATOM 3525 C C . GLY B 1 168 ? -13.414 -27.031 -5.25 1 98.19 168 GLY B C 1
ATOM 3526 O O . GLY B 1 168 ? -14.281 -26.938 -4.375 1 98.19 168 GLY B O 1
ATOM 3527 N N . GLY B 1 169 ? -12.672 -28.062 -5.461 1 96.19 169 GLY B N 1
ATOM 3528 C CA . GLY B 1 169 ? -12.805 -29.234 -4.621 1 96.19 169 GLY B CA 1
ATOM 3529 C C . GLY B 1 169 ? -12.07 -29.109 -3.295 1 96.19 169 GLY B C 1
ATOM 3530 O O . GLY B 1 169 ? -11.977 -28.016 -2.738 1 96.19 169 GLY B O 1
ATOM 3531 N N . GLU B 1 170 ? -11.641 -30.219 -2.754 1 91.62 170 GLU B N 1
ATOM 3532 C CA . GLU B 1 170 ? -11 -30.281 -1.444 1 91.62 170 GLU B CA 1
ATOM 3533 C C . GLU B 1 170 ? -9.812 -29.328 -1.367 1 91.62 170 GLU B C 1
ATOM 3535 O O . GLU B 1 170 ? -8.984 -29.281 -2.279 1 91.62 170 GLU B O 1
ATOM 3540 N N . GLY B 1 171 ? -9.75 -28.516 -0.3 1 91.5 171 GLY B N 1
ATOM 3541 C CA . GLY B 1 171 ? -8.672 -27.562 -0.105 1 91.5 171 GLY B CA 1
ATOM 3542 C C . GLY B 1 171 ? -8.93 -26.234 -0.793 1 91.5 171 GLY B C 1
ATOM 3543 O O . GLY B 1 171 ? -8.242 -25.25 -0.518 1 91.5 171 GLY B O 1
ATOM 3544 N N . PHE B 1 172 ? -9.898 -26.25 -1.695 1 96.5 172 PHE B N 1
ATOM 3545 C CA . PHE B 1 172 ? -10.18 -25.062 -2.475 1 96.5 172 PHE B CA 1
ATOM 3546 C C . PHE B 1 172 ? -11.68 -24.797 -2.543 1 96.5 172 PHE B C 1
ATOM 3548 O O . PHE B 1 172 ? -12.18 -24.312 -3.557 1 96.5 172 PHE B O 1
ATOM 3555 N N . ARG B 1 173 ? -12.391 -25.125 -1.506 1 95.94 173 ARG B N 1
ATOM 3556 C CA . ARG B 1 173 ? -13.844 -25.062 -1.502 1 95.94 173 ARG B CA 1
ATOM 3557 C C . ARG B 1 173 ? -14.336 -23.625 -1.544 1 95.94 173 ARG B C 1
ATOM 3559 O O . ARG B 1 173 ? -15.484 -23.359 -1.916 1 95.94 173 ARG B O 1
ATOM 3566 N N . ASN B 1 174 ? -13.484 -22.719 -1.247 1 96.31 174 ASN B N 1
ATOM 3567 C CA . ASN B 1 174 ? -13.867 -21.312 -1.255 1 96.31 174 ASN B CA 1
ATOM 3568 C C . ASN B 1 174 ? -13.453 -20.625 -2.555 1 96.31 174 ASN B C 1
ATOM 3570 O O . ASN B 1 174 ? -13.281 -19.406 -2.59 1 96.31 174 ASN B O 1
ATOM 3574 N N . SER B 1 175 ? -13.312 -21.469 -3.576 1 98.25 175 SER B N 1
ATOM 3575 C CA . SER B 1 175 ? -12.891 -20.938 -4.871 1 98.25 175 SER B CA 1
ATOM 3576 C C . SER B 1 175 ? -13.938 -21.219 -5.945 1 98.25 175 SER B C 1
ATOM 3578 O O . SER B 1 175 ? -14.508 -22.312 -5.988 1 98.25 175 SER B O 1
ATOM 3580 N N . LEU B 1 176 ? -14.172 -20.219 -6.738 1 98.81 176 LEU B N 1
ATOM 3581 C CA . LEU B 1 176 ? -15.047 -20.312 -7.902 1 98.81 176 LEU B CA 1
ATOM 3582 C C . LEU B 1 176 ? -14.258 -20.094 -9.188 1 98.81 176 LEU B C 1
ATOM 3584 O O . LEU B 1 176 ? -13.445 -19.172 -9.281 1 98.81 176 LEU B O 1
ATOM 3588 N N . LEU B 1 177 ? -14.422 -20.953 -10.117 1 98.94 177 LEU B N 1
ATOM 3589 C CA . LEU B 1 177 ? -13.805 -20.797 -11.438 1 98.94 177 LEU B CA 1
ATOM 3590 C C . LEU B 1 177 ? -14.867 -20.594 -12.508 1 98.94 177 LEU B C 1
ATOM 3592 O O . LEU B 1 177 ? -15.797 -21.391 -12.625 1 98.94 177 LEU B O 1
ATOM 3596 N N . VAL B 1 178 ? -14.758 -19.562 -13.242 1 98.94 178 VAL B N 1
ATOM 3597 C CA . VAL B 1 178 ? -15.695 -19.219 -14.312 1 98.94 178 VAL B CA 1
ATOM 3598 C C . VAL B 1 178 ? -14.938 -19.078 -15.633 1 98.94 178 VAL B C 1
ATOM 3600 O O . VAL B 1 178 ? -14.039 -18.234 -15.75 1 98.94 178 VAL B O 1
ATOM 3603 N N . GLU B 1 179 ? -15.242 -19.844 -16.578 1 98.94 179 GLU B N 1
ATOM 3604 C CA . GLU B 1 179 ? -14.727 -19.656 -17.938 1 98.94 179 GLU B CA 1
ATOM 3605 C C . GLU B 1 179 ? -15.711 -18.875 -18.797 1 98.94 179 GLU B C 1
ATOM 3607 O O . GLU B 1 179 ? -16.859 -19.297 -18.984 1 98.94 179 GLU B O 1
ATOM 3612 N N . VAL B 1 180 ? -15.281 -17.781 -19.219 1 98.62 180 VAL B N 1
ATOM 3613 C CA . VAL B 1 180 ? -16.078 -17.016 -20.188 1 98.62 180 VAL B CA 1
ATOM 3614 C C . VAL B 1 180 ? -15.523 -17.25 -21.594 1 98.62 180 VAL B C 1
ATOM 3616 O O . VAL B 1 180 ? -14.391 -17.703 -21.75 1 98.62 180 VAL B O 1
ATOM 3619 N N . ASP B 1 181 ? -16.375 -16.922 -22.562 1 98.25 181 ASP B N 1
ATOM 3620 C CA . ASP B 1 181 ? -15.961 -17.094 -23.953 1 98.25 181 ASP B CA 1
ATOM 3621 C C . ASP B 1 181 ? -14.758 -16.219 -24.281 1 98.25 181 ASP B C 1
ATOM 3623 O O . ASP B 1 181 ? -14.664 -15.078 -23.828 1 98.25 181 ASP B O 1
ATOM 3627 N N . ALA B 1 182 ? -13.875 -16.797 -25.109 1 96.5 182 ALA B N 1
ATOM 3628 C CA . ALA B 1 182 ? -12.648 -16.078 -25.469 1 96.5 182 ALA B CA 1
ATOM 3629 C C . ALA B 1 182 ? -12.953 -14.742 -26.125 1 96.5 182 ALA B C 1
ATOM 3631 O O . ALA B 1 182 ? -12.195 -13.781 -25.984 1 96.5 182 ALA B O 1
ATOM 3632 N N . LYS B 1 183 ? -14.047 -14.594 -26.812 1 95.75 183 LYS B N 1
ATOM 3633 C CA . LYS B 1 183 ? -14.422 -13.383 -27.547 1 95.75 183 LYS B CA 1
ATOM 3634 C C . LYS B 1 183 ? -14.766 -12.25 -26.578 1 95.75 183 LYS B C 1
ATOM 3636 O O . LYS B 1 183 ? -14.812 -11.086 -26.984 1 95.75 183 LYS B O 1
ATOM 3641 N N . GLU B 1 184 ? -14.992 -12.578 -25.297 1 96.44 184 GLU B N 1
ATOM 3642 C CA . GLU B 1 184 ? -15.328 -11.555 -24.312 1 96.44 184 GLU B CA 1
ATOM 3643 C C . GLU B 1 184 ? -14.109 -10.711 -23.953 1 96.44 184 GLU B C 1
ATOM 3645 O O . GLU B 1 184 ? -14.227 -9.703 -23.25 1 96.44 184 GLU B O 1
ATOM 3650 N N . ASN B 1 185 ? -12.938 -11.047 -24.422 1 95.81 185 ASN B N 1
ATOM 3651 C CA . ASN B 1 185 ? -11.695 -10.312 -24.219 1 95.81 185 ASN B CA 1
ATOM 3652 C C . ASN B 1 185 ? -11.484 -9.953 -22.75 1 95.81 185 ASN B C 1
ATOM 3654 O O . ASN B 1 185 ? -11.508 -8.781 -22.375 1 95.81 185 ASN B O 1
ATOM 3658 N N . LEU B 1 186 ? -11.172 -10.922 -21.984 1 97.62 186 LEU B N 1
ATOM 3659 C CA . LEU B 1 186 ? -10.992 -10.773 -20.547 1 97.62 186 LEU B CA 1
ATOM 3660 C C . LEU B 1 186 ? -9.969 -9.688 -20.234 1 97.62 186 LEU B C 1
ATOM 3662 O O . LEU B 1 186 ? -10.172 -8.875 -19.328 1 97.62 186 LEU B O 1
ATOM 3666 N N . LYS B 1 187 ? -8.914 -9.578 -20.984 1 95.88 187 LYS B N 1
ATOM 3667 C CA . LYS B 1 187 ? -7.832 -8.633 -20.781 1 95.88 187 LYS B CA 1
ATOM 3668 C C . LYS B 1 187 ? -8.328 -7.191 -20.906 1 95.88 187 LYS B C 1
ATOM 3670 O O . LYS B 1 187 ? -7.961 -6.328 -20.109 1 95.88 187 LYS B O 1
ATOM 3675 N N . ALA B 1 188 ? -9.148 -6.961 -21.797 1 95.88 188 ALA B N 1
ATOM 3676 C CA . ALA B 1 188 ? -9.57 -5.598 -22.109 1 95.88 188 ALA B CA 1
ATOM 3677 C C . ALA B 1 188 ? -10.812 -5.211 -21.328 1 95.88 188 ALA B C 1
ATOM 3679 O O . ALA B 1 188 ? -11.211 -4.043 -21.312 1 95.88 188 ALA B O 1
ATOM 3680 N N . SER B 1 189 ? -11.43 -6.16 -20.641 1 97.44 189 SER B N 1
ATOM 3681 C CA . SER B 1 189 ? -12.688 -5.902 -19.953 1 97.44 189 SER B CA 1
ATOM 3682 C C . SER B 1 189 ? -12.461 -5.176 -18.625 1 97.44 189 SER B C 1
ATOM 3684 O O . SER B 1 189 ? -11.531 -5.5 -17.891 1 97.44 189 SER B O 1
ATOM 3686 N N . SER B 1 190 ? -13.195 -4.098 -18.453 1 96.44 190 SER B N 1
ATOM 3687 C CA . SER B 1 190 ? -13.273 -3.5 -17.125 1 96.44 190 SER B CA 1
ATOM 3688 C C . SER B 1 190 ? -14.211 -4.293 -16.219 1 96.44 190 SER B C 1
ATOM 3690 O O . SER B 1 190 ? -15.398 -4.441 -16.516 1 96.44 190 SER B O 1
ATOM 3692 N N . ILE B 1 191 ? -13.758 -4.793 -15.148 1 97.75 191 ILE B N 1
ATOM 3693 C CA . ILE B 1 191 ? -14.547 -5.668 -14.289 1 97.75 191 ILE B CA 1
ATOM 3694 C C . ILE B 1 191 ? -14.656 -5.066 -12.891 1 97.75 191 ILE B C 1
ATOM 3696 O O . ILE B 1 191 ? -13.648 -4.715 -12.281 1 97.75 191 ILE B O 1
ATOM 3700 N N . ASP B 1 192 ? -15.852 -4.891 -12.445 1 96.88 192 ASP B N 1
ATOM 3701 C CA . ASP B 1 192 ? -16.141 -4.457 -11.078 1 96.88 192 ASP B CA 1
ATOM 3702 C C . ASP B 1 192 ? -16.188 -5.648 -10.125 1 96.88 192 ASP B C 1
ATOM 3704 O O . ASP B 1 192 ? -17.031 -6.539 -10.273 1 96.88 192 ASP B O 1
ATOM 3708 N N . ALA B 1 193 ? -15.336 -5.609 -9.141 1 97.31 193 ALA B N 1
ATOM 3709 C CA . ALA B 1 193 ? -15.219 -6.758 -8.242 1 97.31 193 ALA B CA 1
ATOM 3710 C C . ALA B 1 193 ? -16.375 -6.797 -7.246 1 97.31 193 ALA B C 1
ATOM 3712 O O . ALA B 1 193 ? -16.609 -7.816 -6.59 1 97.31 193 ALA B O 1
ATOM 3713 N N . ASN B 1 194 ? -17.078 -5.762 -7.074 1 94.56 194 ASN B N 1
ATOM 3714 C CA . ASN B 1 194 ? -18.062 -5.625 -6 1 94.56 194 ASN B CA 1
ATOM 3715 C C . ASN B 1 194 ? -19.141 -6.695 -6.09 1 94.56 194 ASN B C 1
ATOM 3717 O O . ASN B 1 194 ? -19.469 -7.344 -5.094 1 94.56 194 ASN B O 1
ATOM 3721 N N . PRO B 1 195 ? -19.75 -6.941 -7.297 1 97.88 195 PRO B N 1
ATOM 3722 C CA . PRO B 1 195 ? -20.781 -7.969 -7.375 1 97.88 195 PRO B CA 1
ATOM 3723 C C . PRO B 1 195 ? -20.281 -9.352 -6.977 1 97.88 195 PRO B C 1
ATOM 3725 O O . PRO B 1 195 ? -21.062 -10.195 -6.527 1 97.88 195 PRO B O 1
ATOM 3728 N N . LEU B 1 196 ? -19.062 -9.594 -7.113 1 98.44 196 LEU B N 1
ATOM 3729 C CA . LEU B 1 196 ? -18.484 -10.906 -6.852 1 98.44 196 LEU B CA 1
ATOM 3730 C C . LEU B 1 196 ? -18.438 -11.188 -5.352 1 98.44 196 LEU B C 1
ATOM 3732 O O . LEU B 1 196 ? -18.234 -12.328 -4.938 1 98.44 196 LEU B O 1
ATOM 3736 N N . LYS B 1 197 ? -18.578 -10.133 -4.512 1 96.75 197 LYS B N 1
ATOM 3737 C CA . LYS B 1 197 ? -18.703 -10.328 -3.072 1 96.75 197 LYS B CA 1
ATOM 3738 C C . LYS B 1 197 ? -19.875 -11.25 -2.738 1 96.75 197 LYS B C 1
ATOM 3740 O O . LYS B 1 197 ? -19.859 -11.93 -1.707 1 96.75 197 LYS B O 1
ATOM 3745 N N . GLU B 1 198 ? -20.797 -11.32 -3.623 1 97.81 198 GLU B N 1
ATOM 3746 C CA . GLU B 1 198 ? -22.047 -12.023 -3.34 1 97.81 198 GLU B CA 1
ATOM 3747 C C . GLU B 1 198 ? -22 -13.453 -3.863 1 97.81 198 GLU B C 1
ATOM 3749 O O . GLU B 1 198 ? -22.969 -14.195 -3.721 1 97.81 198 GLU B O 1
ATOM 3754 N N . THR B 1 199 ? -20.938 -13.875 -4.473 1 98.25 199 THR B N 1
ATOM 3755 C CA . THR B 1 199 ? -20.859 -15.242 -4.984 1 98.25 199 THR B CA 1
ATOM 3756 C C . THR B 1 199 ? -20.812 -16.25 -3.836 1 98.25 199 THR B C 1
ATOM 3758 O O . THR B 1 199 ? -21.156 -17.422 -4.02 1 98.25 199 THR B O 1
ATOM 3761 N N . GLY B 1 200 ? -20.344 -15.766 -2.668 1 97.19 200 GLY B N 1
ATOM 3762 C CA . GLY B 1 200 ? -20.156 -16.656 -1.532 1 97.19 200 GLY B CA 1
ATOM 3763 C C . GLY B 1 200 ? -18.781 -17.297 -1.493 1 97.19 200 GLY B C 1
ATOM 3764 O O . GLY B 1 200 ? -18.484 -18.078 -0.599 1 97.19 200 GLY B O 1
ATOM 3765 N N . PHE B 1 201 ? -17.938 -16.969 -2.457 1 97.75 201 PHE B N 1
ATOM 3766 C CA . PHE B 1 201 ? -16.578 -17.5 -2.549 1 97.75 201 PHE B CA 1
ATOM 3767 C C . PHE B 1 201 ? -15.555 -16.406 -2.293 1 97.75 201 PHE B C 1
ATOM 3769 O O . PHE B 1 201 ? -15.734 -15.258 -2.721 1 97.75 201 PHE B O 1
ATOM 3776 N N . SER B 1 202 ? -14.477 -16.734 -1.643 1 95.69 202 SER B N 1
ATOM 3777 C CA . SER B 1 202 ? -13.43 -15.773 -1.344 1 95.69 202 SER B CA 1
ATOM 3778 C C . SER B 1 202 ? -12.539 -15.531 -2.557 1 95.69 202 SER B C 1
ATOM 3780 O O . SER B 1 202 ? -11.984 -14.445 -2.721 1 95.69 202 SER B O 1
ATOM 3782 N N . MET B 1 203 ? -12.375 -16.578 -3.367 1 97.38 203 MET B N 1
ATOM 3783 C CA . MET B 1 203 ? -11.586 -16.484 -4.594 1 97.38 203 MET B CA 1
ATOM 3784 C C . MET B 1 203 ? -12.461 -16.688 -5.824 1 97.38 203 MET B C 1
ATOM 3786 O O . MET B 1 203 ? -13.094 -17.734 -5.973 1 97.38 203 MET B O 1
ATOM 3790 N N . ASN B 1 204 ? -12.57 -15.695 -6.656 1 98.81 204 ASN B N 1
ATOM 3791 C CA . ASN B 1 204 ? -13.32 -15.742 -7.906 1 98.81 204 ASN B CA 1
ATOM 3792 C C . ASN B 1 204 ? -12.391 -15.672 -9.117 1 98.81 204 ASN B C 1
ATOM 3794 O O . ASN B 1 204 ? -11.852 -14.609 -9.438 1 98.81 204 ASN B O 1
ATOM 3798 N N . ILE B 1 205 ? -12.25 -16.766 -9.773 1 98.88 205 ILE B N 1
ATOM 3799 C CA . ILE B 1 205 ? -11.328 -16.891 -10.898 1 98.88 205 ILE B CA 1
ATOM 3800 C C . ILE B 1 205 ? -12.102 -16.766 -12.211 1 98.88 205 ILE B C 1
ATOM 3802 O O . ILE B 1 205 ? -13.047 -17.516 -12.461 1 98.88 205 ILE B O 1
ATOM 3806 N N . LEU B 1 206 ? -11.758 -15.812 -13.023 1 98.94 206 LEU B N 1
ATOM 3807 C CA . LEU B 1 206 ? -12.25 -15.68 -14.391 1 98.94 206 LEU B CA 1
ATOM 3808 C C . LEU B 1 206 ? -11.188 -16.094 -15.398 1 98.94 206 LEU B C 1
ATOM 3810 O O . LEU B 1 206 ? -10.023 -15.703 -15.273 1 98.94 206 LEU B O 1
ATOM 3814 N N . THR B 1 207 ? -11.586 -16.859 -16.391 1 98.88 207 THR B N 1
ATOM 3815 C CA . THR B 1 207 ? -10.586 -17.344 -17.328 1 98.88 207 THR B CA 1
ATOM 3816 C C . THR B 1 207 ? -11.18 -17.5 -18.719 1 98.88 207 THR B C 1
ATOM 3818 O O . THR B 1 207 ? -12.398 -17.625 -18.875 1 98.88 207 THR B O 1
ATOM 3821 N N . THR B 1 208 ? -10.359 -17.391 -19.703 1 98.31 208 THR B N 1
ATOM 3822 C CA . THR B 1 208 ? -10.68 -17.703 -21.094 1 98.31 208 THR B CA 1
ATOM 3823 C C . THR B 1 208 ? -9.516 -18.438 -21.766 1 98.31 208 THR B C 1
ATOM 3825 O O . THR B 1 208 ? -8.375 -18.344 -21.312 1 98.31 208 THR B O 1
ATOM 3828 N N . GLU B 1 209 ? -9.891 -19.125 -22.766 1 96.75 209 GLU B N 1
ATOM 3829 C CA . GLU B 1 209 ? -8.836 -19.609 -23.656 1 96.75 209 GLU B CA 1
ATOM 3830 C C . GLU B 1 209 ? -8.07 -18.453 -24.297 1 96.75 209 GLU B C 1
ATOM 3832 O O . GLU B 1 209 ? -8.625 -17.375 -24.516 1 96.75 209 GLU B O 1
ATOM 3837 N N . SER B 1 210 ? -6.785 -18.719 -24.469 1 94.62 210 SER B N 1
ATOM 3838 C CA . SER B 1 210 ? -5.992 -17.703 -25.156 1 94.62 210 SER B CA 1
ATOM 3839 C C . SER B 1 210 ? -6.223 -17.75 -26.672 1 94.62 210 SER B C 1
ATOM 3841 O O . SER B 1 210 ? -6.234 -18.828 -27.266 1 94.62 210 SER B O 1
ATOM 3843 N N . LEU B 1 211 ? -6.348 -16.578 -27.219 1 89.94 211 LEU B N 1
ATOM 3844 C CA . LEU B 1 211 ? -6.551 -16.516 -28.656 1 89.94 211 LEU B CA 1
ATOM 3845 C C . LEU B 1 211 ? -5.242 -16.219 -29.391 1 89.94 211 LEU B C 1
ATOM 3847 O O . LEU B 1 211 ? -5.152 -16.359 -30.609 1 89.94 211 LEU B O 1
ATOM 3851 N N . THR B 1 212 ? -4.215 -15.852 -28.672 1 89.75 212 THR B N 1
ATOM 3852 C CA . THR B 1 212 ? -2.959 -15.43 -29.281 1 89.75 212 THR B CA 1
ATOM 3853 C C . THR B 1 212 ? -2.061 -16.641 -29.562 1 89.75 212 THR B C 1
ATOM 3855 O O . THR B 1 212 ? -1.14 -16.547 -30.375 1 89.75 212 THR B O 1
ATOM 3858 N N . GLY B 1 213 ? -2.285 -17.75 -28.906 1 88.5 213 GLY B N 1
ATOM 3859 C CA . GLY B 1 213 ? -1.425 -18.922 -29.016 1 88.5 213 GLY B CA 1
ATOM 3860 C C . GLY B 1 213 ? -0.169 -18.828 -28.172 1 88.5 213 GLY B C 1
ATOM 3861 O O . GLY B 1 213 ? 0.589 -19.781 -28.062 1 88.5 213 GLY B O 1
ATOM 3862 N N . GLU B 1 214 ? 0.062 -17.719 -27.531 1 92.25 214 GLU B N 1
ATOM 3863 C CA . GLU B 1 214 ? 1.255 -17.5 -26.719 1 92.25 214 GLU B CA 1
ATOM 3864 C C . GLU B 1 214 ? 1.135 -18.188 -25.359 1 92.25 214 GLU B C 1
ATOM 3866 O O . GLU B 1 214 ? 2.143 -18.484 -24.719 1 92.25 214 GLU B O 1
ATOM 3871 N N . GLU B 1 215 ? -0.076 -18.391 -24.906 1 97.06 215 GLU B N 1
ATOM 3872 C CA . GLU B 1 215 ? -0.369 -19.078 -23.656 1 97.06 215 GLU B CA 1
ATOM 3873 C C . GLU B 1 215 ? -1.537 -20.047 -23.812 1 97.06 215 GLU B C 1
ATOM 3875 O O . GLU B 1 215 ? -2.252 -20 -24.828 1 97.06 215 GLU B O 1
ATOM 3880 N N . ILE B 1 216 ? -1.683 -20.969 -22.906 1 97.69 216 ILE B N 1
ATOM 3881 C CA . ILE B 1 216 ? -2.793 -21.922 -22.922 1 97.69 216 ILE B CA 1
ATOM 3882 C C . ILE B 1 216 ? -4.094 -21.188 -22.578 1 97.69 216 ILE B C 1
ATOM 3884 O O . ILE B 1 216 ? -5.117 -21.406 -23.234 1 97.69 216 ILE B O 1
ATOM 3888 N N . PHE B 1 217 ? -4.043 -20.312 -21.609 1 98.5 217 PHE B N 1
ATOM 3889 C CA . PHE B 1 217 ? -5.199 -19.578 -21.125 1 98.5 217 PHE B CA 1
ATOM 3890 C C . PHE B 1 217 ? -4.766 -18.266 -20.469 1 98.5 217 PHE B C 1
ATOM 3892 O O . PHE B 1 217 ? -3.582 -18.078 -20.172 1 98.5 217 PHE B O 1
ATOM 3899 N N . VAL B 1 218 ? -5.676 -17.359 -20.344 1 98.56 218 VAL B N 1
ATOM 3900 C CA . VAL B 1 218 ? -5.496 -16.156 -19.531 1 98.56 218 VAL B CA 1
ATOM 3901 C C . VAL B 1 218 ? -6.512 -16.141 -18.391 1 98.56 218 VAL B C 1
ATOM 3903 O O . VAL B 1 218 ? -7.527 -16.844 -18.453 1 98.56 218 VAL B O 1
ATOM 3906 N N . SER B 1 219 ? -6.219 -15.445 -17.359 1 98.81 219 SER B N 1
ATOM 3907 C CA . SER B 1 219 ? -7.102 -15.43 -16.203 1 98.81 219 SER B CA 1
ATOM 3908 C C . SER B 1 219 ? -7.031 -14.094 -15.477 1 98.81 219 SER B C 1
ATOM 3910 O O . SER B 1 219 ? -6.172 -13.258 -15.773 1 98.81 219 SER B O 1
ATOM 3912 N N . ARG B 1 220 ? -7.945 -13.836 -14.68 1 98.75 220 ARG B N 1
ATOM 3913 C CA . ARG B 1 220 ? -7.992 -12.828 -13.625 1 98.75 220 ARG B CA 1
ATOM 3914 C C . ARG B 1 220 ? -8.555 -13.414 -12.336 1 98.75 220 ARG B C 1
ATOM 3916 O O . ARG B 1 220 ? -9.352 -14.359 -12.367 1 98.75 220 ARG B O 1
ATOM 3923 N N . MET B 1 221 ? -8.148 -12.953 -11.273 1 98.62 221 MET B N 1
ATOM 3924 C CA . MET B 1 221 ? -8.602 -13.484 -9.992 1 98.62 221 MET B CA 1
ATOM 3925 C C . MET B 1 221 ? -9.039 -12.352 -9.062 1 98.62 221 MET B C 1
ATOM 3927 O O . MET B 1 221 ? -8.281 -11.414 -8.828 1 98.62 221 MET B O 1
ATOM 3931 N N . PHE B 1 222 ? -10.242 -12.438 -8.547 1 98.19 222 PHE B N 1
ATOM 3932 C CA . PHE B 1 222 ? -10.836 -11.414 -7.691 1 98.19 222 PHE B CA 1
ATOM 3933 C C . PHE B 1 222 ? -11.164 -11.977 -6.316 1 98.19 222 PHE B C 1
ATOM 3935 O O . PHE B 1 222 ? -11.727 -13.07 -6.203 1 98.19 222 PHE B O 1
ATOM 3942 N N . ALA B 1 223 ? -10.75 -11.289 -5.281 1 94.88 223 ALA B N 1
ATOM 3943 C CA . ALA B 1 223 ? -11.055 -11.609 -3.891 1 94.88 223 ALA B CA 1
ATOM 3944 C C . ALA B 1 223 ? -11.5 -10.367 -3.129 1 94.88 223 ALA B C 1
ATOM 3946 O O . ALA B 1 223 ? -10.836 -9.938 -2.184 1 94.88 223 ALA B O 1
ATOM 3947 N N . PRO B 1 224 ? -12.633 -9.82 -3.479 1 93.88 224 PRO B N 1
ATOM 3948 C CA . PRO B 1 224 ? -13.062 -8.508 -2.98 1 93.88 224 PRO B CA 1
ATOM 3949 C C . PRO B 1 224 ? -13.359 -8.516 -1.484 1 93.88 224 PRO B C 1
ATOM 3951 O O . PRO B 1 224 ? -13.461 -7.449 -0.868 1 93.88 224 PRO B O 1
ATOM 3954 N N . THR B 1 225 ? -13.531 -9.664 -0.854 1 89.94 225 THR B N 1
ATOM 3955 C CA . THR B 1 225 ? -13.797 -9.727 0.581 1 89.94 225 THR B CA 1
ATOM 3956 C C . THR B 1 225 ? -12.484 -9.766 1.366 1 89.94 225 THR B C 1
ATOM 3958 O O . THR B 1 225 ? -12.484 -9.625 2.592 1 89.94 225 THR B O 1
ATOM 3961 N N . ILE B 1 226 ? -11.406 -9.961 0.655 1 86.56 226 ILE B N 1
ATOM 3962 C CA . ILE B 1 226 ? -10.109 -10.125 1.307 1 86.56 226 ILE B CA 1
ATOM 3963 C C . ILE B 1 226 ? -9.18 -8.984 0.9 1 86.56 226 ILE B C 1
ATOM 3965 O O . ILE B 1 226 ? -8.523 -8.383 1.75 1 86.56 226 ILE B O 1
ATOM 3969 N N . LEU B 1 227 ? -9.227 -8.711 -0.326 1 87.38 227 LEU B N 1
ATOM 3970 C CA . LEU B 1 227 ? -8.312 -7.711 -0.874 1 87.38 227 LEU B CA 1
ATOM 3971 C C . LEU B 1 227 ? -9 -6.355 -0.986 1 87.38 227 LEU B C 1
ATOM 3973 O O . LEU B 1 227 ? -10.086 -6.246 -1.566 1 87.38 227 LEU B O 1
ATOM 3977 N N . SER B 1 228 ? -8.305 -5.324 -0.486 1 79.06 228 SER B N 1
ATOM 3978 C CA . SER B 1 228 ? -8.867 -3.982 -0.564 1 79.06 228 SER B CA 1
ATOM 3979 C C . SER B 1 228 ? -9.055 -3.547 -2.014 1 79.06 228 SER B C 1
ATOM 3981 O O . SER B 1 228 ? -10.023 -2.857 -2.336 1 79.06 228 SER B O 1
ATOM 3983 N N . SER B 1 229 ? -8.211 -3.98 -2.92 1 83.19 229 SER B N 1
ATOM 3984 C CA . SER B 1 229 ? -8.312 -3.629 -4.332 1 83.19 229 SER B CA 1
ATOM 3985 C C . SER B 1 229 ? -9.344 -4.5 -5.047 1 83.19 229 SER B C 1
ATOM 3987 O O . SER B 1 229 ? -9.758 -4.191 -6.164 1 83.19 229 SER B O 1
ATOM 3989 N N . GLY B 1 230 ? -9.68 -5.605 -4.441 1 91.75 230 GLY B N 1
ATOM 3990 C CA . GLY B 1 230 ? -10.633 -6.547 -5.016 1 91.75 230 GLY B CA 1
ATOM 3991 C C . GLY B 1 230 ? -9.984 -7.566 -5.93 1 91.75 230 GLY B C 1
ATOM 3992 O O . GLY B 1 230 ? -10.508 -8.672 -6.109 1 91.75 230 GLY B O 1
ATOM 3993 N N . GLU B 1 231 ? -8.875 -7.199 -6.574 1 96.44 231 GLU B N 1
ATOM 3994 C CA . GLU B 1 231 ? -8.234 -8.062 -7.562 1 96.44 231 GLU B CA 1
ATOM 3995 C C . GLU B 1 231 ? -6.773 -8.328 -7.199 1 96.44 231 GLU B C 1
ATOM 3997 O O . GLU B 1 231 ? -6.059 -7.418 -6.777 1 96.44 231 GLU B O 1
ATOM 4002 N N . ASP B 1 232 ? -6.441 -9.602 -7.34 1 96.25 232 ASP B N 1
ATOM 4003 C CA . ASP B 1 232 ? -5.039 -9.969 -7.176 1 96.25 232 ASP B CA 1
ATOM 4004 C C . ASP B 1 232 ? -4.262 -9.758 -8.477 1 96.25 232 ASP B C 1
ATOM 4006 O O . ASP B 1 232 ? -4.762 -10.07 -9.562 1 96.25 232 ASP B O 1
ATOM 4010 N N . HIS B 1 233 ? -3.039 -9.258 -8.375 1 97.06 233 HIS B N 1
ATOM 4011 C CA . HIS B 1 233 ? -2.232 -9 -9.562 1 97.06 233 HIS B CA 1
ATOM 4012 C C . HIS B 1 233 ? -1.881 -10.297 -10.281 1 97.06 233 HIS B C 1
ATOM 4014 O O . HIS B 1 233 ? -1.979 -10.375 -11.508 1 97.06 233 HIS B O 1
ATOM 4020 N N . VAL B 1 234 ? -1.413 -11.25 -9.602 1 98.38 234 VAL B N 1
ATOM 4021 C CA . VAL B 1 234 ? -1.134 -12.617 -10.047 1 98.38 234 VAL B CA 1
ATOM 4022 C C . VAL B 1 234 ? -1.307 -13.578 -8.875 1 98.38 234 VAL B C 1
ATOM 4024 O O . VAL B 1 234 ? -0.636 -13.445 -7.848 1 98.38 234 VAL B O 1
ATOM 4027 N N . CYS B 1 235 ? -2.145 -14.531 -9.086 1 97.06 235 CYS B N 1
ATOM 4028 C CA . CYS B 1 235 ? -2.492 -15.438 -7.992 1 97.06 235 CYS B CA 1
ATOM 4029 C C . CYS B 1 235 ? -1.996 -16.859 -8.281 1 97.06 235 CYS B C 1
ATOM 4031 O O . CYS B 1 235 ? -2.604 -17.578 -9.07 1 97.06 235 CYS B O 1
ATOM 4033 N N . GLY B 1 236 ? -0.997 -17.281 -7.52 1 95.75 236 GLY B N 1
ATOM 4034 C CA . GLY B 1 236 ? -0.493 -18.641 -7.672 1 95.75 236 GLY B CA 1
ATOM 4035 C C . GLY B 1 236 ? -1.535 -19.703 -7.371 1 95.75 236 GLY B C 1
ATOM 4036 O O . GLY B 1 236 ? -1.664 -20.672 -8.109 1 95.75 236 GLY B O 1
ATOM 4037 N N . ALA B 1 237 ? -2.287 -19.5 -6.305 1 94.5 237 ALA B N 1
ATOM 4038 C CA . ALA B 1 237 ? -3.26 -20.5 -5.848 1 94.5 237 ALA B CA 1
ATOM 4039 C C . ALA B 1 237 ? -4.352 -20.719 -6.895 1 94.5 237 ALA B C 1
ATOM 4041 O O . ALA B 1 237 ? -4.891 -21.812 -7.02 1 94.5 237 ALA B O 1
ATOM 4042 N N . ALA B 1 238 ? -4.676 -19.688 -7.629 1 97.94 238 ALA B N 1
ATOM 4043 C CA . ALA B 1 238 ? -5.684 -19.828 -8.68 1 97.94 238 ALA B CA 1
ATOM 4044 C C . ALA B 1 238 ? -5.277 -20.875 -9.703 1 97.94 238 ALA B C 1
ATOM 4046 O O . ALA B 1 238 ? -6.133 -21.547 -10.281 1 97.94 238 ALA B O 1
ATOM 4047 N N . HIS B 1 239 ? -4.016 -21 -9.898 1 98.19 239 HIS B N 1
ATOM 4048 C CA . HIS B 1 239 ? -3.52 -21.891 -10.938 1 98.19 239 HIS B CA 1
ATOM 4049 C C . HIS B 1 239 ? -3.564 -23.344 -10.492 1 98.19 239 HIS B C 1
ATOM 4051 O O . HIS B 1 239 ? -3.412 -24.266 -11.305 1 98.19 239 HIS B O 1
ATOM 4057 N N . CYS B 1 240 ? -3.766 -23.547 -9.18 1 97.62 240 CYS B N 1
ATOM 4058 C CA . CYS B 1 240 ? -4.016 -24.891 -8.68 1 97.62 240 CYS B CA 1
ATOM 4059 C C . CYS B 1 240 ? -5.289 -25.469 -9.289 1 97.62 240 CYS B C 1
ATOM 4061 O O . CYS B 1 240 ? -5.422 -26.688 -9.414 1 97.62 240 CYS B O 1
ATOM 4063 N N . LEU B 1 241 ? -6.23 -24.625 -9.641 1 98.56 241 LEU B N 1
ATOM 4064 C CA . LEU B 1 241 ? -7.488 -25.016 -10.266 1 98.56 241 LEU B CA 1
ATOM 4065 C C . LEU B 1 241 ? -7.43 -24.828 -11.781 1 98.56 241 LEU B C 1
ATOM 4067 O O . LEU B 1 241 ? -7.898 -25.688 -12.531 1 98.56 241 LEU B O 1
ATOM 4071 N N . LEU B 1 242 ? -6.84 -23.75 -12.18 1 98.81 242 LEU B N 1
ATOM 4072 C CA . LEU B 1 242 ? -6.801 -23.375 -13.586 1 98.81 242 LEU B CA 1
ATOM 4073 C C . LEU B 1 242 ? -6.035 -24.422 -14.406 1 98.81 242 LEU B C 1
ATOM 4075 O O . LEU B 1 242 ? -6.469 -24.797 -15.492 1 98.81 242 LEU B O 1
ATOM 4079 N N . THR B 1 243 ? -4.898 -24.828 -13.883 1 98.62 243 THR B N 1
ATOM 4080 C CA . THR B 1 243 ? -4.008 -25.719 -14.625 1 98.62 243 THR B CA 1
ATOM 4081 C C . THR B 1 243 ? -4.68 -27.062 -14.906 1 98.62 243 THR B C 1
ATOM 4083 O O . THR B 1 243 ? -4.848 -27.438 -16.062 1 98.62 243 THR B O 1
ATOM 4086 N N . PRO B 1 244 ? -5.164 -27.766 -13.859 1 98.06 244 PRO B N 1
ATOM 4087 C CA . PRO B 1 244 ? -5.828 -29.031 -14.18 1 98.06 244 PRO B CA 1
ATOM 4088 C C . PRO B 1 244 ? -7.078 -28.844 -15.031 1 98.06 244 PRO B C 1
ATOM 4090 O O . PRO B 1 244 ? -7.379 -29.672 -15.883 1 98.06 244 PRO B O 1
ATOM 4093 N N . TYR B 1 245 ? -7.848 -27.781 -14.898 1 98.62 245 TYR B N 1
ATOM 4094 C CA . TYR B 1 245 ? -9.047 -27.5 -15.688 1 98.62 245 TYR B CA 1
ATOM 4095 C C . TYR B 1 245 ? -8.711 -27.391 -17.172 1 98.62 245 TYR B C 1
ATOM 4097 O O . TYR B 1 245 ? -9.266 -28.125 -18 1 98.62 245 TYR B O 1
ATOM 4105 N N . TRP B 1 246 ? -7.75 -26.578 -17.5 1 98.44 246 TRP B N 1
ATOM 4106 C CA . TRP B 1 246 ? -7.43 -26.312 -18.906 1 98.44 246 TRP B CA 1
ATOM 4107 C C . TRP B 1 246 ? -6.664 -27.469 -19.516 1 98.44 246 TRP B C 1
ATOM 4109 O O . TRP B 1 246 ? -6.816 -27.766 -20.703 1 98.44 246 TRP B O 1
ATOM 4119 N N . PHE B 1 247 ? -5.773 -28.062 -18.703 1 98.06 247 PHE B N 1
ATOM 4120 C CA . PHE B 1 247 ? -5.039 -29.203 -19.203 1 98.06 247 PHE B CA 1
ATOM 4121 C C . PHE B 1 247 ? -5.992 -30.328 -19.594 1 98.06 247 PHE B C 1
ATOM 4123 O O . PHE B 1 247 ? -5.828 -30.969 -20.641 1 98.06 247 PHE B O 1
ATOM 4130 N N . SER B 1 248 ? -6.965 -30.578 -18.75 1 97.44 248 SER B N 1
ATOM 4131 C CA . SER B 1 248 ? -7.969 -31.594 -19.078 1 97.44 248 SER B CA 1
ATOM 4132 C C . SER B 1 248 ? -8.766 -31.188 -20.312 1 97.44 248 SER B C 1
ATOM 4134 O O . SER B 1 248 ? -8.938 -32 -21.234 1 97.44 248 SER B O 1
ATOM 4136 N N . LYS B 1 249 ? -9.227 -30.016 -20.344 1 97.12 249 LYS B N 1
ATOM 4137 C CA . LYS B 1 249 ? -10.07 -29.516 -21.438 1 97.12 249 LYS B CA 1
ATOM 4138 C C . LYS B 1 249 ? -9.328 -29.562 -22.766 1 97.12 249 LYS B C 1
ATOM 4140 O O . LYS B 1 249 ? -9.922 -29.844 -23.812 1 97.12 249 LYS B O 1
ATOM 4145 N N . LYS B 1 250 ? -8.062 -29.328 -22.719 1 96.44 250 LYS B N 1
ATOM 4146 C CA . LYS B 1 250 ? -7.277 -29.234 -23.953 1 96.44 250 LYS B CA 1
ATOM 4147 C C . LYS B 1 250 ? -6.48 -30.5 -24.188 1 96.44 250 LYS B C 1
ATOM 4149 O O . LYS B 1 250 ? -5.652 -30.562 -25.109 1 96.44 250 LYS B O 1
ATOM 4154 N N . ASN B 1 251 ? -6.602 -31.516 -23.391 1 96.81 251 ASN B N 1
ATOM 4155 C CA . ASN B 1 251 ? -5.953 -32.812 -23.484 1 96.81 251 ASN B CA 1
ATOM 4156 C C . ASN B 1 251 ? -4.434 -32.688 -23.438 1 96.81 251 ASN B C 1
ATOM 4158 O O . ASN B 1 251 ? -3.727 -33.281 -24.25 1 96.81 251 ASN B O 1
ATOM 4162 N N . ILE B 1 252 ? -4.008 -31.797 -22.562 1 96.06 252 ILE B N 1
ATOM 4163 C CA . ILE B 1 252 ? -2.582 -31.672 -22.281 1 96.06 252 ILE B CA 1
ATOM 4164 C C . ILE B 1 252 ? -2.188 -32.656 -21.188 1 96.06 252 ILE B C 1
ATOM 4166 O O . ILE B 1 252 ? -2.717 -32.594 -20.062 1 96.06 252 ILE B O 1
ATOM 4170 N N . THR B 1 253 ? -1.238 -33.531 -21.391 1 92.31 253 THR B N 1
ATOM 4171 C CA . THR B 1 253 ? -0.982 -34.625 -20.453 1 92.31 253 THR B CA 1
ATOM 4172 C C . THR B 1 253 ? 0.415 -34.5 -19.844 1 92.31 253 THR B C 1
ATOM 4174 O O . THR B 1 253 ? 0.719 -35.125 -18.828 1 92.31 253 THR B O 1
ATOM 4177 N N . GLU B 1 254 ? 1.297 -33.688 -20.531 1 90.56 254 GLU B N 1
ATOM 4178 C CA . GLU B 1 254 ? 2.666 -33.562 -20.047 1 90.56 254 GLU B CA 1
ATOM 4179 C C . GLU B 1 254 ? 3.271 -32.219 -20.438 1 90.56 254 GLU B C 1
ATOM 4181 O O . GLU B 1 254 ? 2.754 -31.516 -21.312 1 90.56 254 GLU B O 1
ATOM 4186 N N . GLY B 1 255 ? 4.355 -31.891 -19.594 1 94 255 GLY B N 1
ATOM 4187 C CA . GLY B 1 255 ? 5.105 -30.688 -19.953 1 94 255 GLY B CA 1
ATOM 4188 C C . GLY B 1 255 ? 4.59 -29.438 -19.281 1 94 255 GLY B C 1
ATOM 4189 O O . GLY B 1 255 ? 3.721 -29.516 -18.406 1 94 255 GLY B O 1
ATOM 4190 N N . LEU B 1 256 ? 5.242 -28.328 -19.594 1 96.06 256 LEU B N 1
ATOM 4191 C CA . LEU B 1 256 ? 4.863 -27.016 -19.094 1 96.06 256 LEU B CA 1
ATOM 4192 C C . LEU B 1 256 ? 4.191 -26.188 -20.188 1 96.06 256 LEU B C 1
ATOM 4194 O O . LEU B 1 256 ? 4.555 -26.297 -21.359 1 96.06 256 LEU B O 1
ATOM 4198 N N . GLY B 1 257 ? 3.217 -25.484 -19.781 1 96.94 257 GLY B N 1
ATOM 4199 C CA . GLY B 1 257 ? 2.6 -24.469 -20.641 1 96.94 257 GLY B CA 1
ATOM 4200 C C . GLY B 1 257 ? 2.605 -23.094 -20.031 1 96.94 257 GLY B C 1
ATOM 4201 O O . GLY B 1 257 ? 2.793 -22.938 -18.828 1 96.94 257 GLY B O 1
ATOM 4202 N N . THR B 1 258 ? 2.451 -22.125 -20.938 1 98.06 258 THR B N 1
ATOM 4203 C CA . THR B 1 258 ? 2.424 -20.734 -20.484 1 98.06 258 THR B CA 1
ATOM 4204 C C . THR B 1 258 ? 1.002 -20.312 -20.141 1 98.06 258 THR B C 1
ATOM 4206 O O . THR B 1 258 ? 0.055 -20.641 -20.859 1 98.06 258 THR B O 1
ATOM 4209 N N . ALA B 1 259 ? 0.819 -19.703 -19.047 1 98.44 259 ALA B N 1
ATOM 4210 C CA . ALA B 1 259 ? -0.411 -19.047 -18.609 1 98.44 259 ALA B CA 1
ATOM 4211 C C . ALA B 1 259 ? -0.157 -17.578 -18.25 1 98.44 259 ALA B C 1
ATOM 4213 O O . ALA B 1 259 ? 0.922 -17.234 -17.766 1 98.44 259 ALA B O 1
ATOM 4214 N N . THR B 1 260 ? -1.101 -16.719 -18.547 1 98.31 260 THR B N 1
ATOM 4215 C CA . THR B 1 260 ? -0.93 -15.305 -18.25 1 98.31 260 THR B CA 1
ATOM 4216 C C . THR B 1 260 ? -2.111 -14.773 -17.438 1 98.31 260 THR B C 1
ATOM 4218 O O . THR B 1 260 ? -3.268 -14.984 -17.812 1 98.31 260 THR B O 1
ATOM 4221 N N . GLN B 1 261 ? -1.863 -14.273 -16.266 1 98.5 261 GLN B N 1
ATOM 4222 C CA . GLN B 1 261 ? -2.896 -13.477 -15.609 1 98.5 261 GLN B CA 1
ATOM 4223 C C . GLN B 1 261 ? -2.932 -12.062 -16.172 1 98.5 261 GLN B C 1
ATOM 4225 O O . GLN B 1 261 ? -1.941 -11.328 -16.094 1 98.5 261 GLN B O 1
ATOM 4230 N N . VAL B 1 262 ? -4.055 -11.656 -16.625 1 98 262 VAL B N 1
ATOM 4231 C CA . VAL B 1 262 ? -4.156 -10.414 -17.391 1 98 262 VAL B CA 1
ATOM 4232 C C . VAL B 1 262 ? -4.809 -9.336 -16.531 1 98 262 VAL B C 1
ATOM 4234 O O . VAL B 1 262 ? -5.738 -8.656 -16.984 1 98 262 VAL B O 1
ATOM 4237 N N . SER B 1 263 ? -4.402 -9.242 -15.289 1 97.31 263 SER B N 1
ATOM 4238 C CA . SER B 1 263 ? -4.727 -8.086 -14.453 1 97.31 263 SER B CA 1
ATOM 4239 C C . SER B 1 263 ? -4.074 -6.816 -14.984 1 97.31 263 SER B C 1
ATOM 4241 O O . SER B 1 263 ? -3.373 -6.852 -15.992 1 97.31 263 SER B O 1
ATOM 4243 N N . LYS B 1 264 ? -4.312 -5.703 -14.344 1 93.62 264 LYS B N 1
ATOM 4244 C CA . LYS B 1 264 ? -3.727 -4.434 -14.766 1 93.62 264 LYS B CA 1
ATOM 4245 C C . LYS B 1 264 ? -2.207 -4.539 -14.859 1 93.62 264 LYS B C 1
ATOM 4247 O O . LYS B 1 264 ? -1.605 -4.062 -15.828 1 93.62 264 LYS B O 1
ATOM 4252 N N . ARG B 1 265 ? -1.553 -5.191 -13.906 1 95.56 265 ARG B N 1
ATOM 4253 C CA . ARG B 1 265 ? -0.102 -5.348 -13.922 1 95.56 265 ARG B CA 1
ATOM 4254 C C . ARG B 1 265 ? 0.318 -6.488 -14.836 1 95.56 265 ARG B C 1
ATOM 4256 O O . ARG B 1 265 ? 1.363 -6.418 -15.492 1 95.56 265 ARG B O 1
ATOM 4263 N N . GLY B 1 266 ? -0.538 -7.508 -14.844 1 97.38 266 GLY B N 1
ATOM 4264 C CA . GLY B 1 266 ? -0.223 -8.68 -15.648 1 97.38 266 GLY B CA 1
ATOM 4265 C C . GLY B 1 266 ? 0.866 -9.547 -15.047 1 97.38 266 GLY B C 1
ATOM 4266 O O . GLY B 1 266 ? 1.647 -9.078 -14.219 1 97.38 266 GLY B O 1
ATOM 4267 N N . GLY B 1 267 ? 0.917 -10.75 -15.422 1 98.12 267 GLY B N 1
ATOM 4268 C CA . GLY B 1 267 ? 1.961 -11.68 -15.016 1 98.12 267 GLY B CA 1
ATOM 4269 C C . GLY B 1 267 ? 1.938 -12.977 -15.797 1 98.12 267 GLY B C 1
ATOM 4270 O O . GLY B 1 267 ? 0.873 -13.438 -16.219 1 98.12 267 GLY B O 1
ATOM 4271 N N . MET B 1 268 ? 3.102 -13.547 -16.016 1 97.88 268 MET B N 1
ATOM 4272 C CA . MET B 1 268 ? 3.258 -14.766 -16.797 1 97.88 268 MET B CA 1
ATOM 4273 C C . MET B 1 268 ? 3.793 -15.906 -15.93 1 97.88 268 MET B C 1
ATOM 4275 O O . MET B 1 268 ? 4.715 -15.703 -15.133 1 97.88 268 MET B O 1
ATOM 4279 N N . LEU B 1 269 ? 3.135 -17.016 -16.062 1 98.12 269 LEU B N 1
ATOM 4280 C CA . LEU B 1 269 ? 3.535 -18.234 -15.359 1 98.12 269 LEU B CA 1
ATOM 4281 C C . LEU B 1 269 ? 3.754 -19.375 -16.344 1 98.12 269 LEU B C 1
ATOM 4283 O O . LEU B 1 269 ? 3.121 -19.422 -17.406 1 98.12 269 LEU B O 1
ATOM 4287 N N . LYS B 1 270 ? 4.668 -20.234 -16.078 1 98.25 270 LYS B N 1
ATOM 4288 C CA . LYS B 1 270 ? 4.66 -21.578 -16.656 1 98.25 270 LYS B CA 1
ATOM 4289 C C . LYS B 1 270 ? 4.035 -22.578 -15.695 1 98.25 270 LYS B C 1
ATOM 4291 O O . LYS B 1 270 ? 4.348 -22.594 -14.508 1 98.25 270 LYS B O 1
ATOM 4296 N N . VAL B 1 271 ? 3.115 -23.359 -16.25 1 98.5 271 VAL B N 1
ATOM 4297 C CA . VAL B 1 271 ? 2.383 -24.25 -15.359 1 98.5 271 VAL B CA 1
ATOM 4298 C C . VAL B 1 271 ? 2.428 -25.672 -15.914 1 98.5 271 VAL B C 1
ATOM 4300 O O . VAL B 1 271 ? 2.473 -25.875 -17.125 1 98.5 271 VAL B O 1
ATOM 4303 N N . GLY B 1 272 ? 2.432 -26.641 -15.039 1 98.19 272 GLY B N 1
ATOM 4304 C CA . GLY B 1 272 ? 2.389 -28.062 -15.367 1 98.19 272 GLY B CA 1
ATOM 4305 C C . GLY B 1 272 ? 1.747 -28.906 -14.281 1 98.19 272 GLY B C 1
ATOM 4306 O O . GLY B 1 272 ? 1.447 -28.391 -13.195 1 98.19 272 GLY B O 1
ATOM 4307 N N . LYS B 1 273 ? 1.498 -30.156 -14.641 1 96.88 273 LYS B N 1
ATOM 4308 C CA . LYS B 1 273 ? 0.914 -31.094 -13.68 1 96.88 273 LYS B CA 1
ATOM 4309 C C . LYS B 1 273 ? 1.946 -32.094 -13.211 1 96.88 273 LYS B C 1
ATOM 4311 O O . LYS B 1 273 ? 2.777 -32.562 -14 1 96.88 273 LYS B O 1
ATOM 4316 N N . GLY B 1 274 ? 1.936 -32.281 -12.008 1 93.69 274 GLY B N 1
ATOM 4317 C CA . GLY B 1 274 ? 2.607 -33.406 -11.398 1 93.69 274 GLY B CA 1
ATOM 4318 C C . GLY B 1 274 ? 1.657 -34.375 -10.688 1 93.69 274 GLY B C 1
ATOM 4319 O O . GLY B 1 274 ? 0.455 -34.375 -10.961 1 93.69 274 GLY B O 1
ATOM 4320 N N . GLU B 1 275 ? 2.311 -35.312 -9.938 1 93.31 275 GLU B N 1
ATOM 4321 C CA . GLU B 1 275 ? 1.484 -36.219 -9.156 1 93.31 275 GLU B CA 1
ATOM 4322 C C . GLU B 1 275 ? 0.822 -35.5 -7.984 1 93.31 275 GLU B C 1
ATOM 4324 O O . GLU B 1 275 ? 1.417 -35.375 -6.91 1 93.31 275 GLU B O 1
ATOM 4329 N N . GLY B 1 276 ? -0.327 -35.094 -8.156 1 94.44 276 GLY B N 1
ATOM 4330 C CA . GLY B 1 276 ? -1.093 -34.469 -7.102 1 94.44 276 GLY B CA 1
ATOM 4331 C C . GLY B 1 276 ? -0.708 -33 -6.883 1 94.44 276 GLY B C 1
ATOM 4332 O O . GLY B 1 276 ? -1.139 -32.406 -5.91 1 94.44 276 GLY B O 1
ATOM 4333 N N . VAL B 1 277 ? 0.165 -32.531 -7.758 1 96.12 277 VAL B N 1
ATOM 4334 C CA . VAL B 1 277 ? 0.611 -31.156 -7.566 1 96.12 277 VAL B CA 1
ATOM 4335 C C . VAL B 1 277 ? 0.569 -30.406 -8.898 1 96.12 277 VAL B C 1
ATOM 4337 O O . VAL B 1 277 ? 0.514 -31.031 -9.961 1 96.12 277 VAL B O 1
ATOM 4340 N N . VAL B 1 278 ? 0.469 -29.125 -8.797 1 97.5 278 VAL B N 1
ATOM 4341 C CA . VAL B 1 278 ? 0.683 -28.219 -9.922 1 97.5 278 VAL B CA 1
ATOM 4342 C C . VAL B 1 278 ? 2.062 -27.578 -9.805 1 97.5 278 VAL B C 1
ATOM 4344 O O . VAL B 1 278 ? 2.436 -27.078 -8.742 1 97.5 278 VAL B O 1
ATOM 4347 N N . ARG B 1 279 ? 2.84 -27.734 -10.867 1 97.94 279 ARG B N 1
ATOM 4348 C CA . ARG B 1 279 ? 4.113 -27.031 -10.977 1 97.94 279 ARG B CA 1
ATOM 4349 C C . ARG B 1 279 ? 3.91 -25.609 -11.477 1 97.94 279 ARG B C 1
ATOM 4351 O O . ARG B 1 279 ? 3.273 -25.391 -12.516 1 97.94 279 ARG B O 1
ATOM 4358 N N . ILE B 1 280 ? 4.363 -24.688 -10.734 1 98.19 280 ILE B N 1
ATOM 4359 C CA . ILE B 1 280 ? 4.246 -23.281 -11.086 1 98.19 280 ILE B CA 1
ATOM 4360 C C . ILE B 1 280 ? 5.633 -22.641 -11.148 1 98.19 280 ILE B C 1
ATOM 4362 O O . ILE B 1 280 ? 6.348 -22.609 -10.148 1 98.19 280 ILE B O 1
ATOM 4366 N N . GLN B 1 281 ? 6.023 -22.203 -12.32 1 98.25 281 GLN B N 1
ATOM 4367 C CA . GLN B 1 281 ? 7.297 -21.516 -12.508 1 98.25 281 GLN B CA 1
ATOM 4368 C C . GLN B 1 281 ? 7.082 -20.031 -12.805 1 98.25 281 GLN B C 1
ATOM 4370 O O . GLN B 1 281 ? 6.156 -19.672 -13.531 1 98.25 281 GLN B O 1
ATOM 4375 N N . GLY B 1 282 ? 7.812 -19.234 -12.195 1 98.06 282 GLY B N 1
ATOM 4376 C CA . GLY B 1 282 ? 7.781 -17.797 -12.453 1 98.06 282 GLY B CA 1
ATOM 4377 C C . GLY B 1 282 ? 9.133 -17.125 -12.273 1 98.06 282 GLY B C 1
ATOM 4378 O O . GLY B 1 282 ? 9.984 -17.641 -11.539 1 98.06 282 GLY B O 1
ATOM 4379 N N . GLN B 1 283 ? 9.391 -16.094 -13.016 1 97.62 283 GLN B N 1
ATOM 4380 C CA . GLN B 1 283 ? 10.492 -15.172 -12.742 1 97.62 283 GLN B CA 1
ATOM 4381 C C . GLN B 1 283 ? 10.102 -14.156 -11.672 1 97.62 283 GLN B C 1
ATOM 4383 O O . GLN B 1 283 ? 8.938 -14.07 -11.281 1 97.62 283 GLN B O 1
ATOM 4388 N N . ALA B 1 284 ? 11.023 -13.5 -11.141 1 97.56 284 ALA B N 1
ATOM 4389 C CA . ALA B 1 284 ? 10.797 -12.359 -10.258 1 97.56 284 ALA B CA 1
ATOM 4390 C C . ALA B 1 284 ? 11.828 -11.258 -10.508 1 97.56 284 ALA B C 1
ATOM 4392 O O . ALA B 1 284 ? 13.031 -11.516 -10.5 1 97.56 284 ALA B O 1
ATOM 4393 N N . CYS B 1 285 ? 11.398 -10.109 -10.734 1 96.94 285 CYS B N 1
ATOM 4394 C CA . CYS B 1 285 ? 12.273 -8.961 -10.914 1 96.94 285 CYS B CA 1
ATOM 4395 C C . CYS B 1 285 ? 12.539 -8.266 -9.578 1 96.94 285 CYS B C 1
ATOM 4397 O O . CYS B 1 285 ? 11.648 -7.633 -9.016 1 96.94 285 CYS B O 1
ATOM 4399 N N . VAL B 1 286 ? 13.711 -8.445 -9.094 1 96.12 286 VAL B N 1
ATOM 4400 C CA . VAL B 1 286 ? 14.094 -7.711 -7.895 1 96.12 286 VAL B CA 1
ATOM 4401 C C . VAL B 1 286 ? 14.391 -6.254 -8.258 1 96.12 286 VAL B C 1
ATOM 4403 O O . VAL B 1 286 ? 15.359 -5.969 -8.961 1 96.12 286 VAL B O 1
ATOM 4406 N N . PHE B 1 287 ? 13.562 -5.344 -7.691 1 95.75 287 PHE B N 1
ATOM 4407 C CA . PHE B 1 287 ? 13.695 -3.979 -8.188 1 95.75 287 PHE B CA 1
ATOM 4408 C C . PHE B 1 287 ? 14.148 -3.041 -7.074 1 95.75 287 PHE B C 1
ATOM 4410 O O . PHE B 1 287 ? 14.297 -1.837 -7.293 1 95.75 287 PHE B O 1
ATOM 4417 N N . SER B 1 288 ? 14.352 -3.562 -5.902 1 95.62 288 SER B N 1
ATOM 4418 C CA . SER B 1 288 ? 14.852 -2.723 -4.816 1 95.62 288 SER B CA 1
ATOM 4419 C C . SER B 1 288 ? 15.625 -3.545 -3.793 1 95.62 288 SER B C 1
ATOM 4421 O O . SER B 1 288 ? 15.281 -4.699 -3.531 1 95.62 288 SER B O 1
ATOM 4423 N N . SER B 1 289 ? 16.734 -3.033 -3.287 1 95.38 289 SER B N 1
ATOM 4424 C CA . SER B 1 289 ? 17.469 -3.5 -2.115 1 95.38 289 SER B CA 1
ATOM 4425 C C . SER B 1 289 ? 17.5 -2.438 -1.021 1 95.38 289 SER B C 1
ATOM 4427 O O . SER B 1 289 ? 17.781 -1.269 -1.291 1 95.38 289 SER B O 1
ATOM 4429 N N . ALA B 1 290 ? 17.156 -2.889 0.182 1 94.94 290 ALA B N 1
ATOM 4430 C CA . ALA B 1 290 ? 16.984 -1.876 1.218 1 94.94 290 ALA B CA 1
ATOM 4431 C C . ALA B 1 290 ? 17.438 -2.393 2.578 1 94.94 290 ALA B C 1
ATOM 4433 O O . ALA B 1 290 ? 17.688 -3.59 2.742 1 94.94 290 ALA B O 1
ATOM 4434 N N . THR B 1 291 ? 17.688 -1.446 3.471 1 94.44 291 THR B N 1
ATOM 4435 C CA . THR B 1 291 ? 17.875 -1.688 4.895 1 94.44 291 THR B CA 1
ATOM 4436 C C . THR B 1 291 ? 16.797 -0.988 5.711 1 94.44 291 THR B C 1
ATOM 4438 O O . THR B 1 291 ? 16.484 0.179 5.469 1 94.44 291 THR B O 1
ATOM 4441 N N . MET B 1 292 ? 16.203 -1.687 6.57 1 92.94 292 MET B N 1
ATOM 4442 C CA . MET B 1 292 ? 15.234 -1.11 7.5 1 92.94 292 MET B CA 1
ATOM 4443 C C . MET B 1 292 ? 15.859 -0.9 8.875 1 92.94 292 MET B C 1
ATOM 4445 O O . MET B 1 292 ? 16.609 -1.754 9.359 1 92.94 292 MET B O 1
ATOM 4449 N N . TYR B 1 293 ? 15.547 0.28 9.445 1 90.94 293 TYR B N 1
ATOM 4450 C CA . TYR B 1 293 ? 16.047 0.673 10.758 1 90.94 293 TYR B CA 1
ATOM 4451 C C . TYR B 1 293 ? 14.914 0.736 11.773 1 90.94 293 TYR B C 1
ATOM 4453 O O . TYR B 1 293 ? 14.07 1.632 11.719 1 90.94 293 TYR B O 1
ATOM 4461 N N . LEU B 1 294 ? 14.875 -0.311 12.617 1 86 294 LEU B N 1
ATOM 4462 C CA . LEU B 1 294 ? 13.805 -0.251 13.609 1 86 294 LEU B CA 1
ATOM 4463 C C . LEU B 1 294 ? 14.375 -0.377 15.023 1 86 294 LEU B C 1
ATOM 4465 O O . LEU B 1 294 ? 15.352 -1.096 15.242 1 86 294 LEU B O 1
#

Foldseek 3Di:
DWDKWKKFWKAWQDQDRLFHFIEMEIEDEPDPADLVNVLVVCQVVQGQKYKYWYADDADPDLQEGETEIWMAGGNRDTDQDAVRNVQVNVLCVQPPVCVVRPVSHQKYWYQTPPPGTWIWGHDPPQKIKTKAFAKEWDFDDPVLCVVVQVLQCVQQVHRFAWDTWTAIDPPGRLEIETETEVVSPPLVTRTHLVSVVPSSHQKYKYKYADPVPQFRIEIWIARVVPDVVRTGSDGPVVCSHVVVVSCVVVVPDDDWTWYKYNDPRIGIWIWTDDDRIIMIMRHMHTDDMDMDTD/DWDKWKKFWKAWQDQDRLFHFIEMEIEDEPDPADLVNVLVVCQVVQGQKYKYWYADDADPDLQEGETEIWMDGGNGDTDQDAVRNVQVNVLCVQPPVCVVRPVSHQKYWYQTPPPGTWIWGHDPPQKIKTKAFAKEWDFDDDVLCVVVQVLQCVQQVHRFAWDTWTAIDPPGRLEIETETEVVSPPLPTRTHLVSVVPSSHQKYKYKYADPVPQFRIEIWIARVVPHVVRTGSDGPVVCSHVVVVSCVVVVPDDDWTWYKYNPPRIGIWIWTDDDRIIMIMRHMHTDDMDMDTD

pLDDT: mean 94.33, std 6.6, range [46.47, 98.94]

Radius of gyration: 25.9 Å; Cα contacts (8 Å, |Δi|>4): 1481; chains: 2; bounding box: 57×72×58 Å

Organism: Armillaria gallica (NCBI:txid47427)

InterPro domains:
  IPR003719 Phenazine biosynthesis PhzF-like [PF02567] (11-288)
  IPR003719 Phenazine biosynthesis PhzF-like [PIRSF016184] (4-293)
  IPR003719 Phenazine biosynthesis PhzF-like [PTHR13774] (7-292)

Sequence (588 aa):
MTHSFPFYLASAFSNDAFGGNPAAVIFLDKLDITDDFLLKIADNLNQPGVAFLFPAPPSTDPKVFKFKIRYIVGPGTEVPLCGHATIAAAQVAFNLRRELVSGEVAVLEFETPASGVMRAFKMEDGFNEIQLPLALVEEVGADERERLSKLVNNAFGREVNINFIGKGGEGFRNSLLVEVDAKENLKASSIDANPLKETGFSMNILTTESLTGEEIFVSRMFAPTILSSGEDHVCGAAHCLLTPYWFSKKNITEGLGTATQVSKRGGMLKVGKGEGVVRIQGQACVFSSATMYLMTHSFPFYLASAFSNDAFGGNPAAVIFLDKLDITDDFLLKIADNLNQPGVAFLFPAPPSTDPKVFKFKIRYIVGPGTEVPLCGHATIAAAQVAFNLRRELVSGEVAVLEFETPASGVMRAFKMEDGFNEIQLPLALVEEVGADERERLSKLVNNAFGREVNINFIGKGGEGFRNSLLVEVDAKENLKASSIDANPLKETGFSMNILTTESLTGEEIFVSRMFAPTILSSGEDHVCGAAHCLLTPYWFSKKNITEGLGTATQVSKRGGMLKVGKGEGVVRIQGQACVFSSATMYL

Nearest PDB structures (foldseek):
  1s7j-assembly2_B  TM=9.478E-01  e=3.268E-27  Enterococcus faecalis V583
  4dun-assembly1_A-2  TM=8.979E-01  e=3.521E-25  Clostridioides difficile 630
  5iwe-assembly1_A-2  TM=8.030E-01  e=2.163E-19  Pseudomonas fluorescens
  9f96-assembly1_A  TM=7.795E-01  e=7.128E-18  Pseudomonas fluorescens
  3epu-assembly1_A  TM=3.395E-01  e=8.682E+00  Salmonella enterica subsp. enterica serovar Typhimurium

Solvent-accessible surface area (backbone atoms only — not comparable to full-atom values): 29464 Å² total; per-residue (Å²): 129,73,46,73,33,50,31,33,36,20,5,10,22,17,86,37,66,81,22,11,25,52,18,35,32,33,51,44,68,98,58,94,72,49,69,68,55,53,35,51,51,44,48,72,49,39,40,65,19,30,27,41,35,30,82,42,75,77,54,92,47,78,40,39,43,44,30,27,38,47,35,36,35,42,99,55,40,76,43,66,72,52,55,40,28,46,45,26,40,45,46,43,42,66,65,71,36,37,88,78,32,55,87,68,42,43,33,39,37,33,38,28,91,76,60,47,72,46,52,36,36,65,46,95,83,66,31,36,32,37,70,43,62,50,30,56,67,42,72,56,54,74,67,56,44,54,55,48,49,51,31,51,20,55,16,51,72,43,87,69,61,71,76,45,51,22,36,30,34,84,98,32,67,47,27,34,43,33,33,37,46,53,88,67,38,72,64,78,51,69,68,46,43,68,47,46,56,71,70,78,37,55,35,40,33,40,31,28,58,42,88,80,69,77,30,66,30,36,31,42,41,32,22,48,84,77,36,94,81,14,57,49,37,46,59,53,71,58,45,20,39,49,47,57,51,50,26,61,76,66,71,52,88,75,66,74,42,36,34,32,27,43,32,96,46,16,23,45,34,38,37,32,75,53,93,67,24,21,38,41,28,28,31,40,17,70,26,31,49,33,39,34,48,79,128,73,46,72,33,50,31,32,36,20,6,11,22,16,86,37,66,81,23,12,25,51,20,35,32,34,51,42,68,99,56,96,72,49,71,68,55,53,35,53,52,40,44,72,50,39,39,64,20,30,28,42,34,31,82,41,76,78,52,91,47,78,41,38,42,43,29,27,39,47,34,34,36,46,91,54,39,76,45,66,73,52,56,40,26,48,44,26,40,46,46,44,42,67,64,70,37,36,86,77,32,57,88,68,41,42,32,40,38,30,38,28,92,76,61,47,71,46,53,37,36,64,46,95,84,66,32,36,32,36,70,44,61,50,29,55,66,42,71,56,53,72,69,57,44,54,56,49,49,51,31,49,20,56,16,52,71,44,89,68,61,70,78,44,52,24,35,30,34,83,98,32,65,46,28,34,41,32,32,35,43,54,87,66,38,71,64,79,51,69,67,47,44,68,47,45,56,71,68,78,37,55,35,40,33,41,30,26,58,43,86,82,68,77,30,66,31,36,31,43,41,32,21,46,83,76,36,93,80,13,55,49,38,47,59,52,72,58,42,20,38,48,47,56,52,50,27,60,75,67,70,54,89,75,65,73,42,37,36,32,28,46,32,95,46,17,23,46,34,37,37,29,76,53,94,65,24,22,38,39,28,29,30,41,17,71,26,31,49,33,39,33,47,79

Secondary structure (DSSP, 8-state):
---EEEEEEEEET-SSTTSSEEEEEEE--S----HHHHHHHHHHHT-SEEEEEEE-PPPSSTTEEEEEEEEEETTTEEES--HHHHHHHHHHHHHT-TTTS-TT--EEEEE-SSS-EEEEEE-TTS-EEEEEE---EEE--HHHHHHHHHHHHHHHTS---EEEEEEE-TT-TTEEEEEEPGGG-GGG----SGGGGGGS-SEEEEEEE-SSSSSSEEEEEE-TTT-TTSEESS-TTTHHHHHHHHHHHTT--SSEEEEEE-SSS-EEEEEEE-SSEEEEEE-EEEEEEEEEE-/---EEEEEEEEET-SSTTSSEEEEEEE--S----HHHHHHHHHHHT-SEEEEEEE-PPPSSTTEEEEEEEEEETTTEEES--HHHHHHHHHHHHHT-TTTS-TT--EEEEE-SSS-EEEEEE-TTS-EEEEEE---EEE--HHHHHHHHHHHHHHHTS---EEEEEEE-TT-TTEEEEEEPGGG-GGG----SGGGGGGS-SEEEEEEE-SSSSSSEEEEEE-TTT-TTSEESS-TTTHHHHHHHHHHHTT--SSEEEEEE-SSS-EEEEEEE-SSEEEEEE-EEEEEEEEEE-